Protein AF-0000000068332215 (afdb_homodimer)

Foldseek 3Di:
DVCQALVNLLVVLQLCLLQLNLVVSVVSLVVNVVVVHAHDLSSLLSNLSSCLSNLVLVVNCVSLVCQCVPVHPDHDDPSNLLSNLLSCLLNLVLVVSVVSCVPPPDHDDLSNLVSNLVSCVVVVPLVSNLVSLVVNCVRPVLAVVSLVSNLVSCVVVVNVVVNVVSVVSCVVSCSVCCVPPPPPDPDPVVVVSVVSSD/DVCQALVNLLVVLQLCLLQLNLVVSVVSLVVNVVVVHAHDLSSLLSNLSSCLSNLVLVVNCVSLVCQCVPVHPDHDDPSSLLSNLLSCLLNLVLVVSVVSCVPDPDHDDLSNLVSNLVSCVVVVPLVSNLVSLVVNCVRPVLAVVSLVSNLVSCVVVVNVVVNVVSVVSCVVSCSVVCVPPPPPDPDPVVVVSVVSSD

Sequence (396 aa):
MKEKNVFTWNSLIKGLALARSGAEAVWWFYRMEQEGIKADEVTLIAVLCACSHSGMVQMGRQIFGSLMNGKYEFFPGVKHYACVIDLLARAGILQEAMEVMTRMPFEPNKVMWGAFLAGCRAHGDLELSEFAARKLVELEPGNGAYYVLLSNIYAEMGRWSDVEKVRRLMKEGGLTKDLGCSSIELEPQERVYELLAEMKEKNVFTWNSLIKGLALARSGAEAVWWFYRMEQEGIKADEVTLIAVLCACSHSGMVQMGRQIFGSLMNGKYEFFPGVKHYACVIDLLARAGILQEAMEVMTRMPFEPNKVMWGAFLAGCRAHGDLELSEFAARKLVELEPGNGAYYVLLSNIYAEMGRWSDVEKVRRLMKEGGLTKDLGCSSIELEPQERVYELLAE

Nearest PDB structures (foldseek):
  5i9h-assembly1_A  TM=6.709E-01  e=5.080E-06  unidentified
  6sgb-assembly1_FX  TM=6.921E-01  e=2.372E-03  Trypanosoma brucei brucei
  2ho1-assembly1_A  TM=6.012E-01  e=4.787E-02  Pseudomonas aeruginosa PAO1
  6q6g-assembly1_K  TM=4.926E-01  e=1.926E-02  Homo sapiens
  3hym-assembly10_H  TM=4.028E-01  e=3.326E-02  Homo sapiens

InterPro domains:
  IPR002885 Pentatricopeptide repeat [PF01535] (7-37)
  IPR002885 Pentatricopeptide repeat [PF01535] (81-104)
  IPR002885 Pentatricopeptide repeat [PS51375] (5-39)
  IPR002885 Pentatricopeptide repeat [TIGR00756] (7-41)
  IPR011990 Tetratricopeptide-like helical domain superfamily [G3DSA:1.25.40.10] (1-190)
  IPR046848 E motif [PF20431] (123-185)
  IPR046960 Pentatricopeptide repeat-containing protein At4g14850-like, plant [PTHR47926] (1-187)

Structure (mmCIF, N/CA/C/O backbone):
data_AF-0000000068332215-model_v1
#
loop_
_entity.id
_entity.type
_entity.pdbx_description
1 polymer 'Pentatricopeptide repeat-containing protein'
#
loop_
_atom_site.group_PDB
_atom_site.id
_atom_site.type_symbol
_atom_site.label_atom_id
_atom_site.label_alt_id
_atom_site.label_comp_id
_atom_site.label_asym_id
_atom_site.label_entity_id
_atom_site.label_seq_id
_atom_site.pdbx_PDB_ins_code
_atom_site.Cartn_x
_atom_site.Cartn_y
_atom_site.Cartn_z
_atom_site.occupancy
_atom_site.B_iso_or_equiv
_atom_site.auth_seq_id
_atom_site.auth_comp_id
_atom_site.auth_asym_id
_atom_site.auth_atom_id
_atom_site.pdbx_PDB_model_num
ATOM 1 N N . MET A 1 1 ? -13.227 14.305 -22.719 1 34.62 1 MET A N 1
ATOM 2 C CA . MET A 1 1 ? -12.367 13.594 -23.672 1 34.62 1 MET A CA 1
ATOM 3 C C . MET A 1 1 ? -11.258 12.852 -22.938 1 34.62 1 MET A C 1
ATOM 5 O O . MET A 1 1 ? -10.414 12.211 -23.578 1 34.62 1 MET A O 1
ATOM 9 N N . LYS A 1 2 ? -10.742 13.461 -21.719 1 44.69 2 LYS A N 1
ATOM 10 C CA . LYS A 1 2 ? -9.648 12.812 -21 1 44.69 2 LYS A CA 1
ATOM 11 C C . LYS A 1 2 ? -10.016 11.383 -20.625 1 44.69 2 LYS A C 1
ATOM 13 O O . LYS A 1 2 ? -9.25 10.695 -19.938 1 44.69 2 LYS A O 1
ATOM 18 N N . GLU A 1 3 ? -11.344 11.07 -20.781 1 51.19 3 GLU A N 1
ATOM 19 C CA . GLU A 1 3 ? -12.094 9.891 -20.344 1 51.19 3 GLU A CA 1
ATOM 20 C C . GLU A 1 3 ? -11.375 8.609 -20.75 1 51.19 3 GLU A C 1
ATOM 22 O O . GLU A 1 3 ? -11.656 7.539 -20.203 1 51.19 3 GLU A O 1
ATOM 27 N N . LYS A 1 4 ? -10.625 8.766 -22.109 1 60.25 4 LYS A N 1
ATOM 28 C CA . LYS A 1 4 ? -10.453 7.488 -22.781 1 60.25 4 LYS A CA 1
ATOM 29 C C . LYS A 1 4 ? -8.977 7.102 -22.859 1 60.25 4 LYS A C 1
ATOM 31 O O . LYS A 1 4 ? -8.516 6.57 -23.875 1 60.25 4 LYS A O 1
ATOM 36 N N . ASN A 1 5 ? -8.367 7.617 -21.891 1 86.94 5 ASN A N 1
ATOM 37 C CA . ASN A 1 5 ? -7.027 7.113 -22.172 1 86.94 5 ASN A CA 1
ATOM 38 C C . ASN A 1 5 ? -6.691 5.898 -21.312 1 86.94 5 ASN A C 1
ATOM 40 O O . ASN A 1 5 ? -7.359 5.637 -20.312 1 86.94 5 ASN A O 1
ATOM 44 N N . VAL A 1 6 ? -5.883 5.086 -21.797 1 94.62 6 VAL A N 1
ATOM 45 C CA . VAL A 1 6 ? -5.477 3.824 -21.188 1 94.62 6 VAL A CA 1
ATOM 46 C C . VAL A 1 6 ? -5.059 4.062 -19.734 1 94.62 6 VAL A C 1
ATOM 48 O O . VAL A 1 6 ? -5.289 3.217 -18.875 1 94.62 6 VAL A O 1
ATOM 51 N N . PHE A 1 7 ? -4.625 5.273 -19.469 1 94.69 7 PHE A N 1
ATOM 52 C CA . PHE A 1 7 ? -4.16 5.629 -18.125 1 94.69 7 PHE A CA 1
ATOM 53 C C . PHE A 1 7 ? -5.324 5.68 -17.141 1 94.69 7 PHE A C 1
ATOM 55 O O . PHE A 1 7 ? -5.23 5.145 -16.047 1 94.69 7 PHE A O 1
ATOM 62 N N . THR A 1 8 ? -6.434 6.258 -17.531 1 93.94 8 THR A N 1
ATOM 63 C CA . THR A 1 8 ? -7.613 6.363 -16.688 1 93.94 8 THR A CA 1
ATOM 64 C C . THR A 1 8 ? -8.211 4.984 -16.422 1 93.94 8 THR A C 1
ATOM 66 O O . THR A 1 8 ? -8.578 4.668 -15.289 1 93.94 8 THR A O 1
ATOM 69 N N . TRP A 1 9 ? -8.32 4.184 -17.453 1 95.44 9 TRP A N 1
ATOM 70 C CA . TRP A 1 9 ? -8.828 2.824 -17.312 1 95.44 9 TRP A CA 1
ATOM 71 C C . TRP A 1 9 ? -7.945 2.006 -16.375 1 95.44 9 TRP A C 1
ATOM 73 O O . TRP A 1 9 ? -8.445 1.298 -15.5 1 95.44 9 TRP A O 1
ATOM 83 N N . ASN A 1 10 ? -6.648 2.197 -16.531 1 96.38 10 ASN A N 1
ATOM 84 C CA . ASN A 1 10 ? -5.711 1.521 -15.648 1 96.38 10 ASN A CA 1
ATOM 85 C C . ASN A 1 10 ? -5.914 1.941 -14.195 1 96.38 10 ASN A C 1
ATOM 87 O O . ASN A 1 10 ? -5.914 1.1 -13.297 1 96.38 10 ASN A O 1
ATOM 91 N N . SER A 1 11 ? -6.098 3.182 -13.984 1 95.81 11 SER A N 1
ATOM 92 C CA . SER A 1 11 ? -6.266 3.705 -12.633 1 95.81 11 SER A CA 1
ATOM 93 C C . SER A 1 11 ? -7.543 3.174 -11.992 1 95.81 11 SER A C 1
ATOM 95 O O . SER A 1 11 ? -7.559 2.844 -10.805 1 95.81 11 SER A O 1
ATOM 97 N N . LEU A 1 12 ? -8.586 3.109 -12.797 1 96.19 12 LEU A N 1
ATOM 98 C CA . LEU A 1 12 ? -9.836 2.557 -12.289 1 96.19 12 LEU A CA 1
ATOM 99 C C . LEU A 1 12 ? -9.664 1.101 -11.875 1 96.19 12 LEU A C 1
ATOM 101 O O . LEU A 1 12 ? -10.039 0.716 -10.766 1 96.19 12 LEU A O 1
ATOM 105 N N . ILE A 1 13 ? -9.078 0.325 -12.727 1 96.56 13 ILE A N 1
ATOM 106 C CA . ILE A 1 13 ? -8.914 -1.099 -12.453 1 96.56 13 ILE A CA 1
ATOM 107 C C . ILE A 1 13 ? -7.973 -1.291 -11.266 1 96.56 13 ILE A C 1
ATOM 109 O O . ILE A 1 13 ? -8.211 -2.15 -10.414 1 96.56 13 ILE A O 1
ATOM 113 N N . LYS A 1 14 ? -6.945 -0.468 -11.203 1 95.38 14 LYS A N 1
ATOM 114 C CA . LYS A 1 14 ? -6.051 -0.509 -10.047 1 95.38 14 LYS A CA 1
ATOM 115 C C . LYS A 1 14 ? -6.805 -0.191 -8.758 1 95.38 14 LYS A C 1
ATOM 117 O O . LYS A 1 14 ? -6.609 -0.852 -7.734 1 95.38 14 LYS A O 1
ATOM 122 N N . GLY A 1 15 ? -7.625 0.859 -8.852 1 93.88 15 GLY A N 1
ATOM 123 C CA . GLY A 1 15 ? -8.406 1.22 -7.68 1 93.88 15 GLY A CA 1
ATOM 124 C C . GLY A 1 15 ? -9.32 0.104 -7.207 1 93.88 15 GLY A C 1
ATOM 125 O O . GLY A 1 15 ? -9.461 -0.121 -6.004 1 93.88 15 GLY A O 1
ATOM 126 N N . LEU A 1 16 ? -9.93 -0.539 -8.141 1 95 16 LEU A N 1
ATOM 127 C CA . LEU A 1 16 ? -10.82 -1.651 -7.816 1 95 16 LEU A CA 1
ATOM 128 C C . LEU A 1 16 ? -10.031 -2.822 -7.238 1 95 16 LEU A C 1
ATOM 130 O O . LEU A 1 16 ? -10.516 -3.521 -6.348 1 95 16 LEU A O 1
ATOM 134 N N . ALA A 1 17 ? -8.805 -3.037 -7.758 1 94.19 17 ALA A N 1
ATOM 135 C CA . ALA A 1 17 ? -7.93 -4.07 -7.199 1 94.19 17 ALA A CA 1
ATOM 136 C C . ALA A 1 17 ? -7.59 -3.777 -5.742 1 94.19 17 ALA A C 1
ATOM 138 O O . ALA A 1 17 ? -7.66 -4.664 -4.891 1 94.19 17 ALA A O 1
ATOM 139 N N . LEU A 1 18 ? -7.301 -2.553 -5.496 1 90.75 18 LEU A N 1
ATOM 140 C CA . LEU A 1 18 ? -6.973 -2.119 -4.141 1 90.75 18 LEU A CA 1
ATOM 141 C C . LEU A 1 18 ? -8.164 -2.305 -3.207 1 90.75 18 LEU A C 1
ATOM 143 O O . LEU A 1 18 ? -7.988 -2.627 -2.031 1 90.75 18 LEU A O 1
ATOM 147 N N . ALA A 1 19 ? -9.344 -2.092 -3.75 1 90.75 19 ALA A N 1
ATOM 148 C CA . ALA A 1 19 ? -10.57 -2.211 -2.963 1 90.75 19 ALA A CA 1
ATOM 149 C C . ALA A 1 19 ? -11.023 -3.664 -2.871 1 90.75 19 ALA A C 1
ATOM 151 O O . ALA A 1 19 ? -12.117 -3.949 -2.371 1 90.75 19 ALA A O 1
ATOM 152 N N . ARG A 1 20 ? -10.258 -4.566 -3.381 1 91.31 20 ARG A N 1
ATOM 153 C CA . ARG A 1 20 ? -10.562 -5.992 -3.383 1 91.31 20 ARG A CA 1
ATOM 154 C C . ARG A 1 20 ? -11.883 -6.27 -4.094 1 91.31 20 ARG A C 1
ATOM 156 O O . ARG A 1 20 ? -12.672 -7.102 -3.641 1 91.31 20 ARG A O 1
ATOM 163 N N . SER A 1 21 ? -12.148 -5.508 -5.105 1 94.62 21 SER A N 1
ATOM 164 C CA . SER A 1 21 ? -13.344 -5.699 -5.922 1 94.62 21 SER A CA 1
ATOM 165 C C . SER A 1 21 ? -12.992 -6.32 -7.27 1 94.62 21 SER A C 1
ATOM 167 O O . SER A 1 21 ? -13.203 -5.703 -8.32 1 94.62 21 SER A O 1
ATOM 169 N N . GLY A 1 22 ? -12.617 -7.578 -7.219 1 96.44 22 GLY A N 1
ATOM 170 C CA . GLY A 1 22 ? -12.133 -8.281 -8.398 1 96.44 22 GLY A CA 1
ATOM 171 C C . GLY A 1 22 ? -13.172 -8.406 -9.492 1 96.44 22 GLY A C 1
ATOM 172 O O . GLY A 1 22 ? -12.867 -8.203 -10.672 1 96.44 22 GLY A O 1
ATOM 173 N N . ALA A 1 23 ? -14.383 -8.688 -9.094 1 97.44 23 ALA A N 1
ATOM 174 C CA . ALA A 1 23 ? -15.438 -8.859 -10.086 1 97.44 23 ALA A CA 1
ATOM 175 C C . ALA A 1 23 ? -15.664 -7.574 -10.875 1 97.44 23 ALA A C 1
ATOM 177 O O . ALA A 1 23 ? -15.773 -7.602 -12.102 1 97.44 23 ALA A O 1
ATOM 178 N N . GLU A 1 24 ? -15.703 -6.512 -10.18 1 96.38 24 GLU A N 1
ATOM 179 C CA . GLU A 1 24 ? -15.875 -5.23 -10.859 1 96.38 24 GLU A CA 1
ATOM 180 C C . GLU A 1 24 ? -14.664 -4.879 -11.711 1 96.38 24 GLU A C 1
ATOM 182 O O . GLU A 1 24 ? -14.805 -4.352 -12.812 1 96.38 24 GLU A O 1
ATOM 187 N N . ALA A 1 25 ? -13.469 -5.109 -11.203 1 97.69 25 ALA A N 1
ATOM 188 C CA . ALA A 1 25 ? -12.25 -4.852 -11.961 1 97.69 25 ALA A CA 1
ATOM 189 C C . ALA A 1 25 ? -12.25 -5.617 -13.281 1 97.69 25 ALA A C 1
ATOM 191 O O . ALA A 1 25 ? -11.961 -5.047 -14.336 1 97.69 25 ALA A O 1
ATOM 192 N N . VAL A 1 26 ? -12.625 -6.852 -13.211 1 98.44 26 VAL A N 1
ATOM 193 C CA . VAL A 1 26 ? -12.656 -7.699 -14.398 1 98.44 26 VAL A CA 1
ATOM 194 C C . VAL A 1 26 ? -13.727 -7.191 -15.367 1 98.44 26 VAL A C 1
ATOM 196 O O . VAL A 1 26 ? -13.5 -7.152 -16.578 1 98.44 26 VAL A O 1
ATOM 199 N N . TRP A 1 27 ? -14.883 -6.848 -14.82 1 97.62 27 TRP A N 1
ATOM 200 C CA . TRP A 1 27 ? -15.938 -6.297 -15.664 1 97.62 27 TRP A CA 1
ATOM 201 C C . TRP A 1 27 ? -15.445 -5.066 -16.422 1 97.62 27 TRP A C 1
ATOM 203 O O . TRP A 1 27 ? -15.633 -4.957 -17.641 1 97.62 27 TRP A O 1
ATOM 213 N N . TRP A 1 28 ? -14.766 -4.168 -15.797 1 96.88 28 TRP A N 1
ATOM 214 C CA . TRP A 1 28 ? -14.273 -2.941 -16.422 1 96.88 28 TRP A CA 1
ATOM 215 C C . TRP A 1 28 ? -13.156 -3.24 -17.406 1 96.88 28 TRP A C 1
ATOM 217 O O . TRP A 1 28 ? -13.023 -2.566 -18.422 1 96.88 28 TRP A O 1
ATOM 227 N N . PHE A 1 29 ? -12.367 -4.227 -17.125 1 98.12 29 PHE A N 1
ATOM 228 C CA . PHE A 1 29 ? -11.328 -4.648 -18.047 1 98.12 29 PHE A CA 1
ATOM 229 C C . PHE A 1 29 ? -11.938 -5.086 -19.375 1 98.12 29 PHE A C 1
ATOM 231 O O . PHE A 1 29 ? -11.492 -4.648 -20.438 1 98.12 29 PHE A O 1
ATOM 238 N N . TYR A 1 30 ? -12.906 -5.883 -19.219 1 97.62 30 TYR A N 1
ATOM 239 C CA . TYR A 1 30 ? -13.539 -6.34 -20.453 1 97.62 30 TYR A CA 1
ATOM 240 C C . TYR A 1 30 ? -14.281 -5.203 -21.141 1 97.62 30 TYR A C 1
ATOM 242 O O . TYR A 1 30 ? -14.328 -5.137 -22.359 1 97.62 30 TYR A O 1
ATOM 250 N N . ARG A 1 31 ? -14.898 -4.367 -20.391 1 96.12 31 ARG A N 1
ATOM 251 C CA . ARG A 1 31 ? -15.531 -3.186 -20.969 1 96.12 31 ARG A CA 1
ATOM 252 C C . ARG A 1 31 ? -14.516 -2.324 -21.719 1 96.12 31 ARG A C 1
ATOM 254 O O . ARG A 1 31 ? -14.812 -1.801 -22.797 1 96.12 31 ARG A O 1
ATOM 261 N N . MET A 1 32 ? -13.352 -2.162 -21.141 1 96.44 32 MET A N 1
ATOM 262 C CA . MET A 1 32 ? -12.25 -1.432 -21.766 1 96.44 32 MET A CA 1
ATOM 263 C C . MET A 1 32 ? -11.969 -1.97 -23.172 1 96.44 32 MET A C 1
ATOM 265 O O . MET A 1 32 ? -11.875 -1.201 -24.125 1 96.44 32 MET A O 1
ATOM 269 N N . GLU A 1 33 ? -11.852 -3.238 -23.188 1 95.75 33 GLU A N 1
ATOM 270 C CA . GLU A 1 33 ? -11.57 -3.881 -24.469 1 95.75 33 GLU A CA 1
ATOM 271 C C . GLU A 1 33 ? -12.727 -3.691 -25.453 1 95.75 33 GLU A C 1
ATOM 273 O O . GLU A 1 33 ? -12.516 -3.447 -26.641 1 95.75 33 GLU A O 1
ATOM 278 N N . GLN A 1 34 ? -13.938 -3.779 -24.984 1 96 34 GLN A N 1
ATOM 279 C CA . GLN A 1 34 ? -15.133 -3.607 -25.812 1 96 34 GLN A CA 1
ATOM 280 C C . GLN A 1 34 ? -15.203 -2.193 -26.375 1 96 34 GLN A C 1
ATOM 282 O O . GLN A 1 34 ? -15.688 -1.994 -27.5 1 96 34 GLN A O 1
ATOM 287 N N . GLU A 1 35 ? -14.688 -1.277 -25.688 1 94.81 35 GLU A N 1
ATOM 288 C CA . GLU A 1 35 ? -14.711 0.119 -26.109 1 94.81 35 GLU A CA 1
ATOM 289 C C . GLU A 1 35 ? -13.555 0.429 -27.047 1 94.81 35 GLU A C 1
ATOM 291 O O . GLU A 1 35 ? -13.391 1.57 -27.484 1 94.81 35 GLU A O 1
ATOM 296 N N . GLY A 1 36 ? -12.711 -0.496 -27.328 1 94.12 36 GLY A N 1
ATOM 297 C CA . GLY A 1 36 ? -11.633 -0.355 -28.297 1 94.12 36 GLY A CA 1
ATOM 298 C C . GLY A 1 36 ? -10.359 0.209 -27.688 1 94.12 36 GLY A C 1
ATOM 299 O O . GLY A 1 36 ? -9.445 0.604 -28.422 1 94.12 36 GLY A O 1
ATOM 300 N N . ILE A 1 37 ? -10.305 0.33 -26.375 1 95.38 37 ILE A N 1
ATOM 301 C CA . ILE A 1 37 ? -9.078 0.753 -25.703 1 95.38 37 ILE A CA 1
ATOM 302 C C . ILE A 1 37 ? -8.141 -0.442 -25.547 1 95.38 37 ILE A C 1
ATOM 304 O O . ILE A 1 37 ? -8.508 -1.451 -24.938 1 95.38 37 ILE A O 1
ATOM 308 N N . LYS A 1 38 ? -6.965 -0.356 -26.016 1 95.12 38 LYS A N 1
ATOM 309 C CA . LYS A 1 38 ? -6.023 -1.472 -26 1 95.12 38 LYS A CA 1
ATOM 310 C C . LYS A 1 38 ? -5.395 -1.631 -24.625 1 95.12 38 LYS A C 1
ATOM 312 O O . LYS A 1 38 ? -4.793 -0.691 -24.094 1 95.12 38 LYS A O 1
ATOM 317 N N . ALA A 1 39 ? -5.547 -2.807 -24.109 1 96.75 39 ALA A N 1
ATOM 318 C CA . ALA A 1 39 ? -4.895 -3.113 -22.844 1 96.75 39 ALA A CA 1
ATOM 319 C C . ALA A 1 39 ? -3.377 -3.141 -23 1 96.75 39 ALA A C 1
ATOM 321 O O . ALA A 1 39 ? -2.857 -3.643 -24 1 96.75 39 ALA A O 1
ATOM 322 N N . ASP A 1 40 ? -2.684 -2.551 -22.078 1 96.25 40 ASP A N 1
ATOM 323 C CA . ASP A 1 40 ? -1.226 -2.607 -22.062 1 96.25 40 ASP A CA 1
ATOM 324 C C . ASP A 1 40 ? -0.715 -3.418 -20.875 1 96.25 40 ASP A C 1
ATOM 326 O O . ASP A 1 40 ? -1.482 -4.137 -20.234 1 96.25 40 ASP A O 1
ATOM 330 N N . GLU A 1 41 ? 0.591 -3.371 -20.578 1 97 41 GLU A N 1
ATOM 331 C CA . GLU A 1 41 ? 1.197 -4.168 -19.516 1 97 41 GLU A CA 1
ATOM 332 C C . GLU A 1 41 ? 0.617 -3.803 -18.156 1 97 41 GLU A C 1
ATOM 334 O O . GLU A 1 41 ? 0.334 -4.684 -17.344 1 97 41 GLU A O 1
ATOM 339 N N . VAL A 1 42 ? 0.426 -2.537 -17.969 1 96.5 42 VAL A N 1
ATOM 340 C CA . VAL A 1 42 ? -0.092 -2.039 -16.703 1 96.5 42 VAL A CA 1
ATOM 341 C C . VAL A 1 42 ? -1.523 -2.529 -16.5 1 96.5 42 VAL A C 1
ATOM 343 O O . VAL A 1 42 ? -1.91 -2.893 -15.383 1 96.5 42 VAL A O 1
ATOM 346 N N . THR A 1 43 ? -2.305 -2.57 -17.578 1 97.44 43 THR A N 1
ATOM 347 C CA . THR A 1 43 ? -3.68 -3.057 -17.516 1 97.44 43 THR A CA 1
ATOM 348 C C . THR A 1 43 ? -3.725 -4.492 -17 1 97.44 43 THR A C 1
ATOM 350 O O . THR A 1 43 ? -4.492 -4.805 -16.094 1 97.44 43 THR A O 1
ATOM 353 N N . LEU A 1 44 ? -2.861 -5.301 -17.594 1 98.5 44 LEU A N 1
ATOM 354 C CA . LEU A 1 44 ? -2.914 -6.727 -17.281 1 98.5 44 LEU A CA 1
ATOM 355 C C . LEU A 1 44 ? -2.367 -7 -15.883 1 98.5 44 LEU A C 1
ATOM 357 O O . LEU A 1 44 ? -2.826 -7.922 -15.203 1 98.5 44 LEU A O 1
ATOM 361 N N . ILE A 1 45 ? -1.427 -6.238 -15.438 1 97.88 45 ILE A N 1
ATOM 362 C CA . ILE A 1 45 ? -0.986 -6.355 -14.055 1 97.88 45 ILE A CA 1
ATOM 363 C C . ILE A 1 45 ? -2.145 -6.023 -13.117 1 97.88 45 ILE A C 1
ATOM 365 O O . ILE A 1 45 ? -2.422 -6.773 -12.18 1 97.88 45 ILE A O 1
ATOM 369 N N . ALA A 1 46 ? -2.848 -4.922 -13.375 1 97.44 46 ALA A N 1
ATOM 370 C CA . ALA A 1 46 ? -3.916 -4.449 -12.5 1 97.44 46 ALA A CA 1
ATOM 371 C C . ALA A 1 46 ? -5.039 -5.477 -12.398 1 97.44 46 ALA A C 1
ATOM 373 O O . ALA A 1 46 ? -5.512 -5.785 -11.305 1 97.44 46 ALA A O 1
ATOM 374 N N . VAL A 1 47 ? -5.441 -5.996 -13.531 1 98.38 47 VAL A N 1
ATOM 375 C CA . VAL A 1 47 ? -6.586 -6.902 -13.516 1 98.38 47 VAL A CA 1
ATOM 376 C C . VAL A 1 47 ? -6.172 -8.242 -12.906 1 98.38 47 VAL A C 1
ATOM 378 O O . VAL A 1 47 ? -6.961 -8.883 -12.211 1 98.38 47 VAL A O 1
ATOM 381 N N . LEU A 1 48 ? -4.918 -8.68 -13.18 1 98.38 48 LEU A N 1
ATOM 382 C CA . LEU A 1 48 ? -4.453 -9.914 -12.562 1 98.38 48 LEU A CA 1
ATOM 383 C C . LEU A 1 48 ? -4.301 -9.75 -11.055 1 98.38 48 LEU A C 1
ATOM 385 O O . LEU A 1 48 ? -4.605 -10.664 -10.289 1 98.38 48 LEU A O 1
ATOM 389 N N . CYS A 1 49 ? -3.852 -8.594 -10.617 1 96.81 49 CYS A N 1
ATOM 390 C CA . CYS A 1 49 ? -3.789 -8.289 -9.195 1 96.81 49 CYS A CA 1
ATOM 391 C C . CYS A 1 49 ? -5.18 -8.305 -8.57 1 96.81 49 CYS A C 1
ATOM 393 O O . CYS A 1 49 ? -5.359 -8.805 -7.457 1 96.81 49 CYS A O 1
ATOM 395 N N . ALA A 1 50 ? -6.137 -7.777 -9.312 1 97.19 50 ALA A N 1
ATOM 396 C CA . ALA A 1 50 ? -7.516 -7.785 -8.82 1 97.19 50 ALA A CA 1
ATOM 397 C C . ALA A 1 50 ? -8.023 -9.211 -8.648 1 97.19 50 ALA A C 1
ATOM 399 O O . ALA A 1 50 ? -8.695 -9.523 -7.656 1 97.19 50 ALA A O 1
ATOM 400 N N . CYS A 1 51 ? -7.691 -10.023 -9.625 1 98 51 CYS A N 1
ATOM 401 C CA . CYS A 1 51 ? -8.078 -11.43 -9.516 1 98 51 CYS A CA 1
ATOM 402 C C . CYS A 1 51 ? -7.445 -12.078 -8.297 1 98 51 CYS A C 1
ATOM 404 O O . CYS A 1 51 ? -8.102 -12.828 -7.57 1 98 51 CYS A O 1
ATOM 406 N N . SER A 1 52 ? -6.199 -11.812 -8.062 1 96.69 52 SER A N 1
ATOM 407 C CA . SER A 1 52 ? -5.477 -12.383 -6.93 1 96.69 52 SER A CA 1
ATOM 408 C C . SER A 1 52 ? -6.094 -11.953 -5.605 1 96.69 52 SER A C 1
ATOM 410 O O . SER A 1 52 ? -6.414 -12.789 -4.762 1 96.69 52 SER A O 1
ATOM 412 N N . HIS A 1 53 ? -6.434 -10.734 -5.441 1 93.69 53 HIS A N 1
ATOM 413 C CA . HIS A 1 53 ? -6.922 -10.164 -4.188 1 93.69 53 HIS A CA 1
ATOM 414 C C . HIS A 1 53 ? -8.352 -10.617 -3.9 1 93.69 53 HIS A C 1
ATOM 416 O O . HIS A 1 53 ? -8.789 -10.602 -2.748 1 93.69 53 HIS A O 1
ATOM 422 N N . SER A 1 54 ? -8.984 -11.07 -4.961 1 96 54 SER A N 1
ATOM 423 C CA . SER A 1 54 ? -10.383 -11.445 -4.785 1 96 54 SER A CA 1
ATOM 424 C C . SER A 1 54 ? -10.578 -12.945 -4.953 1 96 54 SER A C 1
ATOM 426 O O . SER A 1 54 ? -11.711 -13.43 -5.016 1 96 54 SER A O 1
ATOM 428 N N . GLY A 1 55 ? -9.508 -13.617 -5.129 1 96.5 55 GLY A N 1
ATOM 429 C CA . GLY A 1 55 ? -9.57 -15.062 -5.223 1 96.5 55 GLY A CA 1
ATOM 430 C C . GLY A 1 55 ? -10.234 -15.555 -6.496 1 96.5 55 GLY A C 1
ATOM 431 O O . GLY A 1 55 ? -10.906 -16.594 -6.496 1 96.5 55 GLY A O 1
ATOM 432 N N . MET A 1 56 ? -10.109 -14.773 -7.551 1 98.12 56 MET A N 1
ATOM 433 C CA . MET A 1 56 ? -10.75 -15.141 -8.812 1 98.12 56 MET A CA 1
ATOM 434 C C . MET A 1 56 ? -9.805 -15.969 -9.672 1 98.12 56 MET A C 1
ATOM 436 O O . MET A 1 56 ? -9.391 -15.531 -10.75 1 98.12 56 MET A O 1
ATOM 440 N N . VAL A 1 57 ? -9.602 -17.234 -9.328 1 98.69 57 VAL A N 1
ATOM 441 C CA . VAL A 1 57 ? -8.578 -18.094 -9.891 1 98.69 57 VAL A CA 1
ATOM 442 C C . VAL A 1 57 ? -8.891 -18.391 -11.359 1 98.69 57 VAL A C 1
ATOM 444 O O . VAL A 1 57 ? -8.031 -18.234 -12.227 1 98.69 57 VAL A O 1
ATOM 447 N N . GLN A 1 58 ? -10.125 -18.75 -11.641 1 98.56 58 GLN A N 1
ATOM 448 C CA . GLN A 1 58 ? -10.492 -19.125 -13.008 1 98.56 58 GLN A CA 1
ATOM 449 C C . GLN A 1 58 ? -10.312 -17.953 -13.961 1 98.56 58 GLN A C 1
ATOM 451 O O . GLN A 1 58 ? -9.734 -18.094 -15.039 1 98.56 58 GLN A O 1
ATOM 456 N N . MET A 1 59 ? -10.773 -16.828 -13.547 1 98.62 59 MET A N 1
ATOM 457 C CA . MET A 1 59 ? -10.656 -15.633 -14.383 1 98.62 59 MET A CA 1
ATOM 458 C C . MET A 1 59 ? -9.195 -15.242 -14.562 1 98.62 59 MET A C 1
ATOM 460 O O . MET A 1 59 ? -8.773 -14.891 -15.664 1 98.62 59 MET A O 1
ATOM 464 N N . GLY A 1 60 ? -8.406 -15.242 -13.492 1 98.75 60 GLY A N 1
ATOM 465 C CA . GLY A 1 60 ? -6.984 -14.953 -13.594 1 98.75 60 GLY A CA 1
ATOM 466 C C . GLY A 1 60 ? -6.258 -15.859 -14.562 1 98.75 60 GLY A C 1
ATOM 467 O O . GLY A 1 60 ? -5.453 -15.398 -15.375 1 98.75 60 GLY A O 1
ATOM 468 N N . ARG A 1 61 ? -6.578 -17.141 -14.5 1 98.56 61 ARG A N 1
ATOM 469 C CA . ARG A 1 61 ? -5.988 -18.109 -15.414 1 98.56 61 ARG A CA 1
ATOM 470 C C . ARG A 1 61 ? -6.34 -17.781 -16.859 1 98.56 61 ARG A C 1
ATOM 472 O O . ARG A 1 61 ? -5.484 -17.844 -17.75 1 98.56 61 ARG A O 1
ATOM 479 N N . GLN A 1 62 ? -7.578 -17.516 -17.031 1 98.69 62 GLN A N 1
ATOM 480 C CA . GLN A 1 62 ? -8.055 -17.203 -18.375 1 98.69 62 GLN A CA 1
ATOM 481 C C . GLN A 1 62 ? -7.344 -15.984 -18.953 1 98.69 62 GLN A C 1
ATOM 483 O O . GLN A 1 62 ? -6.871 -16 -20.094 1 98.69 62 GLN A O 1
ATOM 488 N N . ILE A 1 63 ? -7.258 -14.945 -18.188 1 98.81 63 ILE A N 1
ATOM 489 C CA . ILE A 1 63 ? -6.641 -13.703 -18.641 1 98.81 63 ILE A CA 1
ATOM 490 C C . ILE A 1 63 ? -5.148 -13.922 -18.891 1 98.81 63 ILE A C 1
ATOM 492 O O . ILE A 1 63 ? -4.617 -13.508 -19.922 1 98.81 63 ILE A O 1
ATOM 496 N N . PHE A 1 64 ? -4.543 -14.625 -18 1 98.75 64 PHE A N 1
ATOM 497 C CA . PHE A 1 64 ? -3.121 -14.906 -18.172 1 98.75 64 PHE A CA 1
ATOM 498 C C . PHE A 1 64 ? -2.887 -15.805 -19.375 1 98.75 64 PHE A C 1
ATOM 500 O O . PHE A 1 64 ? -1.923 -15.617 -20.125 1 98.75 64 PHE A O 1
ATOM 507 N N . GLY A 1 65 ? -3.748 -16.719 -19.484 1 98.5 65 GLY A N 1
ATOM 508 C CA . GLY A 1 65 ? -3.67 -17.562 -20.656 1 98.5 65 GLY A CA 1
ATOM 509 C C . GLY A 1 65 ? -3.76 -16.781 -21.953 1 98.5 65 GLY A C 1
ATOM 510 O O . GLY A 1 65 ? -3.002 -17.031 -22.906 1 98.5 65 GLY A O 1
ATOM 511 N N . SER A 1 66 ? -4.676 -15.906 -22.031 1 98.38 66 SER A N 1
ATOM 512 C CA . SER A 1 66 ? -4.809 -15.062 -23.203 1 98.38 66 SER A CA 1
ATOM 513 C C . SER A 1 66 ? -3.539 -14.25 -23.453 1 98.38 66 SER A C 1
ATOM 515 O O . SER A 1 66 ? -3.123 -14.07 -24.594 1 98.38 66 SER A O 1
ATOM 517 N N . LEU A 1 67 ? -2.936 -13.75 -22.391 1 98.44 67 LEU A N 1
ATOM 518 C CA . LEU A 1 67 ? -1.681 -13.016 -22.484 1 98.44 67 LEU A CA 1
ATOM 519 C C . LEU A 1 67 ? -0.568 -13.906 -23.031 1 98.44 67 LEU A C 1
ATOM 521 O O . LEU A 1 67 ? 0.151 -13.516 -23.953 1 98.44 67 LEU A O 1
ATOM 525 N N . MET A 1 68 ? -0.467 -15.094 -22.531 1 97.75 68 MET A N 1
ATOM 526 C CA . MET A 1 68 ? 0.559 -16.062 -22.922 1 97.75 68 MET A CA 1
ATOM 527 C C . MET A 1 68 ? 0.398 -16.469 -24.391 1 97.75 68 MET A C 1
ATOM 529 O O . MET A 1 68 ? 1.387 -16.734 -25.078 1 97.75 68 MET A O 1
ATOM 533 N N . ASN A 1 69 ? -0.837 -16.438 -24.859 1 97.5 69 ASN A N 1
ATOM 534 C CA . ASN A 1 69 ? -1.131 -16.938 -26.203 1 97.5 69 ASN A CA 1
ATOM 535 C C . ASN A 1 69 ? -1.088 -15.82 -27.234 1 97.5 69 ASN A C 1
ATOM 537 O O . ASN A 1 69 ? -1.493 -16.016 -28.375 1 97.5 69 ASN A O 1
ATOM 541 N N . GLY A 1 70 ? -0.768 -14.672 -26.859 1 97 70 GLY A N 1
ATOM 542 C CA . GLY A 1 70 ? -0.47 -13.617 -27.812 1 97 70 GLY A CA 1
ATOM 543 C C . GLY A 1 70 ? -1.678 -12.766 -28.156 1 97 70 GLY A C 1
ATOM 544 O O . GLY A 1 70 ? -1.718 -12.141 -29.219 1 97 70 GLY A O 1
ATOM 545 N N . LYS A 1 71 ? -2.635 -12.781 -27.344 1 96.88 71 LYS A N 1
ATOM 546 C CA . LYS A 1 71 ? -3.785 -11.922 -27.609 1 96.88 71 LYS A CA 1
ATOM 547 C C . LYS A 1 71 ? -3.387 -10.453 -27.594 1 96.88 71 LYS A C 1
ATOM 549 O O . LYS A 1 71 ? -3.998 -9.633 -28.281 1 96.88 71 LYS A O 1
ATOM 554 N N . TYR A 1 72 ? -2.361 -10.164 -26.891 1 97.12 72 TYR A N 1
ATOM 555 C CA . TYR A 1 72 ? -1.931 -8.773 -26.734 1 97.12 72 TYR A CA 1
ATOM 556 C C . TYR A 1 72 ? -0.581 -8.547 -27.406 1 97.12 72 TYR A C 1
ATOM 558 O O . TYR A 1 72 ? 0.068 -9.5 -27.844 1 97.12 72 TYR A O 1
ATOM 566 N N . GLU A 1 73 ? -0.178 -7.352 -27.578 1 95.12 73 GLU A N 1
ATOM 567 C CA . GLU A 1 73 ? 1.012 -6.977 -28.344 1 95.12 73 GLU A CA 1
ATOM 568 C C . GLU A 1 73 ? 2.275 -7.129 -27.5 1 95.12 73 GLU A C 1
ATOM 570 O O . GLU A 1 73 ? 3.297 -6.504 -27.781 1 95.12 73 GLU A O 1
ATOM 575 N N . PHE A 1 74 ? 2.217 -7.773 -26.406 1 97.25 74 PHE A N 1
ATOM 576 C CA . PHE A 1 74 ? 3.352 -8.031 -25.531 1 97.25 74 PHE A CA 1
ATOM 577 C C . PHE A 1 74 ? 3.201 -9.383 -24.844 1 97.25 74 PHE A C 1
ATOM 579 O O . PHE A 1 74 ? 2.119 -9.977 -24.844 1 97.25 74 PHE A O 1
ATOM 586 N N . PHE A 1 75 ? 4.273 -9.859 -24.25 1 97.25 75 PHE A N 1
ATOM 587 C CA . PHE A 1 75 ? 4.281 -11.109 -23.5 1 97.25 75 PHE A CA 1
ATOM 588 C C . PHE A 1 75 ? 4.391 -10.844 -22 1 97.25 75 PHE A C 1
ATOM 590 O O . PHE A 1 75 ? 4.758 -9.742 -21.594 1 97.25 75 PHE A O 1
ATOM 597 N N . PRO A 1 76 ? 4.051 -11.875 -21.203 1 97.94 76 PRO A N 1
ATOM 598 C CA . PRO A 1 76 ? 4.062 -11.664 -19.75 1 97.94 76 PRO A CA 1
ATOM 599 C C . PRO A 1 76 ? 5.445 -11.281 -19.234 1 97.94 76 PRO A C 1
ATOM 601 O O . PRO A 1 76 ? 6.438 -11.93 -19.562 1 97.94 76 PRO A O 1
ATOM 604 N N . GLY A 1 77 ? 5.484 -10.227 -18.484 1 97.12 77 GLY A N 1
ATOM 605 C CA . GLY A 1 77 ? 6.68 -9.844 -17.75 1 97.12 77 GLY A CA 1
ATOM 606 C C . GLY A 1 77 ? 6.711 -10.367 -16.328 1 97.12 77 GLY A C 1
ATOM 607 O O . GLY A 1 77 ? 5.812 -11.102 -15.922 1 97.12 77 GLY A O 1
ATOM 608 N N . VAL A 1 78 ? 7.719 -9.953 -15.578 1 97 78 VAL A N 1
ATOM 609 C CA . VAL A 1 78 ? 7.988 -10.445 -14.227 1 97 78 VAL A CA 1
ATOM 610 C C . VAL A 1 78 ? 6.797 -10.141 -13.32 1 97 78 VAL A C 1
ATOM 612 O O . VAL A 1 78 ? 6.375 -10.992 -12.539 1 97 78 VAL A O 1
ATOM 615 N N . LYS A 1 79 ? 6.203 -8.977 -13.422 1 96.69 79 LYS A N 1
ATOM 616 C CA . LYS A 1 79 ? 5.121 -8.562 -12.531 1 96.69 79 LYS A CA 1
ATOM 617 C C . LYS A 1 79 ? 3.84 -9.336 -12.836 1 96.69 79 LYS A C 1
ATOM 619 O O . LYS A 1 79 ? 3.049 -9.617 -11.93 1 96.69 79 LYS A O 1
ATOM 624 N N . HIS A 1 80 ? 3.592 -9.68 -14.109 1 98.12 80 HIS A N 1
ATOM 625 C CA . HIS A 1 80 ? 2.443 -10.516 -14.445 1 98.12 80 HIS A CA 1
ATOM 626 C C . HIS A 1 80 ? 2.539 -11.875 -13.773 1 98.12 80 HIS A C 1
ATOM 628 O O . HIS A 1 80 ? 1.565 -12.352 -13.18 1 98.12 80 HIS A O 1
ATOM 634 N N . TYR A 1 81 ? 3.742 -12.383 -13.852 1 98.12 81 TYR A N 1
ATOM 635 C CA . TYR A 1 81 ? 3.971 -13.672 -13.203 1 98.12 81 TYR A CA 1
ATOM 636 C C . TYR A 1 81 ? 3.793 -13.562 -11.695 1 98.12 81 TYR A C 1
ATOM 638 O O . TYR A 1 81 ? 3.211 -14.445 -11.062 1 98.12 81 TYR A O 1
ATOM 646 N N . ALA A 1 82 ? 4.281 -12.523 -11.086 1 97.56 82 ALA A N 1
ATOM 647 C CA . ALA A 1 82 ? 4.137 -12.336 -9.641 1 97.56 82 ALA A CA 1
ATOM 648 C C . ALA A 1 82 ? 2.666 -12.328 -9.234 1 97.56 82 ALA A C 1
ATOM 650 O O . ALA A 1 82 ? 2.297 -12.922 -8.219 1 97.56 82 ALA A O 1
ATOM 651 N N . CYS A 1 83 ? 1.812 -11.703 -10.039 1 97.38 83 CYS A N 1
ATOM 652 C CA . CYS A 1 83 ? 0.384 -11.656 -9.75 1 97.38 83 CYS A CA 1
ATOM 653 C C . CYS A 1 83 ? -0.236 -13.047 -9.82 1 97.38 83 CYS A C 1
ATOM 655 O O . CYS A 1 83 ? -1.071 -13.398 -8.992 1 97.38 83 CYS A O 1
ATOM 657 N N . VAL A 1 84 ? 0.187 -13.805 -10.812 1 98.44 84 VAL A N 1
ATOM 658 C CA . VAL A 1 84 ? -0.367 -15.141 -11 1 98.44 84 VAL A CA 1
ATOM 659 C C . VAL A 1 84 ? 0.094 -16.047 -9.867 1 98.44 84 VAL A C 1
ATOM 661 O O . VAL A 1 84 ? -0.696 -16.828 -9.328 1 98.44 84 VAL A O 1
ATOM 664 N N . ILE A 1 85 ? 1.348 -15.906 -9.484 1 98.19 85 ILE A N 1
ATOM 665 C CA . ILE A 1 85 ? 1.874 -16.703 -8.383 1 98.19 85 ILE A CA 1
ATOM 666 C C . ILE A 1 85 ? 1.127 -16.359 -7.094 1 98.19 85 ILE A C 1
ATOM 668 O O . ILE A 1 85 ? 0.722 -17.266 -6.348 1 98.19 85 ILE A O 1
ATOM 672 N N . ASP A 1 86 ? 0.918 -15.125 -6.836 1 97.31 86 ASP A N 1
ATOM 673 C CA . ASP A 1 86 ? 0.155 -14.695 -5.668 1 97.31 86 ASP A CA 1
ATOM 674 C C . ASP A 1 86 ? -1.265 -15.258 -5.703 1 97.31 86 ASP A C 1
ATOM 676 O O . ASP A 1 86 ? -1.781 -15.711 -4.684 1 97.31 86 ASP A O 1
ATOM 680 N N . LEU A 1 87 ? -1.88 -15.203 -6.902 1 97.75 87 LEU A N 1
ATOM 681 C CA . LEU A 1 87 ? -3.232 -15.711 -7.105 1 97.75 87 LEU A CA 1
ATOM 682 C C . LEU A 1 87 ? -3.322 -17.188 -6.727 1 97.75 87 LEU A C 1
ATOM 684 O O . LEU A 1 87 ? -4.164 -17.578 -5.91 1 97.75 87 LEU A O 1
ATOM 688 N N . LEU A 1 88 ? -2.412 -17.953 -7.258 1 98.56 88 LEU A N 1
ATOM 689 C CA . LEU A 1 88 ? -2.434 -19.391 -7.043 1 98.56 88 LEU A CA 1
ATOM 690 C C . LEU A 1 88 ? -2.086 -19.734 -5.602 1 98.56 88 LEU A C 1
ATOM 692 O O . LEU A 1 88 ? -2.744 -20.578 -4.98 1 98.56 88 LEU A O 1
ATOM 696 N N . ALA A 1 89 ? -1.096 -19.062 -5.043 1 97.56 89 ALA A N 1
ATOM 697 C CA . ALA A 1 89 ? -0.655 -19.328 -3.676 1 97.56 89 ALA A CA 1
ATOM 698 C C . ALA A 1 89 ? -1.762 -19.031 -2.672 1 97.56 89 ALA A C 1
ATOM 700 O O . ALA A 1 89 ? -2.043 -19.828 -1.782 1 97.56 89 ALA A O 1
ATOM 701 N N . ARG A 1 90 ? -2.43 -17.953 -2.82 1 96.12 90 ARG A N 1
ATOM 702 C CA . ARG A 1 90 ? -3.51 -17.562 -1.92 1 96.12 90 ARG A CA 1
ATOM 703 C C . ARG A 1 90 ? -4.656 -18.562 -1.97 1 96.12 90 ARG A C 1
ATOM 705 O O . ARG A 1 90 ? -5.32 -18.812 -0.96 1 96.12 90 ARG A O 1
ATOM 712 N N . ALA A 1 91 ? -4.844 -19.078 -3.141 1 97.81 91 ALA A N 1
ATOM 713 C CA . ALA A 1 91 ? -5.941 -20.016 -3.336 1 97.81 91 ALA A CA 1
ATOM 714 C C . ALA A 1 91 ? -5.551 -21.422 -2.879 1 97.81 91 ALA A C 1
ATOM 716 O O . ALA A 1 91 ? -6.371 -22.344 -2.914 1 97.81 91 ALA A O 1
ATOM 717 N N . GLY A 1 92 ? -4.293 -21.594 -2.525 1 98 92 GLY A N 1
ATOM 718 C CA . GLY A 1 92 ? -3.838 -22.891 -2.045 1 98 92 GLY A CA 1
ATOM 719 C C . GLY A 1 92 ? -3.473 -23.844 -3.164 1 98 92 GLY A C 1
ATOM 720 O O . GLY A 1 92 ? -3.336 -25.047 -2.939 1 98 92 GLY A O 1
ATOM 721 N N . ILE A 1 93 ? -3.455 -23.359 -4.332 1 98.62 93 ILE A N 1
ATOM 722 C CA . ILE A 1 93 ? -3.025 -24.172 -5.465 1 98.62 93 ILE A CA 1
ATOM 723 C C . ILE A 1 93 ? -1.504 -24.109 -5.59 1 98.62 93 ILE A C 1
ATOM 725 O O . ILE A 1 93 ? -0.974 -23.594 -6.578 1 98.62 93 ILE A O 1
ATOM 729 N N . LEU A 1 94 ? -0.819 -24.672 -4.664 1 98.62 94 LEU A N 1
ATOM 730 C CA . LEU A 1 94 ? 0.604 -24.469 -4.418 1 98.62 94 LEU A CA 1
ATOM 731 C C . LEU A 1 94 ? 1.448 -25.203 -5.457 1 98.62 94 LEU A C 1
ATOM 733 O O . LEU A 1 94 ? 2.48 -24.688 -5.895 1 98.62 94 LEU A O 1
ATOM 737 N N . GLN A 1 95 ? 1.062 -26.359 -5.844 1 98.31 95 GLN A N 1
ATOM 738 C CA . GLN A 1 95 ? 1.827 -27.109 -6.836 1 98.31 95 GLN A CA 1
ATOM 739 C C . GLN A 1 95 ? 1.858 -26.375 -8.172 1 98.31 95 GLN A C 1
ATOM 741 O O . GLN A 1 95 ? 2.91 -26.281 -8.812 1 98.31 95 GLN A O 1
ATOM 746 N N . GLU A 1 96 ? 0.759 -25.922 -8.562 1 98.5 96 GLU A N 1
ATOM 747 C CA . GLU A 1 96 ? 0.712 -25.156 -9.797 1 98.5 96 GLU A CA 1
ATOM 748 C C . GLU A 1 96 ? 1.524 -23.875 -9.672 1 98.5 96 GLU A C 1
ATOM 750 O O . GLU A 1 96 ? 2.193 -23.453 -10.625 1 98.5 96 GLU A O 1
ATOM 755 N N . ALA A 1 97 ? 1.415 -23.141 -8.5 1 98.69 97 ALA A N 1
ATOM 756 C CA . ALA A 1 97 ? 2.229 -21.953 -8.266 1 98.69 97 ALA A CA 1
ATOM 757 C C . ALA A 1 97 ? 3.715 -22.266 -8.43 1 98.69 97 ALA A C 1
ATOM 759 O O . ALA A 1 97 ? 4.441 -21.516 -9.094 1 98.69 97 ALA A O 1
ATOM 760 N N . MET A 1 98 ? 4.125 -23.375 -7.883 1 98.31 98 MET A N 1
ATOM 761 C CA . MET A 1 98 ? 5.52 -23.797 -7.98 1 98.31 98 MET A CA 1
ATOM 762 C C . MET A 1 98 ? 5.902 -24.094 -9.422 1 98.31 98 MET A C 1
ATOM 764 O O . MET A 1 98 ? 6.992 -23.734 -9.867 1 98.31 98 MET A O 1
ATOM 768 N N . GLU A 1 99 ? 5.027 -24.719 -10.109 1 98.38 99 GLU A N 1
ATOM 769 C CA . GLU A 1 99 ? 5.273 -25 -11.523 1 98.38 99 GLU A CA 1
ATOM 770 C C . GLU A 1 99 ? 5.461 -23.719 -12.328 1 98.38 99 GLU A C 1
ATOM 772 O O . GLU A 1 99 ? 6.363 -23.625 -13.156 1 98.38 99 GLU A O 1
ATOM 777 N N . VAL A 1 100 ? 4.605 -22.719 -12.094 1 98.56 100 VAL A N 1
ATOM 778 C CA . VAL A 1 100 ? 4.734 -21.422 -12.758 1 98.56 100 VAL A CA 1
ATOM 779 C C . VAL A 1 100 ? 6.102 -20.828 -12.453 1 98.56 100 VAL A C 1
ATOM 781 O O . VAL A 1 100 ? 6.805 -20.359 -13.352 1 98.56 100 VAL A O 1
ATOM 784 N N . MET A 1 101 ? 6.52 -20.859 -11.18 1 98.19 101 MET A N 1
ATOM 785 C CA . MET A 1 101 ? 7.777 -20.266 -10.742 1 98.19 101 MET A CA 1
ATOM 786 C C . MET A 1 101 ? 8.969 -20.969 -11.391 1 98.19 101 MET A C 1
ATOM 788 O O . MET A 1 101 ? 9.984 -20.344 -11.68 1 98.19 101 MET A O 1
ATOM 792 N N . THR A 1 102 ? 8.805 -22.203 -11.711 1 97.12 102 THR A N 1
ATOM 793 C CA . THR A 1 102 ? 9.898 -23 -12.258 1 97.12 102 THR A CA 1
ATOM 794 C C . THR A 1 102 ? 9.961 -22.859 -13.773 1 97.12 102 THR A C 1
ATOM 796 O O . THR A 1 102 ? 11.047 -22.938 -14.367 1 97.12 102 THR A O 1
ATOM 799 N N . ARG A 1 103 ? 8.844 -22.641 -14.359 1 97.44 103 ARG A N 1
ATOM 800 C CA . ARG A 1 103 ? 8.789 -22.688 -15.812 1 97.44 103 ARG A CA 1
ATOM 801 C C . ARG A 1 103 ? 8.914 -21.297 -16.422 1 97.44 103 ARG A C 1
ATOM 803 O O . ARG A 1 103 ? 9.266 -21.141 -17.594 1 97.44 103 ARG A O 1
ATOM 810 N N . MET A 1 104 ? 8.594 -20.25 -15.688 1 97.94 104 MET A N 1
ATOM 811 C CA . MET A 1 104 ? 8.641 -18.891 -16.234 1 97.94 104 MET A CA 1
ATOM 812 C C . MET A 1 104 ? 10.062 -18.531 -16.656 1 97.94 104 MET A C 1
ATOM 814 O O . MET A 1 104 ? 11.031 -19.109 -16.156 1 97.94 104 MET A O 1
ATOM 818 N N . PRO A 1 105 ? 10.242 -17.656 -17.656 1 97.56 105 PRO A N 1
ATOM 819 C CA . PRO A 1 105 ? 11.57 -17.328 -18.188 1 97.56 105 PRO A CA 1
ATOM 820 C C . PRO A 1 105 ? 12.336 -16.344 -17.297 1 97.56 105 PRO A C 1
ATOM 822 O O . PRO A 1 105 ? 13.227 -15.641 -17.781 1 97.56 105 PRO A O 1
ATOM 825 N N . PHE A 1 106 ? 12 -16.172 -16.016 1 97.69 106 PHE A N 1
ATOM 826 C CA . PHE A 1 106 ? 12.648 -15.305 -15.039 1 97.69 106 PHE A CA 1
ATOM 827 C C . PHE A 1 106 ? 13.016 -16.078 -13.781 1 97.69 106 PHE A C 1
ATOM 829 O O . PHE A 1 106 ? 12.406 -17.094 -13.477 1 97.69 106 PHE A O 1
ATOM 836 N N . GLU A 1 107 ? 14.039 -15.523 -13.078 1 97.62 107 GLU A N 1
ATOM 837 C CA . GLU A 1 107 ? 14.289 -16.047 -11.734 1 97.62 107 GLU A CA 1
ATOM 838 C C . GLU A 1 107 ? 13.266 -15.5 -10.734 1 97.62 107 GLU A C 1
ATOM 840 O O . GLU A 1 107 ? 12.992 -14.297 -10.711 1 97.62 107 GLU A O 1
ATOM 845 N N . PRO A 1 108 ? 12.719 -16.391 -9.859 1 97.62 108 PRO A N 1
ATOM 846 C CA . PRO A 1 108 ? 11.797 -15.883 -8.852 1 97.62 108 PRO A CA 1
ATOM 847 C C . PRO A 1 108 ? 12.453 -14.891 -7.891 1 97.62 108 PRO A C 1
ATOM 849 O O . PRO A 1 108 ? 13.57 -15.133 -7.422 1 97.62 108 PRO A O 1
ATOM 852 N N . ASN A 1 109 ? 11.781 -13.836 -7.652 1 94.56 109 ASN A N 1
ATOM 853 C CA . ASN A 1 109 ? 12.32 -12.82 -6.758 1 94.56 109 ASN A CA 1
ATOM 854 C C . ASN A 1 109 ? 11.648 -12.867 -5.391 1 94.56 109 ASN A C 1
ATOM 856 O O . ASN A 1 109 ? 10.852 -13.758 -5.117 1 94.56 109 ASN A O 1
ATOM 860 N N . LYS A 1 110 ? 12.023 -11.93 -4.508 1 92.81 110 LYS A N 1
ATOM 861 C CA . LYS A 1 110 ? 11.555 -11.953 -3.127 1 92.81 110 LYS A CA 1
ATOM 862 C C . LYS A 1 110 ? 10.039 -11.781 -3.057 1 92.81 110 LYS A C 1
ATOM 864 O O . LYS A 1 110 ? 9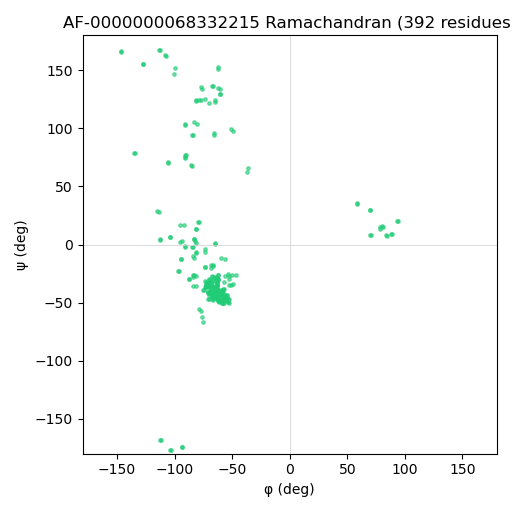.383 -12.359 -2.184 1 92.81 110 LYS A O 1
ATOM 869 N N . VAL A 1 111 ? 9.484 -11 -4.023 1 92.31 111 VAL A N 1
ATOM 870 C CA . VAL A 1 111 ? 8.039 -10.789 -4.047 1 92.31 111 VAL A CA 1
ATOM 871 C C . VAL A 1 111 ? 7.328 -12.109 -4.332 1 92.31 111 VAL A C 1
ATOM 873 O O . VAL A 1 111 ? 6.348 -12.445 -3.664 1 92.31 111 VAL A O 1
ATOM 876 N N . MET A 1 112 ? 7.832 -12.875 -5.211 1 95.5 112 MET A N 1
ATOM 877 C CA . MET A 1 112 ? 7.25 -14.156 -5.609 1 95.5 112 MET A CA 1
ATOM 878 C C . MET A 1 112 ? 7.387 -15.188 -4.492 1 95.5 112 MET A C 1
ATOM 880 O O . MET A 1 112 ? 6.406 -15.828 -4.109 1 95.5 112 MET A O 1
ATOM 884 N N . TRP A 1 113 ? 8.578 -15.273 -3.941 1 96.06 113 TRP A N 1
ATOM 885 C CA . TRP A 1 113 ? 8.789 -16.234 -2.859 1 96.06 113 TRP A CA 1
ATOM 886 C C . TRP A 1 113 ? 7.988 -15.844 -1.621 1 96.06 113 TRP A C 1
ATOM 888 O O . TRP A 1 113 ? 7.492 -16.703 -0.896 1 96.06 113 TRP A O 1
ATOM 898 N N . GLY A 1 114 ? 7.949 -14.57 -1.399 1 94.5 114 GLY A N 1
ATOM 899 C CA . GLY A 1 114 ? 7.129 -14.102 -0.295 1 94.5 114 GLY A CA 1
ATOM 900 C C . GLY A 1 114 ? 5.668 -14.477 -0.435 1 94.5 114 GLY A C 1
ATOM 901 O O . GLY A 1 114 ? 5.047 -14.938 0.526 1 94.5 114 GLY A O 1
ATOM 902 N N . ALA A 1 115 ? 5.125 -14.211 -1.652 1 94.62 115 ALA A N 1
ATOM 903 C CA . ALA A 1 115 ? 3.736 -14.578 -1.913 1 94.62 115 ALA A CA 1
ATOM 904 C C . ALA A 1 115 ? 3.529 -16.078 -1.752 1 94.62 115 ALA A C 1
ATOM 906 O O . ALA A 1 115 ? 2.553 -16.516 -1.137 1 94.62 115 ALA A O 1
ATOM 907 N N . PHE A 1 116 ? 4.418 -16.859 -2.236 1 96.81 116 PHE A N 1
ATOM 908 C CA . PHE A 1 116 ? 4.336 -18.312 -2.154 1 96.81 116 PHE A CA 1
ATOM 909 C C . PHE A 1 116 ? 4.402 -18.781 -0.706 1 96.81 116 PHE A C 1
ATOM 911 O O . PHE A 1 116 ? 3.594 -19.609 -0.276 1 96.81 116 PHE A O 1
ATOM 918 N N . LEU A 1 117 ? 5.301 -18.203 0.046 1 96.31 117 LEU A N 1
ATOM 919 C CA . LEU A 1 117 ? 5.441 -18.562 1.454 1 96.31 117 LEU A CA 1
ATOM 920 C C . LEU A 1 117 ? 4.164 -18.25 2.227 1 96.31 117 LEU A C 1
ATOM 922 O O . LEU A 1 117 ? 3.693 -19.062 3.014 1 96.31 117 LEU A O 1
ATOM 926 N N . ALA A 1 118 ? 3.646 -17.125 2.004 1 93.69 118 ALA A N 1
ATOM 927 C CA . ALA A 1 118 ? 2.408 -16.734 2.678 1 93.69 118 ALA A CA 1
ATOM 928 C C . ALA A 1 118 ? 1.292 -17.734 2.377 1 93.69 118 ALA A C 1
ATOM 930 O O . ALA A 1 118 ? 0.541 -18.125 3.273 1 93.69 118 ALA A O 1
ATOM 931 N N . GLY A 1 119 ? 1.207 -18.078 1.108 1 94.69 119 GLY A N 1
ATOM 932 C CA . GLY A 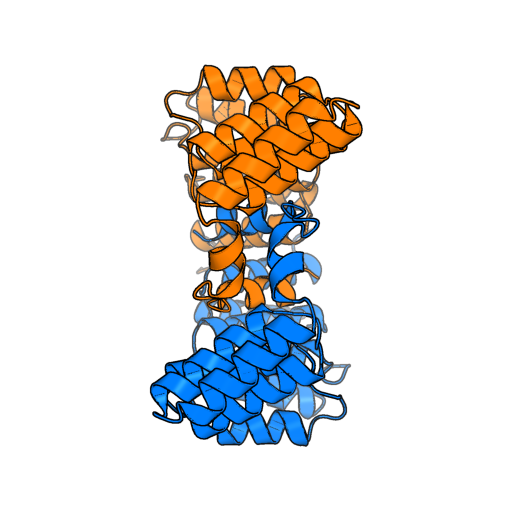1 119 ? 0.217 -19.078 0.741 1 94.69 119 GLY A CA 1
ATOM 933 C C . GLY A 1 119 ? 0.448 -20.422 1.409 1 94.69 119 GLY A C 1
ATOM 934 O O . GLY A 1 119 ? -0.491 -21.031 1.916 1 94.69 119 GLY A O 1
ATOM 935 N N . CYS A 1 120 ? 1.7 -20.844 1.45 1 96.88 120 CYS A N 1
ATOM 936 C CA . CYS A 1 120 ? 2.037 -22.109 2.074 1 96.88 120 CYS A CA 1
ATOM 937 C C . CYS A 1 120 ? 1.665 -22.109 3.551 1 96.88 120 CYS A C 1
ATOM 939 O O . CYS A 1 120 ? 1.095 -23.094 4.051 1 96.88 120 CYS A O 1
ATOM 941 N N . ARG A 1 121 ? 1.946 -21.047 4.168 1 93.94 121 ARG A N 1
ATOM 942 C CA . ARG A 1 121 ? 1.649 -20.938 5.594 1 93.94 121 ARG A CA 1
ATOM 943 C C . ARG A 1 121 ? 0.144 -20.922 5.84 1 93.94 121 ARG A C 1
ATOM 945 O O . ARG A 1 121 ? -0.351 -21.609 6.738 1 93.94 121 ARG A O 1
ATOM 952 N N . ALA A 1 122 ? -0.56 -20.203 5.047 1 94.38 122 ALA A N 1
ATOM 953 C CA . ALA A 1 122 ? -2.008 -20.094 5.203 1 94.38 122 ALA A CA 1
ATOM 954 C C . ALA A 1 122 ? -2.691 -21.438 4.996 1 94.38 122 ALA A C 1
ATOM 956 O O . ALA A 1 122 ? -3.701 -21.734 5.641 1 94.38 122 ALA A O 1
ATOM 957 N N . HIS A 1 123 ? -2.111 -22.219 4.148 1 97.19 123 HIS A N 1
ATOM 958 C CA . HIS A 1 123 ? -2.738 -23.484 3.824 1 97.19 123 HIS A CA 1
ATOM 959 C C . HIS A 1 123 ? -2.029 -24.641 4.523 1 97.19 123 HIS A C 1
ATOM 961 O O . HIS A 1 123 ? -2.271 -25.812 4.203 1 97.19 123 HIS A O 1
ATOM 967 N N . GLY A 1 124 ? -1.082 -24.391 5.395 1 96.06 124 GLY A N 1
ATOM 968 C CA . GLY A 1 124 ? -0.533 -25.344 6.344 1 96.06 124 GLY A CA 1
ATOM 969 C C . GLY A 1 124 ? 0.49 -26.281 5.727 1 96.06 124 GLY A C 1
ATOM 970 O O . GLY A 1 124 ? 0.736 -27.375 6.246 1 96.06 124 GLY A O 1
ATOM 971 N N . ASP A 1 125 ? 0.966 -25.969 4.641 1 97.5 125 ASP A N 1
ATOM 972 C CA . ASP A 1 125 ? 2.018 -26.797 4.047 1 97.5 125 ASP A CA 1
ATOM 973 C C . ASP A 1 125 ? 3.391 -26.391 4.586 1 97.5 125 ASP A C 1
ATOM 975 O O . ASP A 1 125 ? 4.066 -25.547 4.016 1 97.5 125 ASP A O 1
ATOM 979 N N . LEU A 1 126 ? 3.842 -27.047 5.582 1 97.56 126 LEU A N 1
ATOM 980 C CA . LEU A 1 126 ? 5.055 -26.672 6.301 1 97.56 126 LEU A CA 1
ATOM 981 C C . LEU A 1 126 ? 6.297 -26.984 5.473 1 97.56 126 LEU A C 1
ATOM 983 O O . LEU A 1 126 ? 7.285 -26.25 5.531 1 97.56 126 LEU A O 1
ATOM 987 N N . GLU A 1 127 ? 6.234 -28.062 4.766 1 97.75 127 GLU A N 1
ATOM 988 C CA . GLU A 1 127 ? 7.387 -28.422 3.938 1 97.75 127 GLU A CA 1
ATOM 989 C C . GLU A 1 127 ? 7.648 -27.359 2.875 1 97.75 127 GLU A C 1
ATOM 991 O O . GLU A 1 127 ? 8.781 -26.891 2.713 1 97.75 127 GLU A O 1
ATOM 996 N N . LEU A 1 128 ? 6.617 -26.969 2.201 1 98.12 128 LEU A N 1
ATOM 997 C CA . LEU A 1 128 ? 6.77 -25.922 1.199 1 98.12 128 LEU A CA 1
ATOM 998 C C . LEU A 1 128 ? 7.078 -24.578 1.857 1 98.12 128 LEU A C 1
ATOM 1000 O O . LEU A 1 128 ? 7.809 -23.766 1.297 1 98.12 128 LEU A O 1
ATOM 1004 N N . SER A 1 129 ? 6.555 -24.344 3.068 1 97.31 129 SER A N 1
ATOM 1005 C CA . SER A 1 129 ? 6.898 -23.141 3.824 1 97.31 129 SER A CA 1
ATOM 1006 C C . SER A 1 129 ? 8.398 -23.078 4.102 1 97.31 129 SER A C 1
ATOM 1008 O O . SER A 1 129 ? 9.016 -22.031 3.912 1 97.31 129 SER A O 1
ATOM 1010 N N . GLU A 1 130 ? 8.898 -24.172 4.551 1 97.94 130 GLU A N 1
ATOM 1011 C CA . GLU A 1 130 ? 10.336 -24.219 4.809 1 97.94 130 GLU A CA 1
ATOM 1012 C C . GLU A 1 130 ? 11.133 -23.922 3.545 1 97.94 130 GLU A C 1
ATOM 1014 O O . GLU A 1 130 ? 12.078 -23.141 3.574 1 97.94 130 GLU A O 1
ATOM 1019 N N . PHE A 1 131 ? 10.773 -24.625 2.527 1 98.19 131 PHE A N 1
ATOM 1020 C CA . PHE A 1 131 ? 11.469 -24.453 1.255 1 98.19 131 PHE A CA 1
ATOM 1021 C C . PHE A 1 131 ? 11.461 -23 0.828 1 98.19 131 PHE A C 1
ATOM 1023 O O . PHE A 1 131 ? 12.5 -22.438 0.476 1 98.19 131 PHE A O 1
ATOM 1030 N N . ALA A 1 132 ? 10.312 -22.344 0.862 1 97.88 132 ALA A N 1
ATOM 1031 C CA . ALA A 1 132 ? 10.156 -20.953 0.459 1 97.88 132 ALA A CA 1
ATOM 1032 C C . ALA A 1 132 ? 10.945 -20.016 1.374 1 97.88 132 ALA A C 1
ATOM 1034 O O . ALA A 1 132 ? 11.609 -19.094 0.905 1 97.88 132 ALA A O 1
ATOM 1035 N N . ALA A 1 133 ? 10.883 -20.219 2.658 1 96.12 133 ALA A N 1
ATOM 1036 C CA . ALA A 1 133 ? 11.609 -19.391 3.621 1 96.12 133 ALA A CA 1
ATOM 1037 C C . ALA A 1 133 ? 13.117 -19.484 3.391 1 96.12 133 ALA A C 1
ATOM 1039 O O . ALA A 1 133 ? 13.828 -18.484 3.471 1 96.12 133 ALA A O 1
ATOM 1040 N N . ARG A 1 134 ? 13.57 -20.656 3.117 1 97.5 134 ARG A N 1
ATOM 1041 C CA . ARG A 1 134 ? 14.984 -20.828 2.828 1 97.5 134 ARG A CA 1
ATOM 1042 C C . ARG A 1 134 ? 15.391 -20.062 1.581 1 97.5 134 ARG A C 1
ATOM 1044 O O . ARG A 1 134 ? 16.484 -19.469 1.534 1 97.5 134 ARG A O 1
ATOM 1051 N N . LYS A 1 135 ? 14.555 -20.062 0.602 1 97.81 135 LYS A N 1
ATOM 1052 C CA . LYS A 1 135 ? 14.836 -19.297 -0.609 1 97.81 135 LYS A CA 1
ATOM 1053 C C . LYS A 1 135 ? 14.914 -17.797 -0.308 1 97.81 135 LYS A C 1
ATOM 1055 O O . LYS A 1 135 ? 15.758 -17.094 -0.866 1 97.81 135 LYS A O 1
ATOM 1060 N N . LEU A 1 136 ? 14.086 -17.312 0.568 1 95.31 136 LEU A N 1
ATOM 1061 C CA . LEU A 1 136 ? 14.102 -15.906 0.96 1 95.31 136 LEU A CA 1
ATOM 1062 C C . LEU A 1 136 ? 15.383 -15.562 1.709 1 95.31 136 LEU A C 1
ATOM 1064 O O . LEU A 1 136 ? 15.992 -14.516 1.469 1 95.31 136 LEU A O 1
ATOM 1068 N N . VAL A 1 137 ? 15.836 -16.438 2.559 1 93.31 137 VAL A N 1
ATOM 1069 C CA . VAL A 1 137 ? 17.094 -16.25 3.287 1 93.31 137 VAL A CA 1
ATOM 1070 C C . VAL A 1 137 ? 18.25 -16.188 2.305 1 93.31 137 VAL A C 1
ATOM 1072 O O . VAL A 1 137 ? 19.156 -15.359 2.455 1 93.31 137 VAL A O 1
ATOM 1075 N N . GLU A 1 138 ? 18.219 -17.078 1.31 1 95.75 138 GLU A N 1
ATOM 1076 C CA . GLU A 1 138 ? 19.266 -17.109 0.299 1 95.75 138 GLU A CA 1
ATOM 1077 C C . GLU A 1 138 ? 19.297 -15.797 -0.496 1 95.75 138 GLU A C 1
ATOM 1079 O O . GLU A 1 138 ? 20.375 -15.289 -0.816 1 95.75 138 GLU A O 1
ATOM 1084 N N . LEU A 1 139 ? 18.188 -15.305 -0.829 1 94.44 139 LEU A N 1
ATOM 1085 C CA . LEU A 1 139 ? 18.094 -14.094 -1.635 1 94.44 139 LEU A CA 1
ATOM 1086 C C . LEU A 1 139 ? 18.516 -12.875 -0.83 1 94.44 139 LEU A C 1
ATOM 1088 O O . LEU A 1 139 ? 19.109 -11.938 -1.378 1 94.44 139 LEU A O 1
ATOM 1092 N N . GLU A 1 140 ? 18.188 -12.898 0.444 1 90.44 140 GLU A N 1
ATOM 1093 C CA . GLU A 1 140 ? 18.516 -11.781 1.318 1 90.44 140 GLU A CA 1
ATOM 1094 C C . GLU A 1 140 ? 19.094 -12.266 2.645 1 90.44 140 GLU A C 1
ATOM 1096 O O . GLU A 1 140 ? 18.453 -12.148 3.688 1 90.44 140 GLU A O 1
ATOM 1101 N N . PRO A 1 141 ? 20.297 -12.633 2.711 1 89.12 141 PRO A N 1
ATOM 1102 C CA . PRO A 1 141 ? 20.906 -13.227 3.906 1 89.12 141 PRO A CA 1
ATOM 1103 C C . PRO A 1 141 ? 21 -12.242 5.07 1 89.12 141 PRO A C 1
ATOM 1105 O O . PRO A 1 141 ? 21.125 -12.656 6.227 1 89.12 141 PRO A O 1
ATOM 1108 N N . GLY A 1 142 ? 20.906 -11.039 4.797 1 81.69 142 GLY A N 1
ATOM 1109 C CA . GLY A 1 142 ? 21 -10.039 5.855 1 81.69 142 GLY A CA 1
ATOM 1110 C C . GLY A 1 142 ? 19.656 -9.68 6.445 1 81.69 142 GLY A C 1
ATOM 1111 O O . GLY A 1 142 ? 19.578 -8.867 7.375 1 81.69 142 GLY A O 1
ATOM 1112 N N . ASN A 1 143 ? 18.656 -10.242 5.945 1 82.75 143 ASN A N 1
ATOM 1113 C CA . ASN A 1 143 ? 17.297 -9.953 6.41 1 82.75 143 ASN A CA 1
ATOM 1114 C C . ASN A 1 143 ? 16.875 -10.891 7.535 1 82.75 143 ASN A C 1
ATOM 1116 O O . ASN A 1 143 ? 16.516 -12.039 7.285 1 82.75 143 ASN A O 1
ATOM 1120 N N . GLY A 1 144 ? 16.906 -10.406 8.75 1 81.56 144 GLY A N 1
ATOM 1121 C CA . GLY A 1 144 ? 16.609 -11.203 9.938 1 81.56 144 GLY A CA 1
ATOM 1122 C C . GLY A 1 144 ? 15.188 -11.742 9.953 1 81.56 144 GLY A C 1
ATOM 1123 O O . GLY A 1 144 ? 14.922 -12.789 10.539 1 81.56 144 GLY A O 1
ATOM 1124 N N . ALA A 1 145 ? 14.25 -10.992 9.32 1 79.62 145 ALA A N 1
ATOM 1125 C CA . ALA A 1 145 ? 12.852 -11.398 9.312 1 79.62 145 ALA A CA 1
ATOM 1126 C C . ALA A 1 145 ? 12.688 -12.789 8.703 1 79.62 145 ALA A C 1
ATOM 1128 O O . ALA A 1 145 ? 11.867 -13.586 9.164 1 79.62 145 ALA A O 1
ATOM 1129 N N . TYR A 1 146 ? 13.445 -13.086 7.676 1 88.12 146 TYR A N 1
ATOM 1130 C CA . TYR A 1 146 ? 13.32 -14.375 7.004 1 88.12 146 TYR A CA 1
ATOM 1131 C C . TYR A 1 146 ? 13.844 -15.5 7.891 1 88.12 146 TYR A C 1
ATOM 1133 O O . TYR A 1 146 ? 13.312 -16.609 7.867 1 88.12 146 TYR A O 1
ATOM 1141 N N . TYR A 1 147 ? 14.797 -15.211 8.742 1 87.62 147 TYR A N 1
ATOM 1142 C CA . TYR A 1 147 ? 15.297 -16.203 9.688 1 87.62 147 TYR A CA 1
ATOM 1143 C C . TYR A 1 147 ? 14.266 -16.484 10.773 1 87.62 147 TYR A C 1
ATOM 1145 O O . TYR A 1 147 ? 14.086 -17.625 11.18 1 87.62 147 TYR A O 1
ATOM 1153 N N . VAL A 1 148 ? 13.648 -15.477 11.219 1 85.19 148 VAL A N 1
ATOM 1154 C CA . VAL A 1 148 ? 12.609 -15.633 12.234 1 85.19 148 VAL A CA 1
ATOM 1155 C C . VAL A 1 148 ? 11.477 -16.5 11.688 1 85.19 148 VAL A C 1
ATOM 1157 O O . VAL A 1 148 ? 11.016 -17.422 12.359 1 85.19 148 VAL A O 1
ATOM 1160 N N . LEU A 1 149 ? 11.086 -16.203 10.438 1 87.81 149 LEU A N 1
ATOM 1161 C CA . LEU A 1 149 ? 10.039 -17 9.805 1 87.81 149 LEU A CA 1
ATOM 1162 C C . LEU A 1 149 ? 10.469 -18.453 9.695 1 87.81 149 LEU A C 1
ATOM 1164 O O . LEU A 1 149 ? 9.68 -19.359 9.992 1 87.81 149 LEU A O 1
ATOM 1168 N N . LEU A 1 150 ? 11.664 -18.609 9.281 1 93.25 150 LEU A N 1
ATOM 1169 C CA . LEU A 1 150 ? 12.188 -19.953 9.141 1 93.25 150 LEU A CA 1
ATOM 1170 C C . LEU A 1 150 ? 12.227 -20.672 10.492 1 93.25 150 LEU A C 1
ATOM 1172 O O . LEU A 1 150 ? 11.82 -21.828 10.609 1 93.25 150 LEU A O 1
ATOM 1176 N N . SER A 1 151 ? 12.641 -19.984 11.508 1 91.12 151 SER A N 1
ATOM 1177 C CA . SER A 1 151 ? 12.664 -20.516 12.859 1 91.12 151 SER A CA 1
ATOM 1178 C C . SER A 1 151 ? 11.266 -20.906 13.328 1 91.12 151 SER A C 1
ATOM 1180 O O . SER A 1 151 ? 11.078 -21.984 13.906 1 91.12 151 SER A O 1
ATOM 1182 N N . ASN A 1 152 ? 10.312 -20.047 13.055 1 88.75 152 ASN A N 1
ATOM 1183 C CA . ASN A 1 152 ? 8.93 -20.328 13.43 1 88.75 152 ASN A CA 1
ATOM 1184 C C . ASN A 1 152 ? 8.398 -21.578 12.727 1 88.75 152 ASN A C 1
ATOM 1186 O O . ASN A 1 152 ? 7.668 -22.359 13.32 1 88.75 152 ASN A O 1
ATOM 1190 N N . ILE A 1 153 ? 8.75 -21.703 11.523 1 93.75 153 ILE A N 1
ATOM 1191 C CA . ILE A 1 153 ? 8.328 -22.859 10.75 1 93.75 153 ILE A CA 1
ATOM 1192 C C . ILE A 1 153 ? 8.922 -24.125 11.375 1 93.75 153 ILE A C 1
ATOM 1194 O O . ILE A 1 153 ? 8.211 -25.125 11.562 1 93.75 153 ILE A O 1
ATOM 1198 N N . TYR A 1 154 ? 10.18 -24.109 11.766 1 95.62 154 TYR A N 1
ATOM 1199 C CA . TYR A 1 154 ? 10.812 -25.25 12.414 1 95.62 154 TYR A CA 1
ATOM 1200 C C . TYR A 1 154 ? 10.141 -25.578 13.742 1 95.62 154 TYR A C 1
ATOM 1202 O O . TYR A 1 154 ? 9.938 -26.734 14.078 1 95.62 154 TYR A O 1
ATOM 1210 N N . ALA A 1 155 ? 9.82 -24.516 14.453 1 93.69 155 ALA A N 1
ATOM 1211 C CA . ALA A 1 155 ? 9.125 -24.719 15.719 1 93.69 155 ALA A CA 1
ATOM 1212 C C . ALA A 1 155 ? 7.777 -25.406 15.5 1 93.69 155 ALA A C 1
ATOM 1214 O O . ALA A 1 155 ? 7.418 -26.328 16.219 1 93.69 155 ALA A O 1
ATOM 1215 N N . GLU A 1 156 ? 7.027 -24.969 14.516 1 93.81 156 GLU A N 1
ATOM 1216 C CA . GLU A 1 156 ? 5.738 -25.578 14.195 1 93.81 156 GLU A CA 1
ATOM 1217 C C . GLU A 1 156 ? 5.895 -27.031 13.781 1 93.81 156 GLU A C 1
ATOM 1219 O O . GLU A 1 156 ? 5.008 -27.859 14.023 1 93.81 156 GLU A O 1
ATOM 1224 N N . MET A 1 157 ? 7.059 -27.359 13.18 1 96.06 157 MET A N 1
ATOM 1225 C CA . MET A 1 157 ? 7.344 -28.719 12.734 1 96.06 157 MET A CA 1
ATOM 1226 C C . MET A 1 157 ? 7.887 -29.562 13.883 1 96.06 157 MET A C 1
ATOM 1228 O O . MET A 1 157 ? 8.109 -30.766 13.719 1 96.06 157 MET A O 1
ATOM 1232 N N . GLY A 1 158 ? 8.203 -28.938 15 1 95 158 GLY A N 1
ATOM 1233 C CA . GLY A 1 158 ? 8.789 -29.656 16.125 1 95 158 GLY A CA 1
ATOM 1234 C C . GLY A 1 158 ? 10.266 -29.938 15.953 1 95 158 GLY A C 1
ATOM 1235 O O . GLY A 1 158 ? 10.805 -30.859 16.562 1 95 158 GLY A O 1
ATOM 1236 N N . ARG A 1 159 ? 10.836 -29.312 15.039 1 96.75 159 ARG A N 1
ATOM 1237 C CA 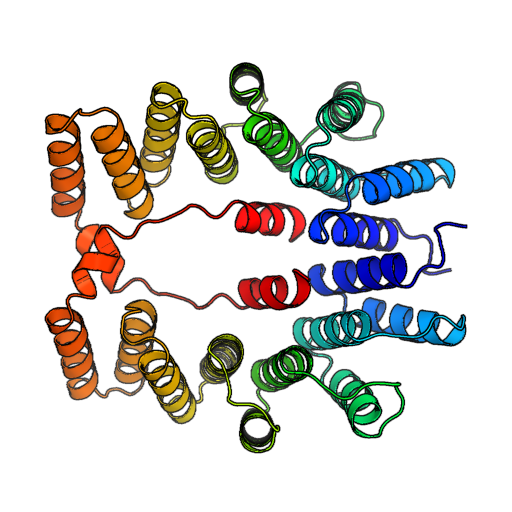. ARG A 1 159 ? 12.258 -29.484 14.766 1 96.75 159 ARG A CA 1
ATOM 1238 C C . ARG A 1 159 ? 13.094 -28.5 15.57 1 96.75 159 ARG A C 1
ATOM 1240 O O . ARG A 1 159 ? 13.727 -27.609 15 1 96.75 159 ARG A O 1
ATOM 1247 N N . TRP A 1 160 ? 13.32 -28.672 16.812 1 95.38 160 TRP A N 1
ATOM 1248 C CA . TRP A 1 160 ? 13.898 -27.734 17.766 1 95.38 160 TRP A CA 1
ATOM 1249 C C . TRP A 1 160 ? 15.391 -27.562 17.531 1 95.38 160 TRP A C 1
ATOM 1251 O O . TRP A 1 160 ? 15.945 -26.484 17.75 1 95.38 160 TRP A O 1
ATOM 1261 N N . SER A 1 161 ? 16.031 -28.609 17.109 1 96.62 161 SER A N 1
ATOM 1262 C CA . SER A 1 161 ? 17.453 -28.5 16.766 1 96.62 161 SER A CA 1
ATOM 1263 C C . SER A 1 161 ? 17.672 -27.5 15.641 1 96.62 161 SER A C 1
ATOM 1265 O O . SER A 1 161 ? 18.625 -26.719 15.68 1 96.62 161 SER A O 1
ATOM 1267 N N . ASP A 1 162 ? 16.797 -27.562 14.695 1 96.06 162 ASP A N 1
ATOM 1268 C CA . ASP A 1 162 ? 16.875 -26.625 13.578 1 96.06 162 ASP A CA 1
ATOM 1269 C C . ASP A 1 162 ? 16.562 -25.203 14.031 1 96.06 162 ASP A C 1
ATOM 1271 O O . ASP A 1 162 ? 17.156 -24.234 13.531 1 96.06 162 ASP A O 1
ATOM 1275 N N . VAL A 1 163 ? 15.594 -25 14.953 1 93.31 163 VAL A N 1
ATOM 1276 C CA . VAL A 1 163 ? 15.305 -23.703 15.539 1 93.31 163 VAL A CA 1
ATOM 1277 C C . VAL A 1 163 ? 16.578 -23.109 16.125 1 93.31 163 VAL A C 1
ATOM 1279 O O . VAL A 1 163 ? 16.922 -21.953 15.852 1 93.31 163 VAL A O 1
ATOM 1282 N N . GLU A 1 164 ? 17.281 -23.875 16.844 1 92.75 164 GLU A N 1
ATOM 1283 C CA . GLU A 1 164 ? 18.5 -23.422 17.516 1 92.75 164 GLU A CA 1
ATOM 1284 C C . GLU A 1 164 ? 19.578 -23.047 16.484 1 92.75 164 GLU A C 1
ATOM 1286 O O . GLU A 1 164 ? 20.281 -22.047 16.672 1 92.75 164 GLU A O 1
ATOM 1291 N N . LYS A 1 165 ? 19.734 -23.859 15.523 1 94.94 165 LYS A N 1
ATOM 1292 C CA . LYS A 1 165 ? 20.719 -23.594 14.477 1 94.94 165 LYS A CA 1
ATOM 1293 C C . LYS A 1 165 ? 20.453 -22.25 13.805 1 94.94 165 LYS A C 1
ATOM 1295 O O . LYS A 1 165 ? 21.375 -21.469 13.586 1 94.94 165 LYS A O 1
ATOM 1300 N N . VAL A 1 166 ? 19.203 -21.969 13.43 1 92.62 166 VAL A N 1
ATOM 1301 C CA . VAL A 1 166 ? 18.844 -20.719 12.758 1 92.62 166 VAL A CA 1
ATOM 1302 C C . VAL A 1 166 ? 19.109 -19.531 13.688 1 92.62 166 VAL A C 1
ATOM 1304 O O . VAL A 1 166 ? 19.641 -18.5 13.258 1 92.62 166 VAL A O 1
ATOM 1307 N N . ARG A 1 167 ? 18.797 -19.734 14.945 1 84.81 167 ARG A N 1
ATOM 1308 C CA . ARG A 1 167 ? 19.016 -18.672 15.922 1 84.81 167 ARG A CA 1
ATOM 1309 C C . ARG A 1 167 ? 20.5 -18.375 16.094 1 84.81 167 ARG A C 1
ATOM 1311 O O . ARG A 1 167 ? 20.906 -17.219 16.25 1 84.81 167 ARG A O 1
ATOM 1318 N N . ARG A 1 168 ? 21.266 -19.359 16.062 1 88 168 ARG A N 1
ATOM 1319 C CA . ARG A 1 168 ? 22.719 -19.203 16.141 1 88 168 ARG A CA 1
ATOM 1320 C C . ARG A 1 168 ? 23.25 -18.469 14.914 1 88 168 ARG A C 1
ATOM 1322 O O . ARG A 1 168 ? 24.125 -17.594 15.039 1 88 168 ARG A O 1
ATOM 1329 N N . LEU A 1 169 ? 22.766 -18.859 13.812 1 87.12 169 LEU A N 1
ATOM 1330 C CA . LEU A 1 169 ? 23.156 -18.219 12.562 1 87.12 169 LEU A CA 1
ATOM 1331 C C . LEU A 1 169 ? 22.828 -16.734 12.594 1 87.12 169 LEU A C 1
ATOM 1333 O O . LEU A 1 169 ? 23.625 -15.906 12.125 1 87.12 169 LEU A O 1
ATOM 1337 N N . MET A 1 170 ? 21.656 -16.406 13.078 1 83.69 170 MET A N 1
ATOM 1338 C CA . MET A 1 170 ? 21.234 -15.008 13.188 1 83.69 170 MET A CA 1
ATOM 1339 C C . MET A 1 170 ? 22.188 -14.219 14.086 1 83.69 170 MET A C 1
ATOM 1341 O O . MET A 1 170 ? 22.578 -13.102 13.75 1 83.69 170 MET A O 1
ATOM 1345 N N . LYS A 1 171 ? 22.562 -14.844 15.156 1 77.31 171 LYS A N 1
ATOM 1346 C CA . LYS A 1 171 ? 23.453 -14.211 16.125 1 77.31 171 LYS A CA 1
ATOM 1347 C C . LYS A 1 171 ? 24.844 -14 15.523 1 77.31 171 LYS A C 1
ATOM 1349 O O . LYS A 1 171 ? 25.406 -12.906 15.617 1 77.31 171 LYS A O 1
ATOM 1354 N N . GLU A 1 172 ? 25.312 -14.945 14.898 1 80.25 172 GLU A N 1
ATOM 1355 C CA . GLU A 1 172 ? 26.641 -14.898 14.312 1 80.25 172 GLU A CA 1
ATOM 1356 C C . GLU A 1 172 ? 26.703 -13.898 13.164 1 80.25 172 GLU A C 1
ATOM 1358 O O . GLU A 1 172 ? 27.75 -13.281 12.922 1 80.25 172 GLU A O 1
ATOM 1363 N N . GLY A 1 173 ? 25.688 -13.789 12.453 1 75.81 173 GLY A N 1
ATOM 1364 C CA . GLY A 1 173 ? 25.641 -12.875 11.32 1 75.81 173 GLY A CA 1
ATOM 1365 C C . GLY A 1 173 ? 25.328 -11.445 11.727 1 75.81 173 GLY A C 1
ATOM 1366 O O . GLY A 1 173 ? 25.312 -10.547 10.891 1 75.81 173 GLY A O 1
ATOM 1367 N N . GLY A 1 174 ? 25.203 -11.219 12.969 1 67.06 174 GLY A N 1
ATOM 1368 C CA . GLY A 1 174 ? 24.906 -9.883 13.477 1 67.06 174 GLY A CA 1
ATOM 1369 C C . GLY A 1 174 ? 23.5 -9.414 13.148 1 67.06 174 GLY A C 1
ATOM 1370 O O . GLY A 1 174 ? 23.266 -8.211 13.039 1 67.06 174 GLY A O 1
ATOM 1371 N N . LEU A 1 175 ? 22.766 -10.242 12.656 1 64.38 175 LEU A N 1
ATOM 1372 C CA . LEU A 1 175 ? 21.422 -9.898 12.203 1 64.38 175 LEU A CA 1
ATOM 1373 C C . LEU A 1 175 ? 20.484 -9.68 13.391 1 64.38 175 LEU A C 1
ATOM 1375 O O . LEU A 1 175 ? 19.344 -9.234 13.227 1 64.38 175 LEU A O 1
ATOM 1379 N N . THR A 1 176 ? 21.047 -9.922 14.414 1 57.31 176 THR A N 1
ATOM 1380 C CA . THR A 1 176 ? 20.25 -9.688 15.617 1 57.31 176 THR A CA 1
ATOM 1381 C C . THR A 1 176 ? 20.328 -8.219 16.031 1 57.31 176 THR A C 1
ATOM 1383 O O . THR A 1 176 ? 19.391 -7.695 16.641 1 57.31 176 THR A O 1
ATOM 1386 N N . LYS A 1 177 ? 21.609 -7.555 15.617 1 48.97 177 LYS A N 1
ATOM 1387 C CA . LYS A 1 177 ? 21.844 -6.156 15.969 1 48.97 177 LYS A CA 1
ATOM 1388 C C . LYS A 1 177 ? 21.062 -5.215 15.062 1 48.97 177 LYS A C 1
ATOM 1390 O O . LYS A 1 177 ? 20.594 -4.164 15.5 1 48.97 177 LYS A O 1
ATOM 1395 N N . ASP A 1 178 ? 21.359 -5.414 13.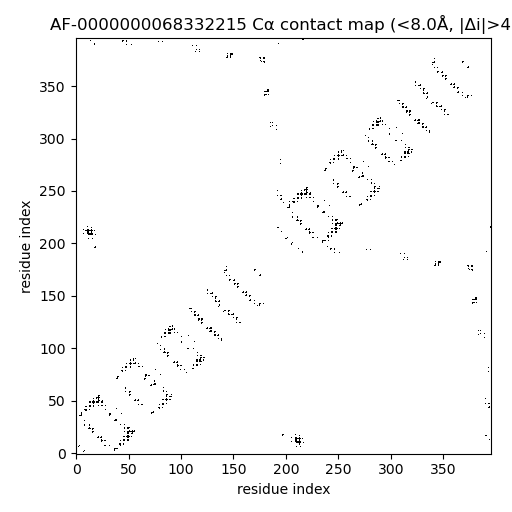805 1 43.69 178 ASP A N 1
ATOM 1396 C CA . ASP A 1 178 ? 20.766 -4.594 12.75 1 43.69 178 ASP A CA 1
ATOM 1397 C C . ASP A 1 178 ? 19.234 -4.574 12.852 1 43.69 178 ASP A C 1
ATOM 1399 O O . ASP A 1 178 ? 18.578 -3.717 12.258 1 43.69 178 ASP A O 1
ATOM 1403 N N . LEU A 1 179 ? 18.828 -5.551 13.305 1 43 179 LEU A N 1
ATOM 1404 C CA . LEU A 1 179 ? 17.406 -5.434 13.617 1 43 179 LEU A CA 1
ATOM 1405 C C . LEU A 1 179 ? 17.156 -4.258 14.555 1 43 179 LEU A C 1
ATOM 1407 O O . LEU A 1 179 ? 16.078 -3.67 14.547 1 43 179 LEU A O 1
ATOM 1411 N N . GLY A 1 180 ? 18.172 -3.877 15.383 1 37.69 180 GLY A N 1
ATOM 1412 C CA . GLY A 1 180 ? 18.188 -2.766 16.312 1 37.69 180 GLY A CA 1
ATOM 1413 C C . GLY A 1 180 ? 18.344 -1.417 15.641 1 37.69 180 GLY A C 1
ATOM 1414 O O . GLY A 1 180 ? 17.781 -0.417 16.094 1 37.69 180 GLY A O 1
ATOM 1415 N N . CYS A 1 181 ? 19.438 -1.143 15.047 1 39.56 181 CYS A N 1
ATOM 1416 C CA . CYS A 1 181 ? 19.797 0.196 14.586 1 39.56 181 CYS A CA 1
ATOM 1417 C C . CYS A 1 181 ? 19.359 0.411 13.141 1 39.56 181 CYS A C 1
ATOM 1419 O O . CYS A 1 181 ? 19.891 1.277 12.453 1 39.56 181 CYS A O 1
ATOM 1421 N N . SER A 1 182 ? 18.469 -0.411 12.641 1 39.94 182 SER A N 1
ATOM 1422 C CA . SER A 1 182 ? 18.234 -0.325 11.203 1 39.94 182 SER A CA 1
ATOM 1423 C C . SER A 1 182 ? 17.625 1.019 10.82 1 39.94 182 SER A C 1
ATOM 1425 O O . SER A 1 182 ? 16.938 1.649 11.633 1 39.94 182 SER A O 1
ATOM 1427 N N . SER A 1 183 ? 18.359 1.655 9.945 1 45.5 183 SER A N 1
ATOM 1428 C CA . SER A 1 183 ? 17.844 2.842 9.273 1 45.5 183 SER A CA 1
ATOM 1429 C C . SER A 1 183 ? 16.344 2.703 8.969 1 45.5 183 SER A C 1
ATOM 1431 O O . SER A 1 183 ? 15.961 2.002 8.031 1 45.5 183 SER A O 1
ATOM 1433 N N . ILE A 1 184 ? 15.617 2.588 10.125 1 48.5 184 ILE A N 1
ATOM 1434 C CA . ILE A 1 184 ? 14.188 2.486 9.844 1 48.5 184 ILE A CA 1
ATOM 1435 C C . ILE A 1 184 ? 13.688 3.791 9.227 1 48.5 184 ILE A C 1
ATOM 1437 O O . ILE A 1 184 ? 13.891 4.867 9.789 1 48.5 184 ILE A O 1
ATOM 1441 N N . GLU A 1 185 ? 13.672 3.822 7.836 1 48.5 185 GLU A N 1
ATOM 1442 C CA . GLU A 1 185 ? 12.977 4.941 7.215 1 48.5 185 GLU A CA 1
ATOM 1443 C C . GLU A 1 185 ? 11.469 4.707 7.195 1 48.5 185 GLU A C 1
ATOM 1445 O O . GLU A 1 185 ? 11.008 3.621 6.832 1 48.5 185 GLU A O 1
ATOM 1450 N N . LEU A 1 186 ? 10.781 5.363 8.07 1 53.22 186 LEU A N 1
ATOM 1451 C CA . LEU A 1 186 ? 9.336 5.352 7.875 1 53.22 186 LEU A CA 1
ATOM 1452 C C . LEU A 1 186 ? 8.984 5.711 6.438 1 53.22 186 LEU A C 1
ATOM 1454 O O . LEU A 1 186 ? 9.383 6.77 5.941 1 53.22 186 LEU A O 1
ATOM 1458 N N . GLU A 1 187 ? 8.727 4.688 5.559 1 53.56 187 GLU A N 1
ATOM 1459 C CA . GLU A 1 187 ? 8.484 5 4.156 1 53.56 187 GLU A CA 1
ATOM 1460 C C . GLU A 1 187 ? 7.137 5.695 3.971 1 53.56 187 GLU A C 1
ATOM 1462 O O . GLU A 1 187 ? 6.113 5.211 4.457 1 53.56 187 GLU A O 1
ATOM 1467 N N . PRO A 1 188 ? 7.105 6.93 3.4 1 51.97 188 PRO A N 1
ATOM 1468 C CA . PRO A 1 188 ? 5.926 7.746 3.104 1 51.97 188 PRO A CA 1
ATOM 1469 C C . PRO A 1 188 ? 4.859 6.977 2.322 1 51.97 188 PRO A C 1
ATOM 1471 O O . PRO A 1 188 ? 3.664 7.172 2.547 1 51.97 188 PRO A O 1
ATOM 1474 N N . GLN A 1 189 ? 5.352 6.098 1.45 1 54.38 189 GLN A N 1
ATOM 1475 C CA . GLN A 1 189 ? 4.398 5.441 0.562 1 54.38 189 GLN A CA 1
ATOM 1476 C C . GLN A 1 189 ? 3.48 4.5 1.339 1 54.38 189 GLN A C 1
ATOM 1478 O O . GLN A 1 189 ? 2.314 4.324 0.981 1 54.38 189 GLN A O 1
ATOM 1483 N N . GLU A 1 190 ? 3.979 4.012 2.42 1 58.94 190 GLU A N 1
ATOM 1484 C CA . GLU A 1 190 ? 3.207 3.066 3.223 1 58.94 190 GLU A CA 1
ATOM 1485 C C . GLU A 1 190 ? 2.002 3.746 3.867 1 58.94 190 GLU A C 1
ATOM 1487 O O . GLU A 1 190 ? 0.944 3.131 4.02 1 58.94 190 GLU A O 1
ATOM 1492 N N . ARG A 1 191 ? 2.105 4.945 3.887 1 63 191 ARG A N 1
ATOM 1493 C CA . ARG A 1 191 ? 1.062 5.695 4.582 1 63 191 ARG A CA 1
ATOM 1494 C C . ARG A 1 191 ? -0.142 5.926 3.674 1 63 191 ARG A C 1
ATOM 1496 O O . ARG A 1 191 ? -1.287 5.848 4.121 1 63 191 ARG A O 1
ATOM 1503 N N . VAL A 1 192 ? 0.142 6.133 2.398 1 63.81 192 VAL A N 1
ATOM 1504 C CA . VAL A 1 192 ? -0.951 6.332 1.453 1 63.81 192 VAL A CA 1
ATOM 1505 C C . VAL A 1 192 ? -1.796 5.062 1.363 1 63.81 192 VAL A C 1
ATOM 1507 O O . VAL A 1 192 ? -3.027 5.129 1.375 1 63.81 192 VAL A O 1
ATOM 1510 N N . TYR A 1 193 ? -1.089 4.02 1.454 1 66.81 193 TYR A N 1
ATOM 1511 C CA . TYR A 1 193 ? -1.787 2.744 1.338 1 66.81 193 TYR A CA 1
ATOM 1512 C C . TYR A 1 193 ? -2.691 2.506 2.541 1 66.81 193 TYR A C 1
ATOM 1514 O O . TYR A 1 193 ? -3.822 2.037 2.393 1 66.81 193 TYR A O 1
ATOM 1522 N N . GLU A 1 194 ? -2.219 2.936 3.611 1 70.75 194 GLU A N 1
ATOM 1523 C CA . GLU A 1 194 ? -2.996 2.768 4.836 1 70.75 194 GLU A CA 1
ATOM 1524 C C . GLU A 1 194 ? -4.25 3.639 4.816 1 70.75 194 GLU A C 1
ATOM 1526 O O . GLU A 1 194 ? -5.312 3.215 5.273 1 70.75 194 GLU A O 1
ATOM 1531 N N . LEU A 1 195 ? -4.121 4.699 4.168 1 75.81 195 LEU A N 1
ATOM 1532 C CA . LEU A 1 195 ? -5.234 5.641 4.164 1 75.81 195 LEU A CA 1
ATOM 1533 C C . LEU A 1 195 ? -6.266 5.262 3.104 1 75.81 195 LEU A C 1
ATOM 1535 O O . LEU A 1 195 ? -7.465 5.445 3.307 1 75.81 195 LEU A O 1
ATOM 1539 N N . LEU A 1 196 ? -5.812 4.566 2.053 1 79.44 196 LEU A N 1
ATOM 1540 C CA . LEU A 1 196 ? -6.684 4.246 0.929 1 79.44 196 LEU A CA 1
ATOM 1541 C C . LEU A 1 196 ? -7.309 2.865 1.101 1 79.44 196 LEU A C 1
ATOM 1543 O O . LEU A 1 196 ? -8.25 2.514 0.388 1 79.44 196 LEU A O 1
ATOM 1547 N N . ALA A 1 197 ? -6.875 1.996 2.021 1 70.5 197 ALA A N 1
ATOM 1548 C CA . ALA A 1 197 ? -7.289 0.606 2.191 1 70.5 197 ALA A CA 1
ATOM 1549 C C . ALA A 1 197 ? -8.766 0.516 2.578 1 70.5 197 ALA A C 1
ATOM 1551 O O . ALA A 1 197 ? -9.32 -0.58 2.676 1 70.5 197 ALA A O 1
ATOM 1552 N N . GLU A 1 198 ? -9.484 1.46 2.717 1 60.41 198 GLU A N 1
ATOM 1553 C CA . GLU A 1 198 ? -10.898 1.36 3.033 1 60.41 198 GLU A CA 1
ATOM 1554 C C . GLU A 1 198 ? -11.766 1.694 1.818 1 60.41 198 GLU A C 1
ATOM 1556 O O . GLU A 1 198 ? -11.398 2.549 1.009 1 60.41 198 GLU A O 1
ATOM 1561 N N . MET B 1 1 ? -24.672 1.103 -16.812 1 34.88 1 MET B N 1
ATOM 1562 C CA . MET B 1 1 ? -25.422 1.543 -15.641 1 34.88 1 MET B CA 1
ATOM 1563 C C . MET B 1 1 ? -24.547 1.486 -14.391 1 34.88 1 MET B C 1
ATOM 1565 O O . MET B 1 1 ? -24.922 2.039 -13.352 1 34.88 1 MET B O 1
ATOM 1569 N N . LYS B 1 2 ? -23.641 0.328 -14.258 1 45.19 2 LYS B N 1
ATOM 1570 C CA . LYS B 1 2 ? -22.828 0.203 -13.055 1 45.19 2 LYS B CA 1
ATOM 1571 C C . LYS B 1 2 ? -21.906 1.403 -12.891 1 45.19 2 LYS B C 1
ATOM 1573 O O . LYS B 1 2 ? -21.109 1.453 -11.953 1 45.19 2 LYS B O 1
ATOM 1578 N N . GLU B 1 3 ? -21.812 2.221 -13.977 1 51.47 3 GLU B N 1
ATOM 1579 C CA . GLU B 1 3 ? -20.906 3.322 -14.242 1 51.47 3 GLU B CA 1
ATOM 1580 C C . GLU B 1 3 ? -20.922 4.34 -13.102 1 51.47 3 GLU B C 1
ATOM 1582 O O . GLU B 1 3 ? -20 5.164 -12.984 1 51.47 3 GLU B O 1
ATOM 1587 N N . LYS B 1 4 ? -22.312 4.285 -12.391 1 60 4 LYS B N 1
ATOM 1588 C CA . LYS B 1 4 ? -22.531 5.539 -11.68 1 60 4 LYS B CA 1
ATOM 1589 C C . LYS B 1 4 ? -22.594 5.309 -10.172 1 60 4 LYS B C 1
ATOM 1591 O O . LYS B 1 4 ? -23.406 5.926 -9.477 1 60 4 LYS B O 1
ATOM 1596 N N . ASN B 1 5 ? -21.906 4.328 -9.875 1 86.81 5 ASN B N 1
ATOM 1597 C CA . ASN B 1 5 ? -22.094 4.324 -8.43 1 86.81 5 ASN B CA 1
ATOM 1598 C C . ASN B 1 5 ? -20.906 4.934 -7.703 1 86.81 5 ASN B C 1
ATOM 1600 O O . ASN B 1 5 ? -19.812 5.039 -8.273 1 86.81 5 ASN B O 1
ATOM 1604 N N . VAL B 1 6 ? -21.156 5.562 -6.645 1 94.56 6 VAL B N 1
ATOM 1605 C CA . VAL B 1 6 ? -20.172 6.266 -5.824 1 94.56 6 VAL B CA 1
ATOM 1606 C C . VAL B 1 6 ? -18.953 5.379 -5.594 1 94.56 6 VAL B C 1
ATOM 1608 O O . VAL B 1 6 ? -17.828 5.867 -5.539 1 94.56 6 VAL B O 1
ATOM 1611 N N . PHE B 1 7 ? -19.172 4.074 -5.66 1 94.75 7 PHE B N 1
ATOM 1612 C CA . PHE B 1 7 ? -18.094 3.113 -5.426 1 94.75 7 PHE B CA 1
ATOM 1613 C C . PHE B 1 7 ? -17.094 3.129 -6.574 1 94.75 7 PHE B C 1
ATOM 1615 O O . PHE B 1 7 ? -15.883 3.145 -6.352 1 94.75 7 PHE B O 1
ATOM 1622 N N . THR B 1 8 ? -17.578 3.197 -7.816 1 93.81 8 THR B N 1
ATOM 1623 C CA . THR B 1 8 ? -16.719 3.225 -8.992 1 93.81 8 THR B CA 1
ATOM 1624 C C . THR B 1 8 ? -15.914 4.523 -9.047 1 93.81 8 THR B C 1
ATOM 1626 O O . THR B 1 8 ? -14.711 4.504 -9.328 1 93.81 8 THR B O 1
ATOM 1629 N N . TRP B 1 9 ? -16.578 5.625 -8.789 1 95.44 9 TRP B N 1
ATOM 1630 C CA . TRP B 1 9 ? -15.906 6.922 -8.773 1 95.44 9 TRP B CA 1
ATOM 1631 C C . TRP B 1 9 ? -14.828 6.957 -7.695 1 95.44 9 TRP B C 1
ATOM 1633 O O . TRP B 1 9 ? -13.711 7.418 -7.938 1 95.44 9 TRP B O 1
ATOM 1643 N N . ASN B 1 10 ? -15.172 6.383 -6.555 1 96.38 10 ASN B N 1
ATOM 1644 C CA . ASN B 1 10 ? -14.188 6.297 -5.48 1 96.38 10 ASN B CA 1
ATOM 1645 C C . ASN B 1 10 ? -12.977 5.473 -5.902 1 96.38 10 ASN B C 1
ATOM 1647 O O . ASN B 1 10 ? -11.836 5.863 -5.637 1 96.38 10 ASN B O 1
ATOM 1651 N N . SER B 1 11 ? -13.211 4.398 -6.539 1 95.94 11 SER B N 1
ATOM 1652 C CA . SER B 1 11 ? -12.125 3.514 -6.957 1 95.94 11 SER B CA 1
ATOM 1653 C C . SER B 1 11 ? -11.227 4.191 -7.98 1 95.94 11 SER B C 1
ATOM 1655 O O . SER B 1 11 ? -10 4.043 -7.934 1 95.94 11 SER B O 1
ATOM 1657 N N . LEU B 1 12 ? -11.852 4.91 -8.883 1 96.12 12 LEU B N 1
ATOM 1658 C CA . LEU B 1 12 ? -11.07 5.648 -9.867 1 96.12 12 LEU B CA 1
ATOM 1659 C C . LEU B 1 12 ? -10.172 6.684 -9.195 1 96.12 12 LEU B C 1
ATOM 1661 O O . LEU B 1 12 ? -8.969 6.734 -9.453 1 96.12 12 LEU B O 1
ATOM 1665 N N . ILE B 1 13 ? -10.742 7.461 -8.328 1 96.44 13 ILE B N 1
ATOM 1666 C CA . ILE B 1 13 ? -9.992 8.523 -7.656 1 96.44 13 ILE B CA 1
ATOM 1667 C C . ILE B 1 13 ? -8.906 7.91 -6.777 1 96.44 13 ILE B C 1
ATOM 1669 O O . ILE B 1 13 ? -7.785 8.414 -6.723 1 96.44 13 ILE B O 1
ATOM 1673 N N . LYS B 1 14 ? -9.234 6.801 -6.133 1 95.31 14 LYS B N 1
ATOM 1674 C CA . LYS B 1 14 ? -8.234 6.086 -5.348 1 95.31 14 LYS B CA 1
ATOM 1675 C C . LYS B 1 14 ? -7.082 5.609 -6.227 1 95.31 14 LYS B C 1
ATOM 1677 O O . LYS B 1 14 ? -5.914 5.727 -5.852 1 95.31 14 LYS B O 1
ATOM 1682 N N . GLY B 1 15 ? -7.469 5.043 -7.375 1 93.75 15 GLY B N 1
ATOM 1683 C CA . GLY B 1 15 ? -6.441 4.586 -8.297 1 93.75 15 GLY B CA 1
ATOM 1684 C C . GLY B 1 15 ? -5.52 5.695 -8.758 1 93.75 15 GLY B C 1
ATOM 1685 O O . GLY B 1 15 ? -4.305 5.496 -8.867 1 93.75 15 GLY B O 1
ATOM 1686 N N . LEU B 1 16 ? -6.094 6.812 -9.039 1 94.88 16 LEU B N 1
ATOM 1687 C CA . LEU B 1 16 ? -5.309 7.969 -9.469 1 94.88 16 LEU B CA 1
ATOM 1688 C C . LEU B 1 16 ? -4.426 8.477 -8.328 1 94.88 16 LEU B C 1
ATOM 1690 O O . LEU B 1 16 ? -3.299 8.914 -8.57 1 94.88 16 LEU B O 1
ATOM 1694 N N . ALA B 1 17 ? -4.949 8.398 -7.082 1 94 17 ALA B N 1
ATOM 1695 C CA . ALA B 1 17 ? -4.141 8.766 -5.922 1 94 17 ALA B CA 1
ATOM 1696 C C . ALA B 1 17 ? -2.924 7.859 -5.789 1 94 17 ALA B C 1
ATOM 1698 O O . ALA B 1 17 ? -1.807 8.336 -5.57 1 94 17 ALA B O 1
ATOM 1699 N N . LEU B 1 18 ? -3.156 6.617 -5.977 1 90.56 18 LEU B N 1
ATOM 1700 C CA . LEU B 1 18 ? -2.084 5.629 -5.898 1 90.56 18 LEU B CA 1
ATOM 1701 C C . LEU B 1 18 ? -1.041 5.871 -6.98 1 90.56 18 LEU B C 1
ATOM 1703 O O . LEU B 1 18 ? 0.154 5.66 -6.758 1 90.56 18 LEU B O 1
ATOM 1707 N N . ALA B 1 19 ? -1.507 6.316 -8.133 1 90.5 19 ALA B N 1
ATOM 1708 C CA . ALA B 1 19 ? -0.621 6.57 -9.266 1 90.5 19 ALA B CA 1
ATOM 1709 C C . ALA B 1 19 ? 0.032 7.945 -9.156 1 90.5 19 ALA B C 1
ATOM 1711 O O . ALA B 1 19 ? 0.705 8.398 -10.086 1 90.5 19 ALA B O 1
ATOM 1712 N N . ARG B 1 20 ? -0.191 8.617 -8.102 1 91.12 20 ARG B N 1
ATOM 1713 C CA . ARG B 1 20 ? 0.352 9.953 -7.855 1 91.12 20 ARG B CA 1
ATOM 1714 C C . ARG B 1 20 ? -0.085 10.93 -8.938 1 91.12 20 ARG B C 1
ATOM 1716 O O . ARG B 1 20 ? 0.708 11.758 -9.391 1 91.12 20 ARG B O 1
ATOM 1723 N N . SER B 1 21 ? -1.285 10.742 -9.406 1 94.5 21 SER B N 1
ATOM 1724 C CA . SER B 1 21 ? -1.862 11.633 -10.406 1 94.5 21 SER B CA 1
ATOM 1725 C C . SER B 1 21 ? -2.924 12.539 -9.789 1 94.5 21 SER B C 1
ATOM 1727 O O . SER B 1 21 ? -4.098 12.477 -10.164 1 94.5 21 SER B O 1
ATOM 1729 N N . GLY B 1 22 ? -2.457 13.461 -8.969 1 96.31 22 GLY B N 1
ATOM 1730 C CA . GLY B 1 22 ? -3.342 14.312 -8.195 1 96.31 22 GLY B CA 1
ATOM 1731 C C . GLY B 1 22 ? -4.215 15.203 -9.062 1 96.31 22 GLY B C 1
ATOM 1732 O O . GLY B 1 22 ? -5.41 15.359 -8.789 1 96.31 22 GLY B O 1
ATOM 1733 N N . ALA B 1 23 ? -3.631 15.742 -10.102 1 97.44 23 ALA B N 1
ATOM 1734 C CA . ALA B 1 23 ? -4.391 16.641 -10.961 1 97.44 23 ALA B CA 1
ATOM 1735 C C . ALA B 1 23 ? -5.566 15.914 -11.609 1 97.44 23 ALA B C 1
ATOM 1737 O O . ALA B 1 23 ? -6.688 16.422 -11.633 1 97.44 23 ALA B O 1
ATOM 1738 N N . GLU B 1 24 ? -5.305 14.758 -12.078 1 96.31 24 GLU B N 1
ATOM 1739 C CA . GLU B 1 24 ? -6.379 13.977 -12.688 1 96.31 24 GLU B CA 1
ATOM 1740 C C . GLU B 1 24 ? -7.41 13.555 -11.641 1 96.31 24 GLU B C 1
ATOM 1742 O O . GLU B 1 24 ? -8.609 13.555 -11.914 1 96.31 24 GLU B O 1
ATOM 1747 N N . ALA B 1 25 ? -6.973 13.133 -10.469 1 97.62 25 ALA B N 1
ATOM 1748 C CA . ALA B 1 25 ? -7.883 12.75 -9.391 1 97.62 25 ALA B CA 1
ATOM 1749 C C . ALA B 1 25 ? -8.828 13.891 -9.039 1 97.62 25 ALA B C 1
ATOM 1751 O O . ALA B 1 25 ? -10.047 13.688 -8.93 1 97.62 25 ALA B O 1
ATOM 1752 N N . VAL B 1 26 ? -8.266 15.062 -8.938 1 98.44 26 VAL B N 1
ATOM 1753 C CA . VAL B 1 26 ? -9.055 16.234 -8.594 1 98.44 26 VAL B CA 1
ATOM 1754 C C . VAL B 1 26 ? -10.047 16.547 -9.719 1 98.44 26 VAL B C 1
ATOM 1756 O O . VAL B 1 26 ? -11.203 16.875 -9.461 1 98.44 26 VAL B O 1
ATOM 1759 N N . TRP B 1 27 ? -9.562 16.453 -10.945 1 97.69 27 TRP B N 1
ATOM 1760 C CA . TRP B 1 27 ? -10.445 16.688 -12.086 1 97.69 27 TRP B CA 1
ATOM 1761 C C . TRP B 1 27 ? -11.641 15.727 -12.047 1 97.69 27 TRP B C 1
ATOM 1763 O O . TRP B 1 27 ? -12.789 16.156 -12.195 1 97.69 27 TRP B O 1
ATOM 1773 N N . TRP B 1 28 ? -11.453 14.484 -11.781 1 96.75 28 TRP B N 1
ATOM 1774 C CA . TRP B 1 28 ? -12.516 13.484 -11.75 1 96.75 28 TRP B CA 1
ATOM 1775 C C . TRP B 1 28 ? -13.43 13.703 -10.547 1 96.75 28 TRP B C 1
ATOM 1777 O O . TRP B 1 28 ? -14.633 13.453 -10.625 1 96.75 28 TRP B O 1
ATOM 1787 N N . PHE B 1 29 ? -12.844 14.172 -9.469 1 98.06 29 PHE B N 1
ATOM 1788 C CA . PHE B 1 29 ? -13.656 14.492 -8.305 1 98.06 29 PHE B CA 1
ATOM 1789 C C . PHE B 1 29 ? -14.672 15.578 -8.633 1 98.06 29 PHE B C 1
ATOM 1791 O O . PHE B 1 29 ? -15.859 15.438 -8.336 1 98.06 29 PHE B O 1
ATOM 1798 N N . TYR B 1 30 ? -14.148 16.562 -9.242 1 97.62 30 TYR B N 1
ATOM 1799 C CA . TYR B 1 30 ? -15.07 17.625 -9.594 1 97.62 30 TYR B CA 1
ATOM 1800 C C . TYR B 1 30 ? -16.047 17.172 -10.672 1 97.62 30 TYR B C 1
ATOM 1802 O O . TYR B 1 30 ? -17.219 17.594 -10.672 1 97.62 30 TYR B O 1
ATOM 1810 N N . ARG B 1 31 ? -15.641 16.406 -11.586 1 96 31 ARG B N 1
ATOM 1811 C CA . ARG B 1 31 ? -16.547 15.836 -12.586 1 96 31 ARG B CA 1
ATOM 1812 C C . ARG B 1 31 ? -17.641 15 -11.922 1 96 31 ARG B C 1
ATOM 1814 O O . ARG B 1 31 ? -18.797 15.055 -12.328 1 96 31 ARG B O 1
ATOM 1821 N N . MET B 1 32 ? -17.266 14.234 -10.914 1 96.38 32 MET B N 1
ATOM 1822 C CA . MET B 1 32 ? -18.203 13.438 -10.133 1 96.38 32 MET B CA 1
ATOM 1823 C C . MET B 1 32 ? -19.328 14.312 -9.594 1 96.38 32 MET B C 1
ATOM 1825 O O . MET B 1 32 ? -20.516 13.977 -9.742 1 96.38 32 MET B O 1
ATOM 1829 N N . GLU B 1 33 ? -18.891 15.359 -9.023 1 95.69 33 GLU B N 1
ATOM 1830 C CA . GLU B 1 33 ? -19.875 16.281 -8.461 1 95.69 33 GLU B CA 1
ATOM 1831 C C . GLU B 1 33 ? -20.75 16.906 -9.555 1 95.69 33 GLU B C 1
ATOM 1833 O O . GLU B 1 33 ? -21.953 17.062 -9.383 1 95.69 33 GLU B O 1
ATOM 1838 N N . GLN B 1 34 ? -20.172 17.25 -10.672 1 96.06 34 GLN B N 1
ATOM 1839 C CA . GLN B 1 34 ? -20.906 17.844 -11.789 1 96.06 34 GLN B CA 1
ATOM 1840 C C . GLN B 1 34 ? -21.938 16.875 -12.352 1 96.06 34 GLN B C 1
ATOM 1842 O O . GLN B 1 34 ? -23 17.281 -12.82 1 96.06 34 GLN B O 1
ATOM 1847 N N . GLU B 1 35 ? -21.656 15.625 -12.242 1 94.81 35 GLU B N 1
ATOM 1848 C CA . GLU B 1 35 ? -22.562 14.602 -12.75 1 94.81 35 GLU B CA 1
ATOM 1849 C C . GLU B 1 35 ? -23.656 14.266 -11.742 1 94.81 35 GLU B C 1
ATOM 1851 O O . GLU B 1 35 ? -24.484 13.391 -11.992 1 94.81 35 GLU B O 1
ATOM 1856 N N . GLY B 1 36 ? -23.656 14.844 -10.602 1 94.06 36 GLY B N 1
ATOM 1857 C CA . GLY B 1 36 ? -24.703 14.695 -9.602 1 94.06 36 GLY B CA 1
ATOM 1858 C C . GLY B 1 36 ? -24.469 13.523 -8.664 1 94.06 36 GLY B C 1
ATOM 1859 O O . GLY B 1 36 ? -25.375 13.133 -7.922 1 94.06 36 GLY B O 1
ATOM 1860 N N . ILE B 1 37 ? -23.297 12.922 -8.742 1 95.25 37 ILE B N 1
ATOM 1861 C CA . ILE B 1 37 ? -22.938 11.867 -7.797 1 95.25 37 ILE B CA 1
ATOM 1862 C C . ILE B 1 37 ? -22.438 12.492 -6.496 1 95.25 37 ILE B C 1
ATOM 1864 O O . ILE B 1 37 ? -21.469 13.258 -6.5 1 95.25 37 ILE B O 1
ATOM 1868 N N . LYS B 1 38 ? -23.031 12.18 -5.402 1 95 38 LYS B N 1
ATOM 1869 C CA . LYS B 1 38 ? -22.672 12.781 -4.121 1 95 38 LYS B CA 1
ATOM 1870 C C . LYS B 1 38 ? -21.391 12.18 -3.555 1 95 38 LYS B C 1
ATOM 1872 O O . LYS B 1 38 ? -21.312 10.961 -3.371 1 95 38 LYS B O 1
ATOM 1877 N N . ALA B 1 39 ? -20.469 13.039 -3.295 1 96.69 39 ALA B N 1
ATOM 1878 C CA . ALA B 1 39 ? -19.25 12.594 -2.643 1 96.69 39 ALA B CA 1
ATOM 1879 C C . ALA B 1 39 ? -19.516 12.133 -1.214 1 96.69 39 ALA B C 1
ATOM 1881 O O . ALA B 1 39 ? -20.312 12.75 -0.497 1 96.69 39 ALA B O 1
ATOM 1882 N N . ASP B 1 40 ? -18.938 11.047 -0.831 1 96.25 40 ASP B N 1
ATOM 1883 C CA . ASP B 1 40 ? -19.047 10.57 0.544 1 96.25 40 ASP B CA 1
ATOM 1884 C C . ASP B 1 40 ? -17.703 10.648 1.257 1 96.25 40 ASP B C 1
ATOM 1886 O O . ASP B 1 40 ? -16.781 11.297 0.774 1 96.25 40 ASP B O 1
ATOM 1890 N N . GLU B 1 41 ? -17.578 10.031 2.43 1 97 41 GLU B N 1
ATOM 1891 C CA . GLU B 1 41 ? -16.359 10.102 3.23 1 97 41 GLU B CA 1
ATOM 1892 C C . GLU B 1 41 ? -15.164 9.492 2.488 1 97 41 GLU B C 1
ATOM 1894 O O . GLU B 1 41 ? -14.062 10.047 2.506 1 97 41 GLU B O 1
ATOM 1899 N N . VAL B 1 42 ? -15.43 8.406 1.834 1 96.44 42 VAL B N 1
ATOM 1900 C CA . VAL B 1 42 ? -14.383 7.695 1.107 1 96.44 42 VAL B CA 1
ATOM 1901 C C . VAL B 1 42 ? -13.891 8.555 -0.054 1 96.44 42 VAL B C 1
ATOM 1903 O O . VAL B 1 42 ? -12.688 8.586 -0.338 1 96.44 42 VAL B O 1
ATOM 1906 N N . THR B 1 43 ? -14.805 9.273 -0.705 1 97.38 43 THR B N 1
ATOM 1907 C CA . THR B 1 43 ? -14.453 10.156 -1.807 1 97.38 43 THR B CA 1
ATOM 1908 C C . THR B 1 43 ? -13.453 11.219 -1.348 1 97.38 43 THR B C 1
ATOM 1910 O O . THR B 1 43 ? -12.422 11.422 -1.988 1 97.38 43 THR B O 1
ATOM 1913 N N . LEU B 1 44 ? -13.781 11.82 -0.22 1 98.44 44 LEU B N 1
ATOM 1914 C CA . LEU B 1 44 ? -12.977 12.953 0.237 1 98.44 44 LEU B CA 1
ATOM 1915 C C . LEU B 1 44 ? -11.633 12.477 0.779 1 98.44 44 LEU B C 1
ATOM 1917 O O . LEU B 1 44 ? -10.625 13.18 0.656 1 98.44 44 LEU B O 1
ATOM 1921 N N . ILE B 1 45 ? -11.586 11.312 1.35 1 97.81 45 ILE B N 1
ATOM 1922 C CA . ILE B 1 45 ? -10.297 10.742 1.734 1 97.81 45 ILE B CA 1
ATOM 1923 C C . ILE B 1 45 ? -9.438 10.531 0.492 1 97.81 45 IL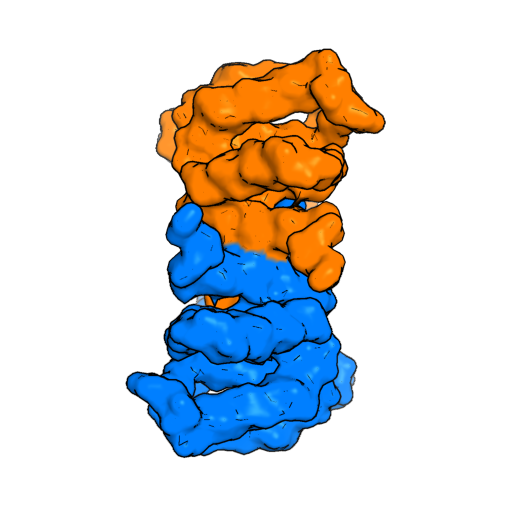E B C 1
ATOM 1925 O O . ILE B 1 45 ? -8.266 10.922 0.463 1 97.81 45 ILE B O 1
ATOM 1929 N N . ALA B 1 46 ? -10.008 9.945 -0.562 1 97.38 46 ALA B N 1
ATOM 1930 C CA . ALA B 1 46 ? -9.266 9.602 -1.771 1 97.38 46 ALA B CA 1
ATOM 1931 C C . ALA B 1 46 ? -8.695 10.852 -2.441 1 97.38 46 ALA B C 1
ATOM 1933 O O . ALA B 1 46 ? -7.527 10.875 -2.83 1 97.38 46 ALA B O 1
ATOM 1934 N N . VAL B 1 47 ? -9.531 11.852 -2.57 1 98.31 47 VAL B N 1
ATOM 1935 C CA . VAL B 1 47 ? -9.086 13.031 -3.299 1 98.31 47 VAL B CA 1
ATOM 1936 C C . VAL B 1 47 ? -8.078 13.812 -2.457 1 98.31 47 VAL B C 1
ATOM 1938 O O . VAL B 1 47 ? -7.129 14.391 -2.99 1 98.31 47 VAL B O 1
ATOM 1941 N N . LEU B 1 48 ? -8.281 13.836 -1.105 1 98.25 48 LEU B N 1
ATOM 1942 C CA . LEU B 1 48 ? -7.305 14.5 -0.25 1 98.25 48 LEU B CA 1
ATOM 1943 C C . LEU B 1 48 ? -5.98 13.75 -0.242 1 98.25 48 LEU B C 1
ATOM 1945 O O . LEU B 1 48 ? -4.91 14.367 -0.223 1 98.25 48 LEU B O 1
ATOM 1949 N N . CYS B 1 49 ? -6.039 12.438 -0.286 1 96.69 49 CYS B N 1
ATOM 1950 C CA . CYS B 1 49 ? -4.832 11.625 -0.412 1 96.69 49 CYS B CA 1
ATOM 1951 C C . CYS B 1 49 ? -4.121 11.914 -1.73 1 96.69 49 CYS B C 1
ATOM 1953 O O . CYS B 1 49 ? -2.893 11.992 -1.772 1 96.69 49 CYS B O 1
ATOM 1955 N N . ALA B 1 50 ? -4.914 12.07 -2.771 1 97 50 ALA B N 1
ATOM 1956 C CA . ALA B 1 50 ? -4.332 12.391 -4.074 1 97 50 ALA B CA 1
ATOM 1957 C C . ALA B 1 50 ? -3.607 13.734 -4.035 1 97 50 ALA B C 1
ATOM 1959 O O . ALA B 1 50 ? -2.518 13.875 -4.59 1 97 50 ALA B O 1
ATOM 1960 N N . CYS B 1 51 ? -4.246 14.688 -3.373 1 97.94 51 CYS B N 1
ATOM 1961 C CA . CYS B 1 51 ? -3.607 15.992 -3.225 1 97.94 51 CYS B CA 1
ATOM 1962 C C . CYS B 1 51 ? -2.299 15.875 -2.453 1 97.94 51 CYS B C 1
ATOM 1964 O O . CYS B 1 51 ? -1.296 16.484 -2.824 1 97.94 51 CYS B O 1
ATOM 1966 N N . SER B 1 52 ? -2.297 15.102 -1.413 1 96.5 52 SER B N 1
ATOM 1967 C CA . SER B 1 52 ? -1.107 14.914 -0.587 1 96.5 52 SER B CA 1
ATOM 1968 C C . SER B 1 52 ? 0.026 14.281 -1.386 1 96.5 52 SER B C 1
ATOM 1970 O O . SER B 1 52 ? 1.139 14.812 -1.423 1 96.5 52 SER B O 1
ATOM 1972 N N . HIS B 1 53 ? -0.225 13.305 -2.16 1 93.44 53 HIS B N 1
ATOM 1973 C CA . HIS B 1 53 ? 0.783 12.539 -2.883 1 93.44 53 HIS B CA 1
ATOM 1974 C C . HIS B 1 53 ? 1.345 13.336 -4.055 1 93.44 53 HIS B C 1
ATOM 1976 O O . HIS B 1 53 ? 2.449 13.055 -4.527 1 93.44 53 HIS B O 1
ATOM 1982 N N . SER B 1 54 ? 0.567 14.328 -4.426 1 95.75 54 SER B N 1
ATOM 1983 C CA . SER B 1 54 ? 0.994 15.086 -5.598 1 95.75 54 SER B CA 1
ATOM 1984 C C . SER B 1 54 ? 1.396 16.516 -5.223 1 95.75 54 SER B C 1
ATOM 1986 O O . SER B 1 54 ? 1.612 17.344 -6.094 1 95.75 54 SER B O 1
ATOM 1988 N N . GLY B 1 55 ? 1.38 16.766 -3.965 1 96.31 55 GLY B N 1
ATOM 1989 C CA . GLY B 1 55 ? 1.826 18.062 -3.492 1 96.31 55 GLY B CA 1
ATOM 1990 C C . GLY B 1 55 ? 0.88 19.188 -3.861 1 96.31 55 GLY B C 1
ATOM 1991 O O . GLY B 1 55 ? 1.314 20.312 -4.113 1 96.31 55 GLY B O 1
ATOM 1992 N N . MET B 1 56 ? -0.388 18.859 -3.969 1 98.06 56 MET B N 1
ATOM 1993 C CA . MET B 1 56 ? -1.366 19.875 -4.359 1 98.06 56 MET B CA 1
ATOM 1994 C C . MET B 1 56 ? -1.96 20.562 -3.135 1 98.06 56 MET B C 1
ATOM 1996 O O . MET B 1 56 ? -3.156 20.438 -2.865 1 98.06 56 MET B O 1
ATOM 2000 N N . VAL B 1 57 ? -1.19 21.438 -2.504 1 98.62 57 VAL B N 1
ATOM 2001 C CA . VAL B 1 57 ? -1.496 22.016 -1.206 1 98.62 57 VAL B CA 1
ATOM 2002 C C . VAL B 1 57 ? -2.727 22.922 -1.322 1 98.62 57 VAL B C 1
ATOM 2004 O O . VAL B 1 57 ? -3.666 22.797 -0.532 1 98.62 57 VAL B O 1
ATOM 2007 N N . GLN B 1 58 ? -2.746 23.781 -2.318 1 98.62 58 GLN B N 1
ATOM 2008 C CA . GLN B 1 58 ? -3.846 24.734 -2.449 1 98.62 58 GLN B CA 1
ATOM 2009 C C . GLN B 1 58 ? -5.172 24.016 -2.67 1 98.62 58 GLN B C 1
ATOM 2011 O O . GLN B 1 58 ? -6.172 24.328 -2.023 1 98.62 58 GLN B O 1
ATOM 2016 N N . MET B 1 59 ? -5.148 23.062 -3.527 1 98.62 59 MET B N 1
ATOM 2017 C CA . MET B 1 59 ? -6.363 22.312 -3.814 1 98.62 59 MET B CA 1
ATOM 2018 C C . MET B 1 59 ? -6.812 21.516 -2.592 1 98.62 59 MET B C 1
ATOM 2020 O O . MET B 1 59 ? -8 21.469 -2.277 1 98.62 59 MET B O 1
ATOM 2024 N N . GLY B 1 60 ? -5.898 20.828 -1.916 1 98.75 60 GLY B N 1
ATOM 2025 C CA . GLY B 1 60 ? -6.223 20.109 -0.697 1 98.75 60 GLY B CA 1
ATOM 2026 C C . GLY B 1 60 ? -6.863 20.984 0.363 1 98.75 60 GLY B C 1
ATOM 2027 O O . GLY B 1 60 ? -7.859 20.594 0.976 1 98.75 60 GLY B O 1
ATOM 2028 N N . ARG B 1 61 ? -6.301 22.172 0.528 1 98.56 61 ARG B N 1
ATOM 2029 C CA . ARG B 1 61 ? -6.859 23.141 1.479 1 98.56 61 ARG B CA 1
ATOM 2030 C C . ARG B 1 61 ? -8.289 23.516 1.102 1 98.56 61 ARG B C 1
ATOM 2032 O O . ARG B 1 61 ? -9.164 23.578 1.966 1 98.56 61 ARG B O 1
ATOM 2039 N N . GLN B 1 62 ? -8.445 23.781 -0.137 1 98.69 62 GLN B N 1
ATOM 2040 C CA . GLN B 1 62 ? -9.758 24.188 -0.623 1 98.69 62 GLN B CA 1
ATOM 2041 C C . GLN B 1 62 ? -10.797 23.094 -0.385 1 98.69 62 GLN B C 1
ATOM 2043 O O . GLN B 1 62 ? -11.891 23.359 0.116 1 98.69 62 GLN B O 1
ATOM 2048 N N . ILE B 1 63 ? -10.461 21.891 -0.725 1 98.81 63 ILE B N 1
ATOM 2049 C CA . ILE B 1 63 ? -11.375 20.766 -0.585 1 98.81 63 ILE B CA 1
ATOM 2050 C C . ILE B 1 63 ? -11.664 20.516 0.894 1 98.81 63 ILE B C 1
ATOM 2052 O O . ILE B 1 63 ? -12.82 20.344 1.288 1 98.81 63 ILE B O 1
ATOM 2056 N N . PHE B 1 64 ? -10.648 20.562 1.667 1 98.75 64 PHE B N 1
ATOM 2057 C CA . PHE B 1 64 ? -10.828 20.359 3.1 1 98.75 64 PHE B CA 1
ATOM 2058 C C . PHE B 1 64 ? -11.648 21.484 3.707 1 98.75 64 PHE B C 1
ATOM 2060 O O . PHE B 1 64 ? -12.5 21.25 4.57 1 98.75 64 PHE B O 1
ATOM 2067 N N . GLY B 1 65 ? -11.352 22.625 3.254 1 98.56 65 GLY B N 1
ATOM 2068 C CA . GLY B 1 65 ? -12.148 23.75 3.699 1 98.56 65 GLY B CA 1
ATOM 2069 C C . GLY B 1 65 ? -13.625 23.594 3.393 1 98.56 65 GLY B C 1
ATOM 2070 O O . GLY B 1 65 ? -14.477 23.891 4.238 1 98.56 65 GLY B O 1
ATOM 2071 N N . SER B 1 66 ? -13.922 23.188 2.23 1 98.31 66 SER B N 1
ATOM 2072 C CA . SER B 1 66 ? -15.312 22.938 1.855 1 98.31 66 SER B CA 1
ATOM 2073 C C . SER B 1 66 ? -15.953 21.875 2.748 1 98.31 66 SER B C 1
ATOM 2075 O O . SER B 1 66 ? -17.125 22 3.123 1 98.31 66 SER B O 1
ATOM 2077 N N . LEU B 1 67 ? -15.195 20.859 3.072 1 98.44 67 LEU B N 1
ATOM 2078 C CA . LEU B 1 67 ? -15.664 19.812 3.975 1 98.44 67 LEU B CA 1
ATOM 2079 C C . LEU B 1 67 ? -15.953 20.375 5.363 1 98.44 67 LEU B C 1
ATOM 2081 O O . LEU B 1 67 ? -17.016 20.125 5.934 1 98.44 67 LEU B O 1
ATOM 2085 N N . MET B 1 68 ? -15.07 21.172 5.863 1 97.81 68 MET B N 1
ATOM 2086 C CA . MET B 1 68 ? -15.172 21.781 7.191 1 97.81 68 MET B CA 1
ATOM 2087 C C . MET B 1 68 ? -16.359 22.734 7.27 1 97.81 68 MET B C 1
ATOM 2089 O O . MET B 1 68 ? -17 22.844 8.312 1 97.81 68 MET B O 1
ATOM 2093 N N . ASN B 1 69 ? -16.719 23.312 6.141 1 97.5 69 ASN B N 1
ATOM 2094 C CA . ASN B 1 69 ? -17.75 24.344 6.121 1 97.5 69 ASN B CA 1
ATOM 2095 C C . ASN B 1 69 ? -19.109 23.75 5.801 1 97.5 69 ASN B C 1
ATOM 2097 O O . ASN B 1 69 ? -20.078 24.484 5.559 1 97.5 69 ASN B O 1
ATOM 2101 N N . GLY B 1 70 ? -19.219 22.516 5.645 1 97.06 70 GLY B N 1
ATOM 2102 C CA . GLY B 1 70 ? -20.516 21.859 5.582 1 97.06 70 GLY B CA 1
ATOM 2103 C C . GLY B 1 70 ? -21.031 21.688 4.168 1 97.06 70 GLY B C 1
ATOM 2104 O O . GLY B 1 70 ? -22.234 21.562 3.953 1 97.06 70 GLY B O 1
ATOM 2105 N N . LYS B 1 71 ? -20.172 21.75 3.252 1 96.88 71 LYS B N 1
ATOM 2106 C CA . LYS B 1 71 ? -20.609 21.516 1.879 1 96.88 71 LYS B CA 1
ATOM 2107 C C . LYS B 1 71 ? -21.156 20.094 1.709 1 96.88 71 LYS B C 1
ATOM 2109 O O . LYS B 1 71 ? -22.031 19.875 0.875 1 96.88 71 LYS B O 1
ATOM 2114 N N . TYR B 1 72 ? -20.703 19.203 2.521 1 97.12 72 TYR B N 1
ATOM 2115 C CA . TYR B 1 72 ? -21.094 17.812 2.406 1 97.12 72 TYR B CA 1
ATOM 2116 C C . TYR B 1 72 ? -21.938 17.375 3.609 1 97.12 72 TYR B C 1
ATOM 2118 O O . TYR B 1 72 ? -22.062 18.125 4.582 1 97.12 72 TYR B O 1
ATOM 2126 N N . GLU B 1 73 ? -22.547 16.266 3.537 1 95.19 73 GLU B N 1
ATOM 2127 C CA . GLU B 1 73 ? -23.5 15.797 4.539 1 95.19 73 GLU B CA 1
ATOM 2128 C C . GLU B 1 73 ? -22.781 15.172 5.73 1 95.19 73 GLU B C 1
ATOM 2130 O O . GLU B 1 73 ? -23.359 14.367 6.465 1 95.19 73 GLU B O 1
ATOM 2135 N N . PHE B 1 74 ? -21.531 15.344 5.855 1 97.25 74 PHE B N 1
ATOM 2136 C CA . PHE B 1 74 ? -20.734 14.836 6.957 1 97.25 74 PHE B CA 1
ATOM 2137 C C . PHE B 1 74 ? -19.594 15.797 7.285 1 97.25 74 PHE B C 1
ATOM 2139 O O . PHE B 1 74 ? -19.281 16.688 6.492 1 97.25 74 PHE B O 1
ATOM 2146 N N . PHE B 1 75 ? -18.984 15.609 8.43 1 97.31 75 PHE B N 1
ATOM 2147 C CA . PHE B 1 75 ? -17.844 16.406 8.859 1 97.31 75 PHE B CA 1
ATOM 2148 C C . PHE B 1 75 ? -16.562 15.586 8.789 1 97.31 75 PHE B C 1
ATOM 2150 O O . PHE B 1 75 ? -16.609 14.359 8.695 1 97.31 75 PHE B O 1
ATOM 2157 N N . PRO B 1 76 ? -15.398 16.312 8.805 1 97.94 76 PRO B N 1
ATOM 2158 C CA . PRO B 1 76 ? -14.133 15.594 8.664 1 97.94 76 PRO B CA 1
ATOM 2159 C C . PRO B 1 76 ? -13.914 14.57 9.781 1 97.94 76 PRO B C 1
ATOM 2161 O O . PRO B 1 76 ? -14.086 14.898 10.953 1 97.94 76 PRO B O 1
ATOM 2164 N N . GLY B 1 77 ? -13.602 13.375 9.391 1 97.12 77 GLY B N 1
ATOM 2165 C CA . GLY B 1 77 ? -13.18 12.344 10.32 1 97.12 77 GLY B CA 1
ATOM 2166 C C . GLY B 1 77 ? -11.672 12.258 10.469 1 97.12 77 GLY B C 1
ATOM 2167 O O . GLY B 1 77 ? -10.938 13.062 9.891 1 97.12 77 GLY B O 1
ATOM 2168 N N . VAL B 1 78 ? -11.211 11.266 11.211 1 96.88 78 VAL B N 1
ATOM 2169 C CA . VAL B 1 78 ? -9.805 11.102 11.578 1 96.88 78 VAL B CA 1
ATOM 2170 C C . VAL B 1 78 ? -8.961 10.938 10.312 1 96.88 78 VAL B C 1
ATOM 2172 O O . VAL B 1 78 ? -7.887 11.531 10.195 1 96.88 78 VAL B O 1
ATOM 2175 N N . LYS B 1 79 ? -9.43 10.18 9.336 1 96.5 79 LYS B N 1
ATOM 2176 C CA . LYS B 1 79 ? -8.648 9.891 8.141 1 96.5 79 LYS B CA 1
ATOM 2177 C C . LYS B 1 79 ? -8.539 11.125 7.242 1 96.5 79 LYS B C 1
ATOM 2179 O O . LYS B 1 79 ? -7.523 11.312 6.566 1 96.5 79 LYS B O 1
ATOM 2184 N N . HIS B 1 80 ? -9.562 11.977 7.199 1 98.06 80 HIS B N 1
ATOM 2185 C CA . HIS B 1 80 ? -9.469 13.227 6.453 1 98.06 80 HIS B CA 1
ATOM 2186 C C . HIS B 1 80 ? -8.359 14.109 7.004 1 98.06 80 HIS B C 1
ATOM 2188 O O . HIS B 1 80 ? -7.551 14.648 6.246 1 98.06 80 HIS B O 1
ATOM 2194 N N . TYR B 1 81 ? -8.367 14.156 8.32 1 98.06 81 TYR B N 1
ATOM 2195 C CA . TYR B 1 81 ? -7.324 14.938 8.969 1 98.06 81 TYR B CA 1
ATOM 2196 C C . TYR B 1 81 ? -5.945 14.352 8.688 1 98.06 81 TYR B C 1
ATOM 2198 O O . TYR B 1 81 ? -4.988 15.094 8.438 1 98.06 81 TYR B O 1
ATOM 2206 N N . ALA B 1 82 ? -5.801 13.062 8.727 1 97.44 82 ALA B N 1
ATOM 2207 C CA . ALA B 1 82 ? -4.52 12.422 8.461 1 97.44 82 ALA B CA 1
ATOM 2208 C C . ALA B 1 82 ? -4.004 12.789 7.07 1 97.44 82 ALA B C 1
ATOM 2210 O O . ALA B 1 82 ? -2.812 13.062 6.895 1 97.44 82 ALA B O 1
ATOM 2211 N N . CYS B 1 83 ? -4.898 12.859 6.086 1 97.25 83 CYS B N 1
ATOM 2212 C CA . CYS B 1 83 ? -4.512 13.219 4.727 1 97.25 83 CYS B CA 1
ATOM 2213 C C . CYS B 1 83 ? -4.023 14.664 4.66 1 97.25 83 CYS B C 1
ATOM 2215 O O . CYS B 1 83 ? -3.049 14.961 3.973 1 97.25 83 CYS B O 1
ATOM 2217 N N . VAL B 1 84 ? -4.707 15.531 5.383 1 98.38 84 VAL B N 1
ATOM 2218 C CA . VAL B 1 84 ? -4.352 16.953 5.371 1 98.38 84 VAL B CA 1
ATOM 2219 C C . VAL B 1 84 ? -3.012 17.156 6.074 1 98.38 84 VAL B C 1
ATOM 2221 O O . VAL B 1 84 ? -2.162 17.906 5.602 1 98.38 84 VAL B O 1
ATOM 2224 N N . ILE B 1 85 ? -2.824 16.438 7.18 1 98.12 85 ILE B N 1
ATOM 2225 C CA . ILE B 1 85 ? -1.564 16.531 7.91 1 98.12 85 ILE B CA 1
ATOM 2226 C C . ILE B 1 85 ? -0.419 16.031 7.031 1 98.12 85 ILE B C 1
ATOM 2228 O O . ILE B 1 85 ? 0.632 16.672 6.949 1 98.12 85 ILE B O 1
ATOM 2232 N N . ASP B 1 86 ? -0.588 14.953 6.375 1 97.12 86 ASP B N 1
ATOM 2233 C CA . ASP B 1 86 ? 0.414 14.43 5.449 1 97.12 86 ASP B CA 1
ATOM 2234 C C . ASP B 1 86 ? 0.717 15.438 4.34 1 97.12 86 ASP B C 1
ATOM 2236 O O . ASP B 1 86 ? 1.879 15.641 3.982 1 97.12 86 ASP B O 1
ATOM 2240 N N . LEU B 1 87 ? -0.365 16.047 3.791 1 97.56 87 LEU B N 1
ATOM 2241 C CA . LEU B 1 87 ? -0.243 17.031 2.73 1 97.56 87 LEU B CA 1
ATOM 2242 C C . LEU B 1 87 ? 0.646 18.203 3.17 1 97.56 87 LEU B C 1
ATOM 2244 O O . LEU B 1 87 ? 1.616 18.531 2.488 1 97.56 87 LEU B O 1
ATOM 2248 N N . LEU B 1 88 ? 0.328 18.719 4.324 1 98.5 88 LEU B N 1
ATOM 2249 C CA . LEU B 1 88 ? 1.042 19.891 4.82 1 98.5 88 LEU B CA 1
ATOM 2250 C C . LEU B 1 88 ? 2.475 19.531 5.203 1 98.5 88 LEU B C 1
ATOM 2252 O O . LEU B 1 88 ? 3.412 20.266 4.871 1 98.5 88 LEU B O 1
ATOM 2256 N N . ALA B 1 89 ? 2.658 18.391 5.844 1 97.44 89 ALA B N 1
ATOM 2257 C CA . ALA B 1 89 ? 3.984 17.969 6.285 1 97.44 89 ALA B CA 1
ATOM 2258 C C . ALA B 1 89 ? 4.91 17.734 5.094 1 97.44 89 ALA B C 1
ATOM 2260 O O . ALA B 1 89 ? 6.051 18.188 5.09 1 97.44 89 ALA B O 1
ATOM 2261 N N . ARG B 1 90 ? 4.441 17.109 4.094 1 95.88 90 ARG B N 1
ATOM 2262 C CA . ARG B 1 90 ? 5.238 16.828 2.902 1 95.88 90 ARG B CA 1
ATOM 2263 C C . ARG B 1 90 ? 5.656 18.125 2.209 1 95.88 90 ARG B C 1
ATOM 2265 O O . ARG B 1 90 ? 6.746 18.203 1.635 1 95.88 90 ARG B O 1
ATOM 2272 N N . ALA B 1 91 ? 4.777 19.047 2.291 1 97.69 91 ALA B N 1
ATOM 2273 C CA . ALA B 1 91 ? 5.035 20.328 1.622 1 97.69 91 ALA B CA 1
ATOM 2274 C C . ALA B 1 91 ? 5.93 21.219 2.475 1 97.69 91 ALA B C 1
ATOM 2276 O O . ALA B 1 91 ? 6.309 22.312 2.049 1 97.69 91 ALA B O 1
ATOM 2277 N N . GLY B 1 92 ? 6.199 20.797 3.678 1 97.94 92 GLY B N 1
ATOM 2278 C CA . GLY B 1 92 ? 7.066 21.578 4.551 1 97.94 92 GLY B CA 1
ATOM 2279 C C . GLY B 1 92 ? 6.336 22.672 5.293 1 97.94 92 GLY B C 1
ATOM 2280 O O . GLY B 1 92 ? 6.961 23.578 5.852 1 97.94 92 GLY B O 1
ATOM 2281 N N . ILE B 1 93 ? 5.074 22.688 5.188 1 98.62 93 ILE B N 1
ATOM 2282 C CA . ILE B 1 93 ? 4.273 23.656 5.941 1 98.62 93 ILE B CA 1
ATOM 2283 C C . ILE B 1 93 ? 3.996 23.109 7.34 1 98.62 93 ILE B C 1
ATOM 2285 O O . ILE B 1 93 ? 2.846 22.828 7.695 1 98.62 93 ILE B O 1
ATOM 2289 N N . LEU B 1 94 ? 5.008 23 8.141 1 98.62 94 LEU B N 1
ATOM 2290 C CA . LEU B 1 94 ? 5.027 22.219 9.375 1 98.62 94 LEU B CA 1
ATOM 2291 C C . LEU B 1 94 ? 4.246 22.922 10.477 1 98.62 94 LEU B C 1
ATOM 2293 O O . LEU B 1 94 ? 3.562 22.266 11.273 1 98.62 94 LEU B O 1
ATOM 2297 N N . GLN B 1 95 ? 4.336 24.203 10.57 1 98.25 95 GLN B N 1
ATOM 2298 C CA . GLN B 1 95 ? 3.609 24.938 11.602 1 98.25 95 GLN B CA 1
ATOM 2299 C C . GLN B 1 95 ? 2.102 24.781 11.43 1 98.25 95 GLN B C 1
ATOM 2301 O O . GLN B 1 95 ? 1.379 24.562 12.398 1 98.25 95 GLN B O 1
ATOM 2306 N N . GLU B 1 96 ? 1.684 24.922 10.258 1 98.56 96 GLU B N 1
ATOM 2307 C CA . GLU B 1 96 ? 0.263 24.734 9.984 1 98.56 96 GLU B CA 1
ATOM 2308 C C . GLU B 1 96 ? -0.157 23.281 10.266 1 98.56 96 GLU B C 1
ATOM 2310 O O . GLU B 1 96 ? -1.249 23.047 10.781 1 98.56 96 GLU B O 1
ATOM 2315 N N . ALA B 1 97 ? 0.679 22.281 9.844 1 98.69 97 ALA B N 1
ATOM 2316 C CA . ALA B 1 97 ? 0.396 20.875 10.156 1 98.69 97 ALA B CA 1
ATOM 2317 C C . ALA B 1 97 ? 0.218 20.672 11.656 1 98.69 97 ALA B C 1
ATOM 2319 O O . ALA B 1 97 ? -0.732 20.016 12.086 1 98.69 97 ALA B O 1
ATOM 2320 N N . MET B 1 98 ? 1.09 21.281 12.414 1 98.31 98 MET B N 1
ATOM 2321 C CA . MET B 1 98 ? 1.024 21.172 13.867 1 98.31 98 MET B CA 1
ATOM 2322 C C . MET B 1 98 ? -0.249 21.828 14.406 1 98.31 98 MET B C 1
ATOM 2324 O O . MET B 1 98 ? -0.893 21.281 15.305 1 98.31 98 MET B O 1
ATOM 2328 N N . GLU B 1 99 ? -0.593 22.922 13.852 1 98.44 99 GLU B N 1
ATOM 2329 C CA . GLU B 1 99 ? -1.821 23.594 14.258 1 98.44 99 GLU B CA 1
ATOM 2330 C C . GLU B 1 99 ? -3.045 22.719 13.992 1 98.44 99 GLU B C 1
ATOM 2332 O O . GLU B 1 99 ? -3.938 22.625 14.844 1 98.44 99 GLU B O 1
ATOM 2337 N N . VAL B 1 100 ? -3.107 22.062 12.82 1 98.62 100 VAL B N 1
ATOM 2338 C CA . VAL B 1 100 ? -4.199 21.156 12.5 1 98.62 100 VAL B CA 1
ATOM 2339 C C . VAL B 1 100 ? -4.258 20.031 13.531 1 98.62 100 VAL B C 1
ATOM 2341 O O . VAL B 1 100 ? -5.328 19.719 14.062 1 98.62 100 VAL B O 1
ATOM 2344 N N . MET B 1 101 ? -3.102 19.453 13.883 1 98.25 101 MET B N 1
ATOM 2345 C CA . MET B 1 101 ? -3.031 18.328 14.805 1 98.25 101 MET B CA 1
ATOM 2346 C C . MET B 1 101 ? -3.486 18.75 16.203 1 98.25 101 MET B C 1
ATOM 2348 O O . MET B 1 101 ? -4.082 17.953 16.922 1 98.25 101 MET B O 1
ATOM 2352 N N . THR B 1 102 ? -3.32 19.984 16.516 1 97.19 102 THR B N 1
ATOM 2353 C CA . THR B 1 102 ? -3.646 20.469 17.859 1 97.19 102 THR B CA 1
ATOM 2354 C C . THR B 1 102 ? -5.113 20.875 17.938 1 97.19 102 THR B C 1
ATOM 2356 O O . THR B 1 102 ? -5.734 20.781 19 1 97.19 102 THR B O 1
ATOM 2359 N N . ARG B 1 103 ? -5.641 21.297 16.859 1 97.5 103 ARG B N 1
ATOM 2360 C CA . ARG B 1 103 ? -6.973 21.906 16.891 1 97.5 103 ARG B CA 1
ATOM 2361 C C . ARG B 1 103 ? -8.039 20.875 16.516 1 97.5 103 ARG B C 1
ATOM 2363 O O . ARG B 1 103 ? -9.219 21.047 16.844 1 97.5 103 ARG B O 1
ATOM 2370 N N . MET B 1 104 ? -7.707 19.828 15.812 1 98 104 MET B N 1
ATOM 2371 C CA . MET B 1 104 ? -8.703 18.844 15.391 1 98 104 MET B CA 1
ATOM 2372 C C . MET B 1 104 ? -9.352 18.188 16.609 1 98 104 MET B C 1
ATOM 2374 O O . MET B 1 104 ? -8.773 18.156 17.688 1 98 104 MET B O 1
ATOM 2378 N N . PRO B 1 105 ? -10.602 17.719 16.484 1 97.56 105 PRO B N 1
ATOM 2379 C CA . PRO B 1 105 ? -11.336 17.156 17.625 1 97.56 105 PRO B CA 1
ATOM 2380 C C . PRO B 1 105 ? -10.93 15.719 17.938 1 97.56 105 PRO B C 1
ATOM 2382 O O . PRO B 1 105 ? -11.703 14.977 18.547 1 97.56 105 PRO B O 1
ATOM 2385 N N . PHE B 1 106 ? -9.781 15.234 17.5 1 97.75 106 PHE B N 1
ATOM 2386 C CA . PHE B 1 106 ? -9.242 13.898 17.734 1 97.75 106 PHE B CA 1
ATOM 2387 C C . PHE B 1 106 ? -7.832 13.969 18.297 1 97.75 106 PHE B C 1
ATOM 2389 O O . PHE B 1 106 ? -7.121 14.953 18.094 1 97.75 106 PHE B O 1
ATOM 2396 N N . GLU B 1 107 ? -7.465 12.891 19.016 1 97.69 107 GLU B N 1
ATOM 2397 C CA . GLU B 1 107 ? -6.055 12.758 19.375 1 97.69 107 GLU B CA 1
ATOM 2398 C C . GLU B 1 107 ? -5.227 12.289 18.188 1 97.69 107 GLU B C 1
ATOM 2400 O O . GLU B 1 107 ? -5.602 11.344 17.484 1 97.69 107 GLU B O 1
ATOM 2405 N N . PRO B 1 108 ? -4.055 12.938 17.938 1 97.62 108 PRO B N 1
ATOM 2406 C CA . PRO B 1 108 ? -3.207 12.461 16.844 1 97.62 108 PRO B CA 1
ATOM 2407 C C . PRO B 1 108 ? -2.736 11.023 17.047 1 97.62 108 PRO B C 1
ATOM 2409 O O . PRO B 1 108 ? -2.32 10.656 18.156 1 97.62 108 PRO B O 1
ATOM 2412 N N . ASN B 1 109 ? -2.83 10.25 16.031 1 94.31 109 ASN B N 1
ATOM 2413 C CA . ASN B 1 109 ? -2.412 8.859 16.109 1 94.31 109 ASN B CA 1
ATOM 2414 C C . ASN B 1 109 ? -1.058 8.641 15.445 1 94.31 109 ASN B C 1
ATOM 2416 O O . ASN B 1 109 ? -0.41 9.594 15.016 1 94.31 109 ASN B O 1
ATOM 2420 N N . LYS B 1 110 ? -0.607 7.391 15.398 1 92.75 110 LYS B N 1
ATOM 2421 C CA . LYS B 1 110 ? 0.729 7.066 14.906 1 92.75 110 LYS B CA 1
ATOM 2422 C C . LYS B 1 110 ? 0.878 7.441 13.43 1 92.75 110 LYS B C 1
ATOM 2424 O O . LYS B 1 110 ? 1.954 7.852 13 1 92.75 110 LYS B O 1
ATOM 2429 N N . VAL B 1 111 ? -0.254 7.32 12.672 1 91.94 111 VAL B N 1
ATOM 2430 C CA . VAL B 1 111 ? -0.215 7.66 11.258 1 91.94 111 VAL B CA 1
ATOM 2431 C C . VAL B 1 111 ? 0.057 9.156 11.086 1 91.94 111 VAL B C 1
ATOM 2433 O O . VAL B 1 111 ? 0.887 9.555 10.266 1 91.94 111 VAL B O 1
ATOM 2436 N N . MET B 1 112 ? -0.525 9.969 11.891 1 95.25 112 MET B N 1
ATOM 2437 C CA . MET B 1 112 ? -0.385 11.414 11.828 1 95.25 112 MET B CA 1
ATOM 2438 C C . MET B 1 112 ? 1.007 11.852 12.281 1 95.25 112 MET B C 1
ATOM 2440 O O . MET B 1 112 ? 1.683 12.609 11.586 1 95.25 112 MET B O 1
ATOM 2444 N N . TRP B 1 113 ? 1.444 11.297 13.391 1 96 113 TRP B N 1
ATOM 2445 C CA . TRP B 1 113 ? 2.77 11.648 13.883 1 96 113 TRP B CA 1
ATOM 2446 C C . TRP B 1 113 ? 3.857 11.141 12.938 1 96 113 TRP B C 1
ATOM 2448 O O . TRP B 1 113 ? 4.887 11.797 12.766 1 96 113 TRP B O 1
ATOM 2458 N N . GLY B 1 114 ? 3.613 9.984 12.438 1 94.44 114 GLY B N 1
ATOM 2459 C CA . GLY B 1 114 ? 4.551 9.469 11.453 1 94.44 114 GLY B CA 1
ATOM 2460 C C . GLY B 1 114 ? 4.688 10.359 10.234 1 94.44 114 GLY B C 1
ATOM 2461 O O . GLY B 1 114 ? 5.801 10.625 9.781 1 94.44 114 GLY B O 1
ATOM 2462 N N . ALA B 1 115 ? 3.521 10.781 9.695 1 94.31 115 ALA B N 1
ATOM 2463 C CA . ALA B 1 115 ? 3.539 11.688 8.547 1 94.31 115 ALA B CA 1
ATOM 2464 C C . ALA B 1 115 ? 4.246 12.992 8.898 1 94.31 115 ALA B C 1
ATOM 2466 O O . ALA B 1 115 ? 5.062 13.492 8.117 1 94.31 115 ALA B O 1
ATOM 2467 N N . PHE B 1 116 ? 3.975 13.508 10.039 1 96.56 116 PHE B N 1
ATOM 2468 C CA . PHE B 1 116 ? 4.578 14.758 10.492 1 96.56 116 PHE B CA 1
ATOM 2469 C C . PHE B 1 116 ? 6.086 14.609 10.648 1 96.56 116 PHE B C 1
ATOM 2471 O O . PHE B 1 116 ? 6.855 15.445 10.18 1 96.56 116 PHE B O 1
ATOM 2478 N N . LEU B 1 117 ? 6.508 13.531 11.227 1 96.25 117 LEU B N 1
ATOM 2479 C CA . LEU B 1 117 ? 7.93 13.273 11.422 1 96.25 117 LEU B CA 1
ATOM 2480 C C . LEU B 1 117 ? 8.648 13.172 10.086 1 96.25 117 LEU B C 1
ATOM 2482 O O . LEU B 1 117 ? 9.727 13.758 9.906 1 96.25 117 LEU B O 1
ATOM 2486 N N . ALA B 1 118 ? 8.086 12.477 9.195 1 93.5 118 ALA B N 1
ATOM 2487 C CA . ALA B 1 118 ? 8.688 12.344 7.875 1 93.5 118 ALA B CA 1
ATOM 2488 C C . ALA B 1 118 ? 8.867 13.703 7.211 1 93.5 118 ALA B C 1
ATOM 2490 O O . ALA B 1 118 ? 9.914 13.984 6.617 1 93.5 118 ALA B O 1
ATOM 2491 N N . GLY B 1 119 ? 7.82 14.484 7.324 1 94.56 119 GLY B N 1
ATOM 2492 C CA . GLY B 1 119 ? 7.926 15.836 6.785 1 94.56 119 GLY B CA 1
ATOM 2493 C C . GLY B 1 119 ? 9.008 16.656 7.461 1 94.56 119 GLY B C 1
ATOM 2494 O O . GLY B 1 119 ? 9.781 17.344 6.789 1 94.56 119 GLY B O 1
ATOM 2495 N N . CYS B 1 120 ? 9.07 16.562 8.773 1 96.81 120 CYS B N 1
ATOM 2496 C CA . CYS B 1 120 ? 10.07 17.312 9.523 1 96.81 120 CYS B CA 1
ATOM 2497 C C . CYS B 1 120 ? 11.484 16.906 9.109 1 96.81 120 CYS B C 1
ATOM 2499 O O . CYS B 1 120 ? 12.344 17.766 8.914 1 96.81 120 CYS B O 1
ATOM 2501 N N . ARG B 1 121 ? 11.648 15.664 8.961 1 93.75 121 ARG B N 1
ATOM 2502 C CA . ARG B 1 121 ? 12.969 15.164 8.578 1 93.75 121 ARG B CA 1
ATOM 2503 C C . ARG B 1 121 ? 13.328 15.594 7.16 1 93.75 121 ARG B C 1
ATOM 2505 O O . ARG B 1 121 ? 14.453 16.031 6.906 1 93.75 121 ARG B O 1
ATOM 2512 N N . ALA B 1 122 ? 12.406 15.531 6.289 1 94.12 122 ALA B N 1
ATOM 2513 C CA . ALA B 1 122 ? 12.641 15.891 4.891 1 94.12 122 ALA B CA 1
ATOM 2514 C C . ALA B 1 122 ? 12.984 17.375 4.754 1 94.12 122 ALA B C 1
ATOM 2516 O O . ALA B 1 122 ? 13.781 17.75 3.891 1 94.12 122 ALA B O 1
ATOM 2517 N N . HIS B 1 123 ? 12.43 18.141 5.621 1 97.12 123 HIS B N 1
ATOM 2518 C CA . HIS B 1 123 ? 12.641 19.578 5.516 1 97.12 123 HIS B CA 1
ATOM 2519 C C . HIS B 1 123 ? 13.633 20.062 6.562 1 97.12 123 HIS B C 1
ATOM 2521 O O . HIS B 1 123 ? 13.773 21.281 6.777 1 97.12 123 HIS B O 1
ATOM 2527 N N . GLY B 1 124 ? 14.258 19.188 7.316 1 96.06 124 GLY B N 1
ATOM 2528 C CA . GLY B 1 124 ? 15.438 19.469 8.125 1 96.06 124 GLY B CA 1
ATOM 2529 C C . GLY B 1 124 ? 15.102 20.125 9.445 1 96.06 124 GLY B C 1
ATOM 2530 O O . GLY B 1 124 ? 15.953 20.781 10.047 1 96.06 124 GLY B O 1
ATOM 2531 N N . ASP B 1 125 ? 13.93 20.094 9.828 1 97.44 125 ASP B N 1
ATOM 2532 C CA . ASP B 1 125 ? 13.578 20.641 11.141 1 97.44 125 ASP B CA 1
ATOM 2533 C C . ASP B 1 125 ? 13.812 19.609 12.242 1 97.44 125 ASP B C 1
ATOM 2535 O O . ASP B 1 125 ? 12.906 18.859 12.594 1 97.44 125 ASP B O 1
ATOM 2539 N N . LEU B 1 126 ? 14.938 19.641 12.852 1 97.5 126 LEU B N 1
ATOM 2540 C CA . LEU B 1 126 ? 15.359 18.625 13.797 1 97.5 126 LEU B CA 1
ATOM 2541 C C . LEU B 1 126 ? 14.586 18.75 15.109 1 97.5 126 LEU B C 1
ATOM 2543 O O . LEU B 1 126 ? 14.297 17.734 15.758 1 97.5 126 LEU B O 1
ATOM 2547 N N . GLU B 1 127 ? 14.328 19.953 15.484 1 97.75 127 GLU B N 1
ATOM 2548 C CA . GLU B 1 127 ? 13.578 20.156 16.719 1 97.75 127 GLU B CA 1
ATOM 2549 C C . GLU B 1 127 ? 12.188 19.531 16.625 1 97.75 127 GLU B C 1
ATOM 2551 O O . GLU B 1 127 ? 11.766 18.797 17.516 1 97.75 127 GLU B O 1
ATOM 2556 N N . LEU B 1 128 ? 11.531 19.812 15.562 1 98.12 128 LEU B N 1
ATOM 2557 C CA . LEU B 1 128 ? 10.211 19.219 15.367 1 98.12 128 LEU B CA 1
ATOM 2558 C C . LEU B 1 128 ? 10.312 17.719 15.133 1 98.12 128 LEU B C 1
ATOM 2560 O O . LEU B 1 128 ? 9.43 16.953 15.539 1 98.12 128 LEU B O 1
ATOM 2564 N N . SER B 1 129 ? 11.391 17.266 14.508 1 97.25 129 SER B N 1
ATOM 2565 C CA . SER B 1 129 ? 11.633 15.828 14.344 1 97.25 129 SER B CA 1
ATOM 2566 C C . SER B 1 129 ? 11.727 15.133 15.695 1 97.25 129 SER B C 1
ATOM 2568 O O . SER B 1 129 ? 11.117 14.078 15.898 1 97.25 129 SER B O 1
ATOM 2570 N N . GLU B 1 130 ? 12.5 15.742 16.547 1 97.94 130 GLU B N 1
ATOM 2571 C CA . GLU B 1 130 ? 12.625 15.18 17.875 1 97.94 130 GLU B CA 1
ATOM 2572 C C . GLU B 1 130 ? 11.273 15.094 18.578 1 97.94 130 GLU B C 1
ATOM 2574 O O . GLU B 1 130 ? 10.938 14.07 19.172 1 97.94 130 GLU B O 1
ATOM 2579 N N . PHE B 1 131 ? 10.594 16.188 18.562 1 98.19 131 PHE B N 1
ATOM 2580 C CA . PHE B 1 131 ? 9.281 16.25 19.203 1 98.19 131 PHE B CA 1
ATOM 2581 C C . PHE B 1 131 ? 8.367 15.156 18.672 1 98.19 131 PHE B C 1
ATOM 2583 O O . PHE B 1 131 ? 7.746 14.438 19.453 1 98.19 131 PHE B O 1
ATOM 2590 N N . ALA B 1 132 ? 8.289 14.992 17.359 1 97.88 132 ALA B N 1
ATOM 2591 C CA . ALA B 1 132 ? 7.43 14 16.719 1 97.88 132 ALA B CA 1
ATOM 2592 C C . ALA B 1 132 ? 7.875 12.586 17.078 1 97.88 132 ALA B C 1
ATOM 2594 O O . ALA B 1 132 ? 7.047 11.719 17.375 1 97.88 132 ALA B O 1
ATOM 2595 N N . ALA B 1 133 ? 9.133 12.32 17.031 1 96.19 133 ALA B N 1
ATOM 2596 C CA . ALA B 1 133 ? 9.672 11 17.359 1 96.19 133 ALA B CA 1
ATOM 2597 C C . ALA B 1 133 ? 9.344 10.625 18.812 1 96.19 133 ALA B C 1
ATOM 2599 O O . ALA B 1 133 ? 8.992 9.477 19.094 1 96.19 133 ALA B O 1
ATOM 2600 N N . ARG B 1 134 ? 9.484 11.562 19.656 1 97.5 134 ARG B N 1
ATOM 2601 C CA . ARG B 1 134 ? 9.148 11.312 21.062 1 97.5 134 ARG B CA 1
ATOM 2602 C C . ARG B 1 134 ? 7.672 10.961 21.219 1 97.5 134 ARG B C 1
ATOM 2604 O O . ARG B 1 134 ? 7.316 10.086 22.016 1 97.5 134 ARG B O 1
ATOM 2611 N N . LYS B 1 135 ? 6.828 11.617 20.484 1 97.88 135 LYS B N 1
ATOM 2612 C CA . LYS B 1 135 ? 5.402 11.305 20.516 1 97.88 135 LYS B CA 1
ATOM 2613 C C . LYS B 1 135 ? 5.141 9.875 20.047 1 97.88 135 LYS B C 1
ATOM 2615 O O . LYS B 1 135 ? 4.293 9.18 20.594 1 97.88 135 LYS B O 1
ATOM 2620 N N . LEU B 1 136 ? 5.855 9.43 19.047 1 95.31 136 LEU B N 1
ATOM 2621 C CA . LEU B 1 136 ? 5.719 8.07 18.531 1 95.31 136 LEU B CA 1
ATOM 2622 C C . LEU B 1 136 ? 6.176 7.051 19.578 1 95.31 136 LEU B C 1
ATOM 2624 O O . LEU B 1 136 ? 5.527 6.02 19.766 1 95.31 136 LEU B O 1
ATOM 2628 N N . VAL B 1 137 ? 7.254 7.348 20.281 1 93.25 137 VAL B N 1
ATOM 2629 C CA . VAL B 1 137 ? 7.746 6.473 21.328 1 93.25 137 VAL B CA 1
ATOM 2630 C C . VAL B 1 137 ? 6.699 6.363 22.438 1 93.25 137 VAL B C 1
ATOM 2632 O O . VAL B 1 137 ? 6.457 5.273 22.969 1 93.25 137 VAL B O 1
ATOM 2635 N N . GLU B 1 138 ? 6.082 7.508 22.781 1 95.75 138 GLU B N 1
ATOM 2636 C CA . GLU B 1 138 ? 5.051 7.523 23.812 1 95.75 138 GLU B CA 1
ATOM 2637 C C . GLU B 1 138 ? 3.848 6.676 23.406 1 95.75 138 GLU B C 1
ATOM 2639 O O . GLU B 1 138 ? 3.27 5.969 24.234 1 95.75 138 GLU B O 1
ATOM 2644 N N . LEU B 1 139 ? 3.469 6.766 22.203 1 94.5 139 LEU B N 1
ATOM 2645 C CA . LEU B 1 139 ? 2.299 6.047 21.703 1 94.5 139 LEU B CA 1
ATOM 2646 C C . LEU B 1 139 ? 2.576 4.547 21.625 1 94.5 139 LEU B C 1
ATOM 2648 O O . LEU B 1 139 ? 1.681 3.732 21.859 1 94.5 139 LEU B O 1
ATOM 2652 N N . GLU B 1 140 ? 3.799 4.215 21.266 1 90.69 140 GLU B N 1
ATOM 2653 C CA . GLU B 1 140 ? 4.188 2.814 21.125 1 90.69 140 GLU B CA 1
ATOM 2654 C C . GLU B 1 140 ? 5.539 2.549 21.781 1 90.69 140 GLU B C 1
ATOM 2656 O O . GLU B 1 140 ? 6.527 2.297 21.094 1 90.69 140 GLU B O 1
ATOM 2661 N N . PRO B 1 141 ? 5.625 2.422 23.016 1 89 141 PRO B N 1
ATOM 2662 C CA . PRO B 1 141 ? 6.895 2.289 23.734 1 89 141 PRO B CA 1
ATOM 2663 C C . PRO B 1 141 ? 7.617 0.982 23.422 1 89 141 PRO B C 1
ATOM 2665 O O . PRO B 1 141 ? 8.828 0.877 23.625 1 89 141 PRO B O 1
ATOM 2668 N N . GLY B 1 142 ? 6.945 0.071 22.906 1 81.75 142 GLY B N 1
ATOM 2669 C CA . GLY B 1 142 ? 7.57 -1.2 22.578 1 81.75 142 GLY B CA 1
ATOM 2670 C C . GLY B 1 142 ? 8.117 -1.249 21.172 1 81.75 142 GLY B C 1
ATOM 2671 O O . GLY B 1 142 ? 8.711 -2.25 20.766 1 81.75 142 GLY B O 1
ATOM 2672 N N . ASN B 1 143 ? 7.934 -0.224 20.484 1 82.94 143 ASN B N 1
ATOM 2673 C CA . ASN B 1 143 ? 8.391 -0.168 19.094 1 82.94 143 ASN B CA 1
ATOM 2674 C C . ASN B 1 143 ? 9.812 0.383 19 1 82.94 143 ASN B C 1
ATOM 2676 O O . ASN B 1 143 ? 10.016 1.595 19.078 1 82.94 143 ASN B O 1
ATOM 2680 N N . GLY B 1 144 ? 10.773 -0.477 18.781 1 81.75 144 GLY B N 1
ATOM 2681 C CA . GLY B 1 144 ? 12.18 -0.12 18.75 1 81.75 144 GLY B CA 1
ATOM 2682 C C . GLY B 1 144 ? 12.523 0.838 17.625 1 81.75 144 GLY B C 1
ATOM 2683 O O . GLY B 1 144 ? 13.461 1.63 17.734 1 81.75 144 GLY B O 1
ATOM 2684 N N . ALA B 1 145 ? 11.758 0.75 16.516 1 79.5 145 ALA B N 1
ATOM 2685 C CA . ALA B 1 145 ? 12.023 1.602 15.352 1 79.5 145 ALA B CA 1
ATOM 2686 C C . ALA B 1 145 ? 11.969 3.078 15.734 1 79.5 145 ALA B C 1
ATOM 2688 O O . ALA B 1 145 ? 12.75 3.887 15.234 1 79.5 145 ALA B O 1
ATOM 2689 N N . TYR B 1 146 ? 11.047 3.428 16.594 1 88.06 146 TYR B N 1
ATOM 2690 C CA . TYR B 1 146 ? 10.891 4.828 16.984 1 88.06 146 TYR B CA 1
ATOM 2691 C C . TYR B 1 146 ? 12.062 5.293 17.828 1 88.06 146 TYR B C 1
ATOM 2693 O O . TYR B 1 146 ? 12.484 6.449 17.734 1 88.06 146 TYR B O 1
ATOM 2701 N N . TYR B 1 147 ? 12.664 4.418 18.578 1 87.69 147 TYR B N 1
ATOM 2702 C CA . TYR B 1 147 ? 13.852 4.75 19.359 1 87.69 147 TYR B CA 1
ATOM 2703 C C . TYR B 1 147 ? 15.055 4.961 18.453 1 87.69 147 TYR B C 1
ATOM 2705 O O . TYR B 1 147 ? 15.859 5.871 18.672 1 87.69 147 TYR B O 1
ATOM 2713 N N . VAL B 1 148 ? 15.172 4.145 17.484 1 85.56 148 VAL B N 1
ATOM 2714 C CA . VAL B 1 148 ? 16.266 4.281 16.531 1 85.56 148 VAL B CA 1
ATOM 2715 C C . VAL B 1 148 ? 16.172 5.625 15.812 1 85.56 148 VAL B C 1
ATOM 2717 O O . VAL B 1 148 ? 17.156 6.344 15.688 1 85.56 148 VAL B O 1
ATOM 2720 N N . LEU B 1 149 ? 14.93 5.961 15.391 1 87.81 149 LEU B N 1
ATOM 2721 C CA . LEU B 1 149 ? 14.719 7.246 14.734 1 87.81 149 LEU B CA 1
ATOM 2722 C C . LEU B 1 149 ? 15.094 8.398 15.664 1 87.81 149 LEU B C 1
ATOM 2724 O O . LEU B 1 149 ? 15.766 9.344 15.25 1 87.81 149 LEU B O 1
ATOM 2728 N N . LEU B 1 150 ? 14.656 8.242 16.859 1 93.25 150 LEU B N 1
ATOM 2729 C CA . LEU B 1 150 ? 14.961 9.273 17.844 1 93.25 150 LEU B CA 1
ATOM 2730 C C . LEU B 1 150 ? 16.469 9.375 18.078 1 93.25 150 LEU B C 1
ATOM 2732 O O . LEU B 1 150 ? 17.016 10.484 18.109 1 93.25 150 LEU B O 1
ATOM 2736 N N . SER B 1 151 ? 17.125 8.273 18.156 1 91.25 151 SER B N 1
ATOM 2737 C CA . SER B 1 151 ? 18.562 8.242 18.312 1 91.25 151 SER B CA 1
ATOM 2738 C C . SER B 1 151 ? 19.266 8.898 17.125 1 91.25 151 SER B C 1
ATOM 2740 O O . SER B 1 151 ? 20.203 9.68 17.312 1 91.25 151 SER B O 1
ATOM 2742 N N . ASN B 1 152 ? 18.812 8.609 15.945 1 88.88 152 ASN B N 1
ATOM 2743 C CA . ASN B 1 152 ? 19.375 9.203 14.742 1 88.88 152 ASN B CA 1
ATOM 2744 C C . ASN B 1 152 ? 19.219 10.727 14.734 1 88.88 152 ASN B C 1
ATOM 2746 O O . ASN B 1 152 ? 20.109 11.453 14.312 1 88.88 152 ASN B O 1
ATOM 2750 N N . ILE B 1 153 ? 18.109 11.125 15.164 1 94 153 ILE B N 1
ATOM 2751 C CA . ILE B 1 153 ? 17.844 12.562 15.234 1 94 153 ILE B CA 1
ATOM 2752 C C . ILE B 1 153 ? 18.828 13.219 16.219 1 94 153 ILE B C 1
ATOM 2754 O O . ILE B 1 153 ? 19.422 14.25 15.906 1 94 153 ILE B O 1
ATOM 2758 N N . TYR B 1 154 ? 19.047 12.625 17.359 1 95.69 154 TYR B N 1
ATOM 2759 C CA . TYR B 1 154 ? 20 13.141 18.344 1 95.69 154 TYR B CA 1
ATOM 2760 C C . TYR B 1 154 ? 21.406 13.172 17.766 1 95.69 154 TYR B C 1
ATOM 2762 O O . TYR B 1 154 ? 22.156 14.133 17.984 1 95.69 154 TYR 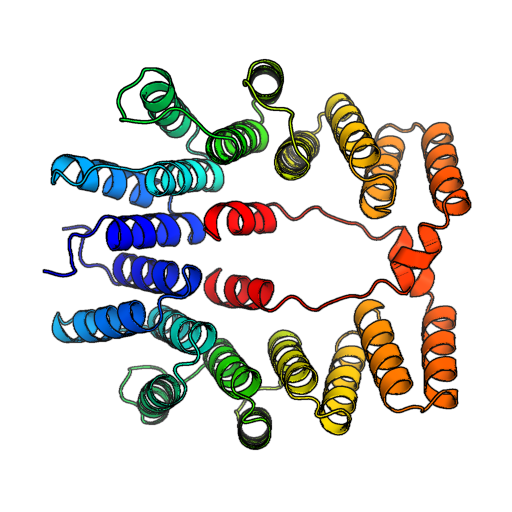B O 1
ATOM 2770 N N . ALA B 1 155 ? 21.734 12.125 17.062 1 93.62 155 ALA B N 1
ATOM 2771 C CA . ALA B 1 155 ? 23.047 12.086 16.422 1 93.62 155 ALA B CA 1
ATOM 2772 C C . ALA B 1 155 ? 23.203 13.234 15.43 1 93.62 155 ALA B C 1
ATOM 2774 O O . ALA B 1 155 ? 24.234 13.906 15.406 1 93.62 155 ALA B O 1
ATOM 2775 N N . GLU B 1 156 ? 22.219 13.484 14.625 1 94 156 GLU B N 1
ATOM 2776 C CA . GLU B 1 156 ? 22.25 14.586 13.656 1 94 156 GLU B CA 1
ATOM 2777 C C . GLU B 1 156 ? 22.359 15.93 14.359 1 94 156 GLU B C 1
ATOM 2779 O O . GLU B 1 156 ? 22.969 16.875 13.82 1 94 156 GLU B O 1
ATOM 2784 N N . MET B 1 157 ? 21.812 16.031 15.578 1 96.19 157 MET B N 1
ATOM 2785 C CA . MET B 1 157 ? 21.844 17.25 16.359 1 96.19 157 MET B CA 1
ATOM 2786 C C . MET B 1 157 ? 23.172 17.375 17.109 1 96.19 157 MET B C 1
ATOM 2788 O O . MET B 1 157 ? 23.422 18.391 17.766 1 96.19 157 MET B O 1
ATOM 2792 N N . GLY B 1 158 ? 23.953 16.312 17.141 1 95.19 158 GLY B N 1
ATOM 2793 C CA . GLY B 1 158 ? 25.203 16.297 17.891 1 95.19 158 GLY B CA 1
ATOM 2794 C C . GLY B 1 158 ? 25 16.094 19.375 1 95.19 158 GLY B C 1
ATOM 2795 O O . GLY B 1 158 ? 25.859 16.469 20.188 1 95.19 158 GLY B O 1
ATOM 2796 N N . ARG B 1 159 ? 23.891 15.68 19.719 1 96.69 159 ARG B N 1
ATOM 2797 C CA . ARG B 1 159 ? 23.562 15.422 21.125 1 96.69 159 ARG B CA 1
ATOM 2798 C C . ARG B 1 159 ? 23.875 13.977 21.5 1 96.69 159 ARG B C 1
ATOM 2800 O O . ARG B 1 159 ? 22.984 13.195 21.797 1 96.69 159 ARG B O 1
ATOM 2807 N N . TRP B 1 160 ? 25.078 13.609 21.719 1 95.38 160 TRP B N 1
ATOM 2808 C CA . TRP B 1 160 ? 25.578 12.25 21.875 1 95.38 160 TRP B CA 1
ATOM 2809 C C . TRP B 1 160 ? 25.156 11.656 23.203 1 95.38 160 TRP B C 1
ATOM 2811 O O . TRP B 1 160 ? 24.922 10.453 23.312 1 95.38 160 TRP B O 1
ATOM 2821 N N . SER B 1 161 ? 25.094 12.492 24.203 1 96.56 161 SER B N 1
ATOM 2822 C CA . SER B 1 161 ? 24.609 12.008 25.5 1 96.56 161 SER B CA 1
ATOM 2823 C C . SER B 1 161 ? 23.188 11.469 25.391 1 96.56 161 SER B C 1
ATOM 2825 O O . SER B 1 161 ? 22.859 10.453 26 1 96.56 161 SER B O 1
ATOM 2827 N N . ASP B 1 162 ? 22.406 12.172 24.641 1 96 162 ASP B N 1
ATOM 2828 C CA . ASP B 1 162 ? 21.031 11.742 24.438 1 96 162 ASP B CA 1
ATOM 2829 C C . ASP B 1 162 ? 20.969 10.461 23.594 1 96 162 ASP B C 1
ATOM 2831 O O . ASP B 1 162 ? 20.109 9.609 23.828 1 96 162 ASP B O 1
ATOM 2835 N N . VAL B 1 163 ? 21.844 10.312 22.578 1 93.44 163 VAL B N 1
ATOM 2836 C CA . VAL B 1 163 ? 21.969 9.078 21.812 1 93.44 163 VAL B CA 1
ATOM 2837 C C . VAL B 1 163 ? 22.188 7.902 22.75 1 93.44 163 VAL B C 1
ATOM 2839 O O . VAL B 1 163 ? 21.484 6.887 22.672 1 93.44 163 VAL B O 1
ATOM 2842 N N . GLU B 1 164 ? 23.062 8.062 23.656 1 92.88 164 GLU B N 1
ATOM 2843 C CA . GLU B 1 164 ? 23.406 7 24.609 1 92.88 164 GLU B CA 1
ATOM 2844 C C . GLU B 1 164 ? 22.219 6.66 25.5 1 92.88 164 GLU B C 1
ATOM 2846 O O . GLU B 1 164 ? 21.969 5.488 25.797 1 92.88 164 GLU B O 1
ATOM 2851 N N . LYS B 1 165 ? 21.594 7.656 25.984 1 94.88 165 LYS B N 1
ATOM 2852 C CA . LYS B 1 165 ? 20.438 7.457 26.859 1 94.88 165 LYS B CA 1
ATOM 2853 C C . LYS B 1 165 ? 19.359 6.637 26.156 1 94.88 165 LYS B C 1
ATOM 2855 O O . LYS B 1 165 ? 18.797 5.711 26.75 1 94.88 165 LYS B O 1
ATOM 2860 N N . VAL B 1 166 ? 19.031 6.957 24.906 1 92.69 166 VAL B N 1
ATOM 2861 C CA . VAL B 1 166 ? 18 6.258 24.141 1 92.69 166 VAL B CA 1
ATOM 2862 C C . VAL B 1 166 ? 18.422 4.805 23.922 1 92.69 166 VAL B C 1
ATOM 2864 O O . VAL B 1 166 ? 17.609 3.891 24.047 1 92.69 166 VAL B O 1
ATOM 2867 N N . ARG B 1 167 ? 19.688 4.645 23.641 1 84.94 167 ARG B N 1
ATOM 2868 C CA . ARG B 1 167 ? 20.203 3.295 23.422 1 84.94 167 ARG B CA 1
ATOM 2869 C C . ARG B 1 167 ? 20.125 2.455 24.688 1 84.94 167 ARG B C 1
ATOM 2871 O O . ARG B 1 167 ? 19.812 1.263 24.641 1 84.94 167 ARG B O 1
ATOM 2878 N N . ARG B 1 168 ? 20.359 3.049 25.75 1 87.94 168 ARG B N 1
ATOM 2879 C CA . ARG B 1 168 ? 20.25 2.371 27.031 1 87.94 168 ARG B CA 1
ATOM 2880 C C . ARG B 1 168 ? 18.797 1.988 27.328 1 87.94 168 ARG B C 1
ATOM 2882 O O . ARG B 1 168 ? 18.531 0.884 27.797 1 87.94 168 ARG B O 1
ATOM 2889 N N . LEU B 1 169 ? 17.969 2.891 27.062 1 86.94 169 LEU B N 1
ATOM 2890 C CA . LEU B 1 169 ? 16.531 2.643 27.266 1 86.94 169 LEU B CA 1
ATOM 2891 C C . LEU B 1 169 ? 16.062 1.471 26.406 1 86.94 169 LEU B C 1
ATOM 2893 O O . LEU B 1 169 ? 15.266 0.648 26.859 1 86.94 169 LEU B O 1
ATOM 2897 N N . MET B 1 170 ? 16.5 1.441 25.172 1 83.69 170 MET B N 1
ATOM 2898 C CA . MET B 1 170 ? 16.141 0.351 24.266 1 83.69 170 MET B CA 1
ATOM 2899 C C . MET B 1 170 ? 16.625 -0.989 24.812 1 83.69 170 MET B C 1
ATOM 2901 O O . MET B 1 170 ? 15.883 -1.976 24.781 1 83.69 170 MET B O 1
ATOM 2905 N N . LYS B 1 171 ? 17.812 -0.984 25.344 1 77.31 171 LYS B N 1
ATOM 2906 C CA . LYS B 1 171 ? 18.406 -2.195 25.906 1 77.31 171 LYS B CA 1
ATOM 2907 C C . LYS B 1 171 ? 17.641 -2.658 27.141 1 77.31 171 LYS B C 1
ATOM 2909 O O . LYS B 1 171 ? 17.297 -3.836 27.266 1 77.31 171 LYS B O 1
ATOM 2914 N N . GLU B 1 172 ? 17.375 -1.789 27.938 1 80.25 172 GLU B N 1
ATOM 2915 C CA . GLU B 1 172 ? 16.688 -2.092 29.188 1 80.25 172 GLU B CA 1
ATOM 2916 C C . GLU B 1 172 ? 15.266 -2.562 28.953 1 80.25 172 GLU B C 1
ATOM 2918 O O . GLU B 1 172 ? 14.734 -3.379 29.703 1 80.25 172 GLU B O 1
ATOM 2923 N N . GLY B 1 173 ? 14.656 -2.033 28 1 75.62 173 GLY B N 1
ATOM 2924 C CA . GLY B 1 173 ? 13.289 -2.398 27.672 1 75.62 173 GLY B CA 1
ATOM 2925 C C . GLY B 1 173 ? 13.188 -3.668 26.844 1 75.62 173 GLY B C 1
ATOM 2926 O O . GLY B 1 173 ? 12.086 -4.137 26.547 1 75.62 173 GLY B O 1
ATOM 2927 N N . GLY B 1 174 ? 14.266 -4.277 26.562 1 67.31 174 GLY B N 1
ATOM 2928 C CA . GLY B 1 174 ? 14.297 -5.508 25.797 1 67.31 174 GLY B CA 1
ATOM 2929 C C . GLY B 1 174 ? 13.945 -5.297 24.328 1 67.31 174 GLY B C 1
ATOM 2930 O O . GLY B 1 174 ? 13.445 -6.211 23.672 1 67.31 174 GLY B O 1
ATOM 2931 N N . LEU B 1 175 ? 13.844 -4.137 23.969 1 64.44 175 LEU B N 1
ATOM 2932 C CA . LEU B 1 175 ? 13.414 -3.799 22.609 1 64.44 175 LEU B CA 1
ATOM 2933 C C . LEU B 1 175 ? 14.531 -4.086 21.609 1 64.44 175 LEU B C 1
ATOM 2935 O O . LEU B 1 175 ? 14.305 -4.012 20.391 1 64.44 175 LEU B O 1
ATOM 2939 N N . THR B 1 176 ? 15.523 -4.402 22.109 1 57.34 176 THR B N 1
ATOM 2940 C CA . THR B 1 176 ? 16.625 -4.766 21.219 1 57.34 176 THR B CA 1
ATOM 2941 C C . THR B 1 176 ? 16.469 -6.203 20.734 1 57.34 176 THR B C 1
ATOM 2943 O O . THR B 1 176 ? 16.953 -6.543 19.641 1 57.34 176 THR B O 1
ATOM 2946 N N . LYS B 1 177 ? 15.734 -7.066 21.641 1 48.88 177 LYS B N 1
ATOM 2947 C CA . LYS B 1 177 ? 15.547 -8.477 21.328 1 48.88 177 LYS B CA 1
ATOM 2948 C C . LYS B 1 177 ? 14.43 -8.664 20.297 1 48.88 177 LYS B C 1
ATOM 2950 O O . LYS B 1 177 ? 14.508 -9.555 19.453 1 48.88 177 LYS B O 1
ATOM 2955 N N . ASP B 1 178 ? 13.328 -8.109 20.703 1 43.59 178 ASP B N 1
ATOM 2956 C CA . ASP B 1 178 ? 12.094 -8.227 19.938 1 43.59 178 ASP B CA 1
ATOM 2957 C C . ASP B 1 178 ? 12.281 -7.707 18.516 1 43.59 178 ASP B C 1
ATOM 2959 O O . ASP B 1 178 ? 11.484 -8 17.625 1 43.59 178 ASP B O 1
ATOM 2963 N N . LEU B 1 179 ? 13.055 -6.824 18.469 1 43.34 179 LEU B N 1
ATOM 2964 C CA . LEU B 1 179 ? 13.359 -6.469 17.078 1 43.34 179 LEU B CA 1
ATOM 2965 C C . LEU B 1 179 ? 13.812 -7.691 16.297 1 43.34 179 LEU B C 1
ATOM 2967 O O . LEU B 1 179 ? 13.648 -7.742 15.07 1 43.34 179 LEU B O 1
ATOM 2971 N N . GLY B 1 180 ? 14.375 -8.727 17 1 37.88 180 GLY B N 1
ATOM 2972 C CA . GLY B 1 180 ? 14.828 -10 16.469 1 37.88 180 GLY B CA 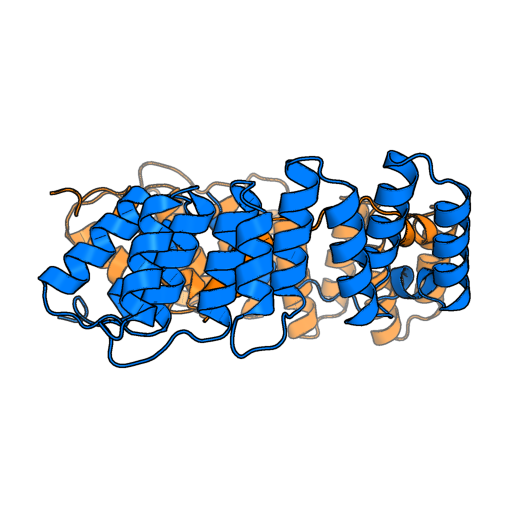1
ATOM 2973 C C . GLY B 1 180 ? 13.688 -10.961 16.156 1 37.88 180 GLY B C 1
ATOM 2974 O O . GLY B 1 180 ? 13.773 -11.75 15.219 1 37.88 180 GLY B O 1
ATOM 2975 N N . CYS B 1 181 ? 12.938 -11.352 17.125 1 39.91 181 CYS B N 1
ATOM 2976 C CA . CYS B 1 181 ? 12.016 -12.477 17 1 39.91 181 CYS B CA 1
ATOM 2977 C C . CYS B 1 181 ? 10.617 -12 16.656 1 39.91 181 CYS B C 1
ATOM 2979 O O . CYS B 1 181 ? 9.633 -12.688 16.953 1 39.91 181 CYS B O 1
ATOM 2981 N N . SER B 1 182 ? 10.484 -10.781 16.203 1 40.56 182 SER B N 1
ATOM 2982 C CA . SER B 1 182 ? 9.102 -10.328 16.062 1 40.56 182 SER B CA 1
ATOM 2983 C C . SER B 1 182 ? 8.352 -11.133 15.008 1 40.56 182 SER B C 1
ATOM 2985 O O . SER B 1 182 ? 8.961 -11.672 14.086 1 40.56 182 SER B O 1
ATOM 2987 N N . SER B 1 183 ? 7.273 -11.672 15.492 1 45.94 183 SER B N 1
ATOM 2988 C CA . SER B 1 183 ? 6.301 -12.289 14.594 1 45.94 183 SER B CA 1
ATOM 2989 C C . SER B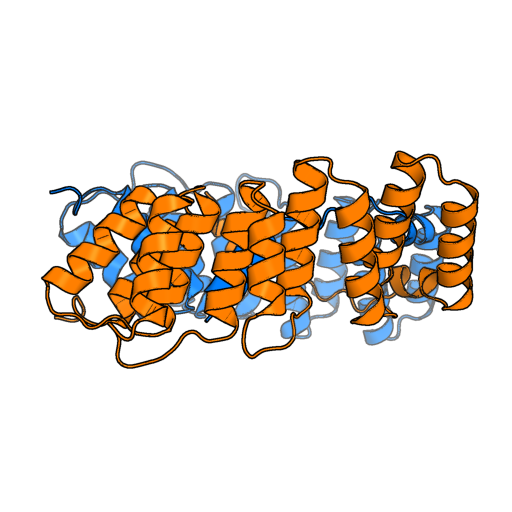 1 183 ? 6.191 -11.516 13.281 1 45.94 183 SER B C 1
ATOM 2991 O O . SER B 1 183 ? 5.641 -10.414 13.25 1 45.94 183 SER B O 1
ATOM 2993 N N . ILE B 1 184 ? 7.355 -11.57 12.555 1 49.84 184 ILE B N 1
ATOM 2994 C CA . ILE B 1 184 ? 7.25 -10.867 11.281 1 49.84 184 ILE B CA 1
ATOM 2995 C C . ILE B 1 184 ? 6.25 -11.586 10.375 1 49.84 184 ILE B C 1
ATOM 2997 O O . ILE B 1 184 ? 6.352 -12.797 10.172 1 49.84 184 ILE B O 1
ATOM 3001 N N . GLU B 1 185 ? 4.957 -11.062 10.391 1 49.12 185 GLU B N 1
ATOM 3002 C CA . GLU B 1 185 ? 4.039 -11.562 9.367 1 49.12 185 GLU B CA 1
ATOM 3003 C C . GLU B 1 185 ? 4.234 -10.82 8.047 1 49.12 185 GLU B C 1
ATOM 3005 O O . GLU B 1 185 ? 4.32 -9.594 8.016 1 49.12 185 GLU B O 1
ATOM 3010 N N . LEU B 1 186 ? 4.855 -11.484 7.113 1 54.62 186 LEU B N 1
ATOM 3011 C CA . LEU B 1 186 ? 4.793 -10.891 5.781 1 54.62 186 LEU B CA 1
ATOM 3012 C C . LEU B 1 186 ? 3.355 -10.555 5.402 1 54.62 186 LEU B C 1
ATOM 3014 O O . LEU B 1 186 ? 2.486 -11.422 5.406 1 54.62 186 LEU B O 1
ATOM 3018 N N . GLU B 1 187 ? 2.93 -9.25 5.535 1 55.06 187 GLU B N 1
ATOM 3019 C CA . GLU B 1 187 ? 1.528 -8.914 5.293 1 55.06 187 GLU B CA 1
ATOM 3020 C C . GLU B 1 187 ? 1.207 -8.945 3.801 1 55.06 187 GLU B C 1
ATOM 3022 O O . GLU B 1 187 ? 1.935 -8.359 2.992 1 55.06 187 GLU B O 1
ATOM 3027 N N . PRO B 1 188 ? 0.19 -9.719 3.35 1 53.69 188 PRO B N 1
ATOM 3028 C CA . PRO B 1 188 ? -0.283 -9.867 1.972 1 53.69 188 PRO B CA 1
ATOM 3029 C C . PRO B 1 188 ? -0.601 -8.523 1.312 1 53.69 188 PRO B C 1
ATOM 3031 O O . PRO B 1 188 ? -0.356 -8.352 0.115 1 53.69 188 PRO B O 1
ATOM 3034 N N . GLN B 1 189 ? -1.099 -7.625 2.127 1 56.16 189 GLN B N 1
ATOM 3035 C CA . GLN B 1 189 ? -1.556 -6.371 1.533 1 56.16 189 GLN B CA 1
ATOM 3036 C C . GLN B 1 189 ? -0.383 -5.559 0.991 1 56.16 189 GLN B C 1
ATOM 3038 O O . GLN B 1 189 ? -0.517 -4.859 -0.015 1 56.16 189 GLN B O 1
ATOM 3043 N N . GLU B 1 190 ? 0.732 -5.75 1.577 1 60.62 190 GLU B N 1
ATOM 3044 C CA . GLU B 1 190 ? 1.913 -5.004 1.159 1 60.62 190 GLU B CA 1
ATOM 3045 C C . GLU B 1 190 ? 2.371 -5.426 -0.234 1 60.62 190 GLU B C 1
ATOM 3047 O O . GLU B 1 190 ? 2.844 -4.602 -1.016 1 60.62 190 GLU B O 1
ATOM 3052 N N . ARG B 1 191 ? 1.944 -6.52 -0.544 1 65.12 191 ARG B N 1
ATOM 3053 C CA . ARG B 1 191 ? 2.4 -7.07 -1.816 1 65.12 191 ARG B CA 1
ATOM 3054 C C . ARG B 1 191 ? 1.594 -6.5 -2.98 1 65.12 191 ARG B C 1
ATOM 3056 O O . ARG B 1 191 ? 2.148 -6.211 -4.043 1 65.12 191 ARG B O 1
ATOM 3063 N N . VAL B 1 192 ? 0.323 -6.273 -2.732 1 66.62 192 VAL B N 1
ATOM 3064 C CA . VAL B 1 192 ? -0.521 -5.715 -3.783 1 66.62 192 VAL B CA 1
ATOM 3065 C C . VAL B 1 192 ? -0.065 -4.297 -4.117 1 66.62 192 VAL B C 1
ATOM 3067 O O . VAL B 1 192 ? 0.04 -3.932 -5.289 1 66.62 192 VAL B O 1
ATOM 3070 N N . TYR B 1 193 ? 0.325 -3.641 -3.094 1 67.69 193 TYR B N 1
ATOM 3071 C CA . TYR B 1 193 ? 0.752 -2.26 -3.293 1 67.69 193 TYR B CA 1
ATOM 3072 C C . TYR B 1 193 ? 2.047 -2.201 -4.098 1 67.69 193 TYR B C 1
ATOM 3074 O O . TYR B 1 193 ? 2.197 -1.355 -4.98 1 67.69 193 TYR B O 1
ATOM 3082 N N . GLU B 1 194 ? 2.834 -3.148 -3.814 1 72 194 GLU B N 1
ATOM 3083 C CA . GLU B 1 194 ? 4.105 -3.203 -4.531 1 72 194 GLU B CA 1
ATOM 3084 C C . GLU B 1 194 ? 3.895 -3.51 -6.012 1 72 194 GLU B C 1
ATOM 3086 O O . GLU B 1 194 ? 4.578 -2.949 -6.871 1 72 194 GLU B O 1
ATOM 3091 N N . LEU B 1 195 ? 2.908 -4.25 -6.262 1 77.69 195 LEU B N 1
ATOM 3092 C CA . LEU B 1 195 ? 2.666 -4.668 -7.637 1 77.69 195 LEU B CA 1
ATOM 3093 C C . LEU B 1 195 ? 1.913 -3.586 -8.406 1 77.69 195 LEU B C 1
ATOM 3095 O O . LEU B 1 195 ? 2.143 -3.396 -9.602 1 77.69 195 LEU B O 1
ATOM 3099 N N . LEU B 1 196 ? 1.146 -2.75 -7.68 1 81.31 196 LEU B N 1
ATOM 3100 C CA . LEU B 1 196 ? 0.295 -1.753 -8.32 1 81.31 196 LEU B CA 1
ATOM 3101 C C . LEU B 1 196 ? 1.008 -0.407 -8.406 1 81.31 196 LEU B C 1
ATOM 3103 O O . LEU B 1 196 ? 0.576 0.481 -9.148 1 81.31 196 LEU B O 1
ATOM 3107 N N . ALA B 1 197 ? 2.135 -0.169 -7.719 1 71 197 ALA B N 1
ATOM 3108 C CA . ALA B 1 197 ? 2.824 1.113 -7.602 1 71 197 ALA B CA 1
ATOM 3109 C C . ALA B 1 197 ? 3.354 1.58 -8.953 1 71 197 ALA B C 1
ATOM 3111 O O . ALA B 1 197 ? 3.857 2.699 -9.078 1 71 197 ALA B O 1
ATOM 3112 N N . GLU B 1 198 ? 3.195 0.977 -9.992 1 60.41 198 GLU B N 1
ATOM 3113 C CA . GLU B 1 198 ? 3.674 1.463 -11.281 1 60.41 198 GLU B CA 1
ATOM 3114 C C . GLU B 1 198 ? 2.514 1.902 -12.172 1 60.41 198 GLU B C 1
ATOM 3116 O O . GLU B 1 198 ? 1.432 1.312 -12.125 1 60.41 198 GLU B O 1
#

Radius of gyration: 23.03 Å; Cα contacts (8 Å, |Δi|>4): 596; chains: 2; bounding box: 52×55×58 Å

Solvent-accessible surface area (backbone atoms only — not comparable to full-atom values): 20466 Å² total; per-residue (Å²): 126,81,77,74,37,64,66,50,55,34,19,30,25,34,15,20,21,66,66,47,33,19,69,59,19,48,51,51,51,51,48,38,49,74,72,69,46,74,76,50,73,64,37,52,36,25,41,33,38,6,17,31,63,46,64,34,57,70,60,36,49,51,55,48,48,41,34,71,70,52,76,43,99,56,68,78,49,74,66,44,50,39,26,51,33,35,25,27,9,69,69,54,42,47,69,60,27,50,48,51,56,69,66,45,100,56,82,77,46,67,69,40,38,49,33,38,24,51,16,24,56,75,64,65,36,59,70,60,24,47,54,30,28,50,52,44,28,69,77,36,73,77,44,40,60,36,49,35,48,40,27,50,50,27,52,76,69,66,36,57,69,56,26,51,52,47,52,48,50,35,54,74,67,45,26,38,52,51,46,39,67,43,84,61,68,84,60,71,67,60,50,54,51,65,69,57,66,110,124,81,80,71,36,64,66,51,54,34,19,28,26,34,14,20,21,66,65,46,33,20,68,59,17,48,51,49,50,52,49,38,49,74,72,69,47,73,75,50,74,66,39,54,35,25,42,32,39,6,16,30,64,46,65,35,56,69,60,36,50,51,54,49,47,40,34,70,71,51,75,43,100,56,70,78,50,72,66,44,50,38,27,50,33,34,25,27,9,67,68,54,42,48,69,61,26,50,48,52,54,70,67,46,100,56,81,76,46,66,70,42,39,48,34,39,26,51,14,23,56,76,65,66,38,60,70,58,24,46,55,30,27,51,51,45,30,70,76,36,73,76,44,42,59,37,48,33,47,39,28,51,49,27,50,76,70,66,37,56,71,57,25,50,52,47,53,48,51,36,54,73,68,46,27,40,52,49,48,37,63,44,84,61,68,84,59,71,69,60,52,55,51,63,71,55,65,110

pLDDT: mean 89.31, std 15.26, range [34.62, 98.81]

Organism: Vitis vinifera (NCBI:txid29760)

Secondary structure (DSSP, 8-state):
-GGG-HHHHHHHHHHHHHTT-HHHHHHHHHHHHHTTPPP-HHHHHHHHHHHHHTT-HHHHHHHHHHHHTTSSSS---HHHHHHHHHHHHHTT-HHHHHHHHHHSSS---HHHHHHHHHHHHHTT-HHHHHHHHHHHHHH-TT-HHHHHHHHHHHHHTT-HHHHHHHHHHHHHTTTTTHHHH------HHHHHHHHH--/-GGG-HHHHHHHHHHHHHTT-HHHHHHHHHHHHHTTPPP-HHHHHHHHHHHHHTT-HHHHHHHHHHHHTTSSSS---HHHHHHHHHHHHHTT-HHHHHHHHHHSSS---HHHHHHHHHHHHHTT-HHHHHHHHHHHHHH-TT-HHHHHHHHHHHHHHT-HHHHHHHHHHHHHTTTTTHHHH------HHHHHHHHH--